Protein AF-0000000086659451 (afdb_homodimer)

Secondary structure (DSSP, 8-state):
-HHHHHHHHHHHHHHHHHHHHHHHHHHHHHHHHHHHHHHHHHHHHHHHHHHHHHHHHHHHHHHHS----TTEETTTEETTS-GGGGGG--EE-PBP----EE-TT--EE----TT-PPPPP-SSS--HHHHH---TTTTS---EEE-HHHHHHHH-TTGGGGEETTTTEEEEEEHHHHHHHHHTT-----TT--S-SS------------HHHHHT-TTT---S--HHHHHHHHHHHHHHHHHHHHH----EEEEEEETTTTEEEE----B--EE-HHHHHHHHHHHHHSTTPPPPPPGGGGGG--/-HHHHHHHHHHHHHHHHHHHHHHHHHHHHHHHHHHHHHHHHHHHHHHHHHHHHHHHHHHHHHHHS----TTEETTTEETTS-GGGGGG--EE-PBP----EE-TT--EEPPPPTT-PPPPP-SSS--HHHHH---TTTTS---EEE-HHHHHHHH-TTGGGGEETTTTEEEEEEHHHHHHHHHTT-----TT--S--S---S-S------HHHHHT-TTT---S--HHHHHHHHHHHHHHHHHHHHH----EEEEEEETTTTEEEE----B--EE-HHHHHHHHHHHHHSTTPPPPPPGGGGGG--

Structure (mmCIF, N/CA/C/O backbone):
data_AF-0000000086659451-model_v1
#
loop_
_entity.id
_entity.type
_entity.pdbx_description
1 polymer 'Tat pathway signal sequence'
#
loop_
_atom_site.group_PDB
_atom_site.id
_atom_site.type_symbol
_atom_site.label_atom_id
_atom_site.label_alt_id
_atom_site.label_comp_id
_atom_site.label_asym_id
_atom_site.label_entity_id
_atom_site.label_seq_id
_atom_site.pdbx_PDB_ins_code
_atom_site.Cartn_x
_atom_site.Cartn_y
_atom_site.Cartn_z
_atom_site.occupancy
_atom_site.B_iso_or_equiv
_atom_site.auth_seq_id
_atom_site.auth_comp_id
_atom_site.auth_asym_id
_atom_site.auth_atom_id
_atom_site.pdbx_PDB_model_num
ATOM 1 N N . MET A 1 1 ? 8.359 98.625 68.125 1 46.66 1 MET A N 1
ATOM 2 C CA . MET A 1 1 ? 9.148 98.25 66.938 1 46.66 1 MET A CA 1
ATOM 3 C C . MET A 1 1 ? 9.531 96.812 66.938 1 46.66 1 MET A C 1
ATOM 5 O O . MET A 1 1 ? 9.758 96.188 65.875 1 46.66 1 MET A O 1
ATOM 9 N N . SER A 1 2 ? 9.492 96.125 68.125 1 65.44 2 SER A N 1
ATOM 10 C CA . SER A 1 2 ? 10.008 94.75 68.25 1 65.44 2 SER A CA 1
ATOM 11 C C . SER A 1 2 ? 8.945 93.75 67.875 1 65.44 2 SER A C 1
ATOM 13 O O . SER A 1 2 ? 9.273 92.625 67.438 1 65.44 2 SER A O 1
ATOM 15 N N . SER A 1 3 ? 7.711 94 68 1 69.38 3 SER A N 1
ATOM 16 C CA . SER A 1 3 ? 6.656 93 67.812 1 69.38 3 SER A CA 1
ATOM 17 C C . SER A 1 3 ? 6.352 92.812 66.312 1 69.38 3 SER A C 1
ATOM 19 O O . SER A 1 3 ? 6.055 91.688 65.875 1 69.38 3 SER A O 1
ATOM 21 N N . VAL A 1 4 ? 6.586 93.812 65.562 1 70.5 4 VAL A N 1
ATOM 22 C CA . VAL A 1 4 ? 6.289 93.75 64.125 1 70.5 4 VAL A CA 1
ATOM 23 C C . VAL A 1 4 ? 7.391 93 63.375 1 70.5 4 VAL A C 1
ATOM 25 O O . VAL A 1 4 ? 7.113 92.25 62.438 1 70.5 4 VAL A O 1
ATOM 28 N N . GLU A 1 5 ? 8.594 93.062 63.969 1 68.88 5 GLU A N 1
ATOM 29 C CA . GLU A 1 5 ? 9.711 92.375 63.312 1 68.88 5 GLU A CA 1
ATOM 30 C C . GLU A 1 5 ? 9.625 90.875 63.531 1 68.88 5 GLU A C 1
ATOM 32 O O . GLU A 1 5 ? 9.969 90.062 62.656 1 68.88 5 GLU A O 1
ATOM 37 N N . SER A 1 6 ? 8.984 90.438 64.625 1 71.31 6 SER A N 1
ATOM 38 C CA . SER A 1 6 ? 8.883 89.062 64.938 1 71.31 6 SER A CA 1
ATOM 39 C C . SER A 1 6 ? 7.801 88.375 64.125 1 71.31 6 SER A C 1
ATOM 41 O O . SER A 1 6 ? 7.988 87.25 63.625 1 71.31 6 SER A O 1
ATOM 43 N N . ILE A 1 7 ? 6.805 89.062 63.844 1 69.19 7 ILE A N 1
ATOM 44 C CA . ILE A 1 7 ? 5.703 88.5 63.062 1 69.19 7 ILE A CA 1
ATOM 45 C C . ILE A 1 7 ? 6.121 88.375 61.594 1 69.19 7 ILE A C 1
ATOM 47 O O . ILE A 1 7 ? 5.77 87.438 60.906 1 69.19 7 ILE A O 1
ATOM 51 N N . GLN A 1 8 ? 6.961 89.375 61.188 1 66.94 8 GLN A N 1
ATOM 52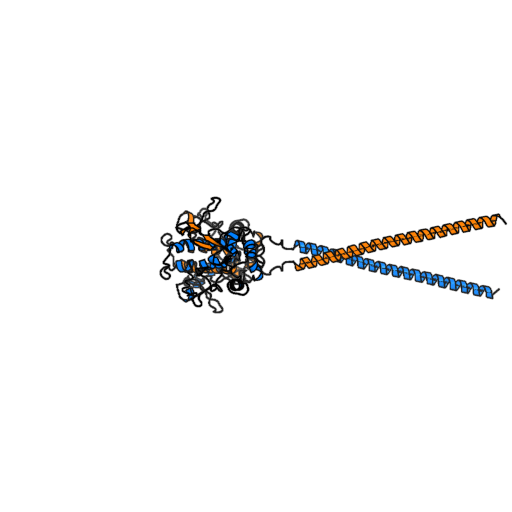 C CA . GLN A 1 8 ? 7.434 89.312 59.781 1 66.94 8 GLN A CA 1
ATOM 53 C C . GLN A 1 8 ? 8.414 88.188 59.562 1 66.94 8 GLN A C 1
ATOM 55 O O . GLN A 1 8 ? 8.391 87.562 58.531 1 66.94 8 GLN A O 1
ATOM 60 N N . ARG A 1 9 ? 9.164 87.812 60.531 1 72.56 9 ARG A N 1
ATOM 61 C CA . ARG A 1 9 ? 10.117 86.688 60.438 1 72.56 9 ARG A CA 1
ATOM 62 C C . ARG A 1 9 ? 9.398 85.312 60.469 1 72.56 9 ARG A C 1
ATOM 64 O O . ARG A 1 9 ? 9.773 84.438 59.75 1 72.56 9 ARG A O 1
ATOM 71 N N . LEU A 1 10 ? 8.336 85.312 61.188 1 70.81 10 LEU A N 1
ATOM 72 C CA . LEU A 1 10 ? 7.551 84.062 61.281 1 70.81 10 LEU A CA 1
ATOM 73 C C . LEU A 1 10 ? 6.781 83.875 59.969 1 70.81 10 LEU A C 1
ATOM 75 O O . LEU A 1 10 ? 6.668 82.688 59.531 1 70.81 10 LEU A O 1
ATOM 79 N N . SER A 1 11 ? 6.336 85 59.375 1 72.12 11 SER A N 1
ATOM 80 C CA . SER A 1 11 ? 5.621 84.875 58.125 1 72.12 11 SER A CA 1
ATOM 81 C C . SER A 1 11 ? 6.566 84.5 56.969 1 72.12 11 SER A C 1
ATOM 83 O O . SER A 1 11 ? 6.211 83.688 56.125 1 72.12 11 SER A O 1
ATOM 85 N N . TYR A 1 12 ? 7.738 85 57.094 1 76.31 12 TYR A N 1
ATOM 86 C CA . TYR A 1 12 ? 8.727 84.688 56.094 1 76.31 12 TYR A CA 1
ATOM 87 C C . TYR A 1 12 ? 9.195 83.25 56.219 1 76.31 12 TYR A C 1
ATOM 89 O O . TYR A 1 12 ? 9.391 82.562 55.25 1 76.31 12 TYR A O 1
ATOM 97 N N . SER A 1 13 ? 9.203 82.812 57.5 1 76.62 13 SER A N 1
ATOM 98 C CA . SER A 1 13 ? 9.625 81.438 57.781 1 76.62 13 SER A CA 1
ATOM 99 C C . SER A 1 13 ? 8.562 80.438 57.344 1 76.62 13 SER A C 1
ATOM 101 O O . SER A 1 13 ? 8.875 79.438 56.75 1 76.62 13 SER A O 1
ATOM 103 N N . THR A 1 14 ? 7.316 80.875 57.531 1 80.44 14 THR A N 1
ATOM 104 C CA . THR A 1 14 ? 6.219 80 57.125 1 80.44 14 THR A CA 1
ATOM 105 C C . THR A 1 14 ? 6.102 79.938 55.594 1 80.44 14 THR A C 1
ATOM 107 O O . THR A 1 14 ? 5.828 78.875 55.031 1 80.44 14 THR A O 1
ATOM 110 N N . GLU A 1 15 ? 6.434 81.125 55.062 1 78.31 15 GLU A N 1
ATOM 111 C CA . GLU A 1 15 ? 6.383 81.188 53.594 1 78.31 15 GLU A CA 1
ATOM 112 C C . GLU A 1 15 ? 7.531 80.375 52.969 1 78.31 15 GLU A C 1
ATOM 114 O O . GLU A 1 15 ? 7.344 79.688 51.969 1 78.31 15 GLU A O 1
ATOM 119 N N . ALA A 1 16 ? 8.664 80.375 53.625 1 80.06 16 ALA A N 1
ATOM 120 C CA . ALA A 1 16 ? 9.82 79.625 53.156 1 80.06 16 ALA A CA 1
ATOM 121 C C . ALA A 1 16 ? 9.594 78.125 53.344 1 80.06 16 ALA A C 1
ATOM 123 O O . ALA A 1 16 ? 9.938 77.312 52.469 1 80.06 16 ALA A O 1
ATOM 124 N N . ASP A 1 17 ? 8.938 77.812 54.469 1 78.75 17 ASP A N 1
ATOM 125 C CA . ASP A 1 17 ? 8.625 76.375 54.75 1 78.75 17 ASP A CA 1
ATOM 126 C C . ASP A 1 17 ? 7.578 75.875 53.781 1 78.75 17 ASP A C 1
ATOM 128 O O . ASP A 1 17 ? 7.68 74.688 53.312 1 78.75 17 ASP A O 1
ATOM 132 N N . ASN A 1 18 ? 6.641 76.75 53.406 1 80.19 18 ASN A N 1
ATOM 133 C CA . ASN A 1 18 ? 5.605 76.375 52.469 1 80.19 18 ASN A CA 1
ATOM 134 C C . ASN A 1 18 ? 6.172 76.25 51.062 1 80.19 18 ASN A C 1
ATOM 136 O O . ASN A 1 18 ? 5.785 75.312 50.312 1 80.19 18 ASN A O 1
ATOM 140 N N . GLU A 1 19 ? 7.168 77.125 50.812 1 80.12 19 GLU A N 1
ATOM 141 C CA . GLU A 1 19 ? 7.816 77.062 49.5 1 80.12 19 GLU A CA 1
ATOM 142 C C . GLU A 1 19 ? 8.695 75.812 49.406 1 80.12 19 GLU A C 1
ATOM 144 O O . GLU A 1 19 ? 8.727 75.188 48.344 1 80.12 19 GLU A O 1
ATOM 149 N N . THR A 1 20 ? 9.289 75.438 50.438 1 82.12 20 THR A N 1
ATOM 150 C CA . THR A 1 2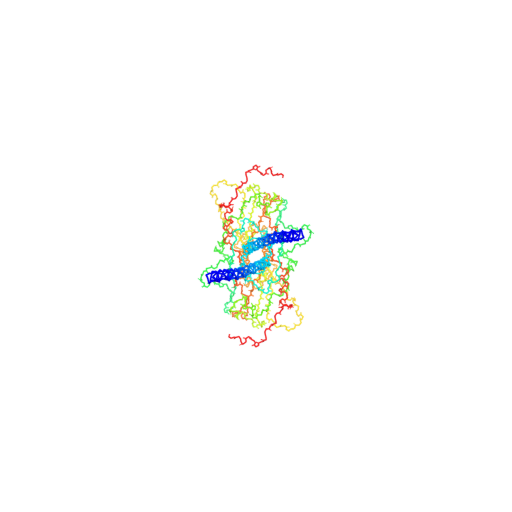0 ? 10.141 74.25 50.469 1 82.12 20 THR A CA 1
ATOM 151 C C . THR A 1 20 ? 9.305 73 50.375 1 82.12 20 THR A C 1
ATOM 153 O O . THR A 1 20 ? 9.664 72.062 49.656 1 82.12 20 THR A O 1
ATOM 156 N N . THR A 1 21 ? 8.188 73.062 51.062 1 83.75 21 THR A N 1
ATOM 157 C CA . THR A 1 21 ? 7.301 71.875 51 1 83.75 21 THR A CA 1
ATOM 158 C C . THR A 1 21 ? 6.723 71.688 49.594 1 83.75 21 THR A C 1
ATOM 160 O O . THR A 1 21 ? 6.617 70.625 49.094 1 83.75 21 THR A O 1
ATOM 163 N N . ARG A 1 22 ? 6.371 72.75 48.938 1 80.81 22 ARG A N 1
ATOM 164 C CA . ARG A 1 22 ? 5.859 72.75 47.594 1 80.81 22 ARG A CA 1
ATOM 165 C C . ARG A 1 22 ? 6.922 72.25 46.625 1 80.81 22 ARG A C 1
ATOM 167 O O . ARG A 1 22 ? 6.625 71.438 45.719 1 80.81 22 ARG A O 1
ATOM 174 N N . PHE A 1 23 ? 8.156 72.688 46.938 1 79.44 23 PHE A N 1
ATOM 175 C CA . PHE A 1 23 ? 9.266 72.312 46.094 1 79.44 23 PHE A CA 1
ATOM 176 C C . PHE A 1 23 ? 9.555 70.812 46.25 1 79.44 23 PHE A C 1
ATOM 178 O O . PHE A 1 23 ? 9.758 70.062 45.281 1 79.44 23 PHE A O 1
ATOM 185 N N . LEU A 1 24 ? 9.492 70.312 47.5 1 79.88 24 LEU A N 1
ATOM 186 C CA . LEU A 1 24 ? 9.727 68.938 47.781 1 79.88 24 LEU A CA 1
ATOM 187 C C . LEU A 1 24 ? 8.609 68.062 47.219 1 79.88 24 LEU A C 1
ATOM 189 O O . LEU A 1 24 ? 8.875 67 46.656 1 79.88 24 LEU A O 1
ATOM 193 N N . ASN A 1 25 ? 7.402 68.5 47.312 1 79.88 25 ASN A N 1
ATOM 194 C CA . ASN A 1 25 ? 6.273 67.812 46.719 1 79.88 25 ASN A CA 1
ATOM 195 C C . ASN A 1 25 ? 6.395 67.75 45.188 1 79.88 25 ASN A C 1
ATOM 197 O O . ASN A 1 25 ? 6.07 66.75 44.562 1 79.88 25 ASN A O 1
ATOM 201 N N . GLN A 1 26 ? 6.945 68.875 44.625 1 78.06 26 GLN A N 1
ATOM 202 C CA . GLN A 1 26 ? 7.16 68.875 43.156 1 78.06 26 GLN A CA 1
ATOM 203 C C . GLN A 1 26 ? 8.227 67.875 42.75 1 78.06 26 GLN A C 1
ATOM 205 O O . GLN A 1 26 ? 8.07 67.188 41.719 1 78.06 26 GLN A O 1
ATOM 210 N N . ILE A 1 27 ? 9.211 67.75 43.562 1 76.81 27 ILE A N 1
ATOM 211 C CA . ILE A 1 27 ? 10.281 66.812 43.281 1 76.81 27 ILE A CA 1
ATOM 212 C C . ILE A 1 27 ? 9.742 65.375 43.406 1 76.81 27 ILE A C 1
ATOM 214 O O . ILE A 1 27 ? 10.047 64.5 42.562 1 76.81 27 ILE A O 1
ATOM 218 N N . HIS A 1 28 ? 8.945 65.125 44.438 1 79.38 28 HIS A N 1
ATOM 219 C CA . HIS A 1 28 ? 8.352 63.844 44.656 1 79.38 28 HIS A CA 1
ATOM 220 C C . HIS A 1 28 ? 7.395 63.469 43.531 1 79.38 28 HIS A C 1
ATOM 222 O O . HIS A 1 28 ? 7.367 62.312 43.094 1 79.38 28 HIS A O 1
ATOM 228 N N . GLU A 1 29 ? 6.691 64.438 43.094 1 78.62 29 GLU A N 1
ATOM 229 C CA . GLU A 1 29 ? 5.766 64.25 42 1 78.62 29 GLU A CA 1
ATOM 230 C C . GLU A 1 29 ? 6.516 63.969 40.688 1 78.62 29 GLU A C 1
ATOM 232 O O . GLU A 1 29 ? 6.113 63.094 39.906 1 78.62 29 GLU A O 1
ATOM 237 N N . GLN A 1 30 ? 7.578 64.75 40.562 1 77.62 30 GLN A N 1
ATOM 238 C CA . GLN A 1 30 ? 8.398 64.5 39.375 1 77.62 30 GLN A CA 1
ATOM 239 C C . GLN A 1 30 ? 9.055 63.125 39.375 1 77.62 30 GLN A C 1
ATOM 241 O O . GLN A 1 30 ? 9.125 62.469 38.375 1 77.62 30 GLN A O 1
ATOM 246 N N . ALA A 1 31 ? 9.484 62.781 40.531 1 79.5 31 ALA A N 1
ATOM 247 C CA . ALA A 1 31 ? 10.078 61.438 40.719 1 79.5 31 ALA A CA 1
ATOM 248 C C . ALA A 1 31 ? 9.047 60.344 40.5 1 79.5 31 ALA A C 1
ATOM 250 O O . ALA A 1 31 ? 9.344 59.312 39.875 1 79.5 31 ALA A O 1
ATOM 251 N N . ALA A 1 32 ? 7.91 60.562 41.062 1 78.88 32 ALA A N 1
ATOM 252 C CA . ALA A 1 32 ? 6.82 59.625 40.875 1 78.88 32 ALA A CA 1
ATOM 253 C C . ALA A 1 32 ? 6.449 59.5 39.375 1 78.88 32 ALA A C 1
ATOM 255 O O . ALA A 1 32 ? 6.215 58.375 38.906 1 78.88 32 ALA A O 1
ATOM 256 N N . TRP A 1 33 ? 6.457 60.594 38.75 1 78.81 33 TRP A N 1
ATOM 257 C CA . TRP A 1 33 ? 6.176 60.625 37.312 1 78.81 33 TRP A CA 1
ATOM 258 C C . TRP A 1 33 ? 7.266 59.906 36.531 1 78.81 33 TRP A C 1
ATOM 260 O O . TRP A 1 33 ? 6.977 59.188 35.562 1 78.81 33 TRP A O 1
ATOM 270 N N . GLY A 1 34 ? 8.5 60.062 37.031 1 77.62 34 GLY A N 1
ATOM 271 C CA . GLY A 1 34 ? 9.617 59.375 36.438 1 77.62 34 GLY A CA 1
ATOM 272 C C . GLY A 1 34 ? 9.523 57.875 36.562 1 77.62 34 GLY A C 1
ATOM 273 O O . GLY A 1 34 ? 9.773 57.125 35.594 1 77.62 34 GLY A O 1
ATOM 274 N N . ARG A 1 35 ? 9.094 57.375 37.656 1 82 35 ARG A N 1
ATOM 275 C CA . ARG A 1 35 ? 8.914 55.969 37.938 1 82 35 ARG A CA 1
ATOM 276 C C . ARG A 1 35 ? 7.77 55.375 37.125 1 82 35 ARG A C 1
ATOM 278 O O . ARG A 1 35 ? 7.871 54.281 36.562 1 82 35 ARG A O 1
ATOM 285 N N . GLU A 1 36 ? 6.754 56.125 37.031 1 80.56 36 GLU A N 1
ATOM 286 C CA . GLU A 1 36 ? 5.598 55.719 36.219 1 80.56 36 GLU A CA 1
ATOM 287 C C . GLU A 1 36 ? 5.949 55.625 34.75 1 80.56 36 GLU A C 1
ATOM 289 O O . GLU A 1 36 ? 5.539 54.688 34.062 1 80.56 36 GLU A O 1
ATOM 294 N N . ARG A 1 37 ? 6.73 56.594 34.375 1 78.38 37 ARG A N 1
ATOM 295 C CA . ARG A 1 37 ? 7.184 56.625 32.969 1 78.38 37 ARG A CA 1
ATOM 296 C C . ARG A 1 37 ? 8.062 55.406 32.688 1 78.38 37 ARG A C 1
ATOM 298 O O . ARG A 1 37 ? 7.941 54.781 31.625 1 78.38 37 ARG A O 1
ATOM 305 N N . ARG A 1 38 ? 8.867 55.062 33.625 1 81.44 38 ARG A N 1
ATOM 306 C CA . ARG A 1 38 ? 9.742 53.906 33.469 1 81.44 38 ARG A CA 1
ATOM 307 C C . ARG A 1 38 ? 8.93 52.625 33.469 1 81.44 38 ARG A C 1
ATOM 309 O O . ARG A 1 38 ? 9.195 51.719 32.656 1 81.44 38 ARG A O 1
ATOM 316 N N . ARG A 1 39 ? 7.973 52.5 34.312 1 82.69 39 ARG A N 1
ATOM 317 C CA . ARG A 1 39 ? 7.102 51.344 34.344 1 82.69 39 ARG A CA 1
ATOM 318 C C . ARG A 1 39 ? 6.336 51.188 33.031 1 82.69 39 ARG A C 1
ATOM 320 O O . ARG A 1 39 ? 6.199 50.062 32.531 1 82.69 39 ARG A O 1
ATOM 327 N N . LEU A 1 40 ? 5.902 52.25 32.562 1 80.5 40 LEU A N 1
ATOM 328 C CA . LEU A 1 40 ? 5.156 52.25 31.297 1 80.5 40 LEU A CA 1
ATOM 329 C C . LEU A 1 40 ? 6.062 51.844 30.141 1 80.5 40 LEU A C 1
ATOM 331 O O . LEU A 1 40 ? 5.645 51.125 29.234 1 80.5 40 LEU A O 1
ATOM 335 N N . ARG A 1 41 ? 7.258 52.406 30.266 1 82.94 41 ARG A N 1
ATOM 336 C CA . ARG A 1 41 ? 8.227 52.031 29.234 1 82.94 41 ARG A CA 1
ATOM 337 C C . ARG A 1 41 ? 8.531 50.562 29.266 1 82.94 41 ARG A C 1
ATOM 339 O O . ARG A 1 41 ? 8.609 49.906 28.219 1 82.94 41 ARG A O 1
ATOM 346 N N . TRP A 1 42 ? 8.766 50.031 30.484 1 86.69 42 TRP A N 1
ATOM 347 C CA . TRP A 1 42 ? 9.023 48.594 30.609 1 86.69 42 TRP A CA 1
ATOM 348 C C . TRP A 1 42 ? 7.824 47.781 30.141 1 86.69 42 TRP A C 1
ATOM 350 O O . TRP A 1 42 ? 7.988 46.75 29.484 1 86.69 42 TRP A O 1
ATOM 360 N N . ALA A 1 43 ? 6.613 48.219 30.469 1 82.94 43 ALA A N 1
ATOM 361 C CA . ALA A 1 43 ? 5.398 47.531 30.016 1 82.94 43 ALA A CA 1
ATOM 362 C C . ALA A 1 43 ? 5.305 47.562 28.484 1 82.94 43 ALA A C 1
ATOM 364 O O . ALA A 1 43 ? 4.934 46.531 27.875 1 82.94 43 ALA A O 1
ATOM 365 N N . ALA A 1 44 ? 5.641 48.656 27.938 1 83.88 44 ALA A N 1
ATOM 366 C CA . ALA A 1 44 ? 5.621 48.781 26.484 1 83.88 44 ALA A CA 1
ATOM 367 C C . ALA A 1 44 ? 6.648 47.875 25.828 1 83.88 44 ALA A C 1
ATOM 369 O O . ALA A 1 44 ? 6.367 47.25 24.812 1 83.88 44 ALA A O 1
ATOM 370 N N . TRP A 1 45 ? 7.824 47.781 26.5 1 87 45 TRP A N 1
ATOM 371 C CA . TRP A 1 45 ? 8.867 46.906 25.984 1 87 45 TRP A CA 1
ATOM 372 C C . TRP A 1 45 ? 8.438 45.438 26.078 1 87 45 TRP A C 1
ATOM 374 O O . TRP A 1 45 ? 8.672 44.656 25.156 1 87 45 TRP A O 1
ATOM 384 N N . LEU A 1 46 ? 7.863 45.031 27.141 1 85.44 46 LEU A N 1
ATOM 385 C CA . LEU A 1 46 ? 7.363 43.688 27.297 1 85.44 46 LEU A CA 1
ATOM 386 C C . LEU A 1 46 ? 6.301 43.344 26.25 1 85.44 46 LEU A C 1
ATOM 388 O O . LEU A 1 46 ? 6.297 42.281 25.672 1 85.44 46 LEU A O 1
ATOM 392 N N . TRP A 1 47 ? 5.5 44.312 26.094 1 87 47 TRP A N 1
ATOM 393 C CA . TRP A 1 47 ? 4.441 44.125 25.109 1 87 47 TRP A CA 1
ATOM 394 C C . TRP A 1 47 ? 5.023 43.969 23.703 1 87 47 TRP A C 1
ATOM 396 O O . TRP A 1 47 ? 4.609 43.125 22.938 1 87 47 TRP A O 1
ATOM 406 N N . PHE A 1 48 ? 5.938 44.875 23.391 1 88.19 48 PHE A N 1
ATOM 407 C CA . PHE A 1 48 ? 6.617 44.812 22.109 1 88.19 48 PHE A CA 1
ATOM 408 C C . PHE A 1 48 ? 7.305 43.469 21.938 1 88.19 48 PHE A C 1
ATOM 410 O O . PHE A 1 48 ? 7.199 42.844 20.875 1 88.19 48 PHE A O 1
ATOM 417 N N . THR A 1 49 ? 7.969 42.969 22.922 1 89.31 49 THR A N 1
ATOM 418 C CA . THR A 1 49 ? 8.68 41.719 22.859 1 89.31 49 THR A CA 1
ATOM 419 C C . THR A 1 49 ? 7.695 40.562 22.703 1 89.31 49 THR A C 1
ATOM 421 O O . THR A 1 49 ? 7.945 39.625 21.922 1 89.31 49 THR A O 1
ATOM 424 N N . THR A 1 50 ? 6.578 40.625 23.422 1 88.56 50 THR A N 1
ATOM 425 C CA . THR A 1 50 ? 5.602 39.562 23.312 1 88.56 50 THR A CA 1
ATOM 426 C C . THR A 1 50 ? 4.977 39.531 21.922 1 88.56 50 THR A C 1
ATOM 428 O O . THR A 1 50 ? 4.75 38.469 21.344 1 88.56 50 THR A O 1
ATOM 431 N N . THR A 1 51 ? 4.691 40.719 21.359 1 88.88 51 THR A N 1
ATOM 432 C CA . THR A 1 51 ? 4.16 40.781 20 1 88.88 51 THR A CA 1
ATOM 433 C C . THR A 1 51 ? 5.145 40.188 19 1 88.88 51 THR A C 1
ATOM 435 O O . THR A 1 51 ? 4.754 39.438 18.125 1 88.88 51 THR A O 1
ATOM 438 N N . LEU A 1 52 ? 6.383 40.531 19.172 1 90.06 52 LEU A N 1
ATOM 439 C CA . LEU A 1 52 ? 7.418 40 18.281 1 90.06 52 LEU A CA 1
ATOM 440 C C . LEU A 1 52 ? 7.555 38.5 18.453 1 90.06 52 LEU A C 1
ATOM 442 O O . LEU A 1 52 ? 7.754 37.781 17.469 1 90.06 52 LEU A O 1
ATOM 446 N N . LEU A 1 53 ? 7.43 38.031 19.625 1 90.88 53 LEU A N 1
ATOM 447 C CA . LEU A 1 53 ? 7.508 36.594 19.891 1 90.88 53 LEU A CA 1
ATOM 448 C C . LEU A 1 53 ? 6.336 35.844 19.25 1 90.88 53 LEU A C 1
ATOM 450 O O . LEU A 1 53 ? 6.527 34.812 18.625 1 90.88 53 LEU A O 1
ATOM 454 N N . PHE A 1 54 ? 5.164 36.406 19.375 1 91.25 54 PHE A N 1
ATOM 455 C CA . PHE A 1 54 ? 3.998 35.75 18.797 1 91.25 54 PHE A CA 1
ATOM 456 C C . PHE A 1 54 ? 4.027 35.844 17.281 1 91.25 54 PHE A C 1
ATOM 458 O O . PHE A 1 54 ? 3.6 34.938 16.578 1 91.25 54 PHE A O 1
ATOM 465 N N . ALA A 1 55 ? 4.48 36.969 16.797 1 90.81 55 ALA A N 1
ATOM 466 C CA . ALA A 1 55 ? 4.645 37.094 15.352 1 90.81 55 ALA A CA 1
ATOM 467 C C . ALA A 1 55 ? 5.664 36.094 14.82 1 90.81 55 ALA A C 1
ATOM 469 O O . ALA A 1 55 ? 5.418 35.438 13.82 1 90.81 55 ALA A O 1
ATOM 470 N N . GLY A 1 56 ? 6.738 35.969 15.438 1 90.31 56 GLY A N 1
ATOM 471 C CA . GLY A 1 56 ? 7.746 35 15.062 1 90.31 56 GLY A CA 1
ATOM 472 C C . GLY A 1 56 ? 7.258 33.562 15.156 1 90.31 56 GLY A C 1
ATOM 473 O O . GLY A 1 56 ? 7.516 32.75 14.258 1 90.31 56 GLY A O 1
ATOM 474 N N . PHE A 1 57 ? 6.582 33.312 16.188 1 89.25 57 PHE A N 1
ATOM 475 C CA . PHE A 1 57 ? 6.02 31.969 16.375 1 89.25 57 PHE A CA 1
ATOM 476 C C . PHE A 1 57 ? 4.992 31.656 15.305 1 89.25 57 PHE A C 1
ATOM 478 O O . PHE A 1 57 ? 4.965 30.547 14.773 1 89.25 57 PHE A O 1
ATOM 485 N N . SER A 1 58 ? 4.188 32.625 15.008 1 84.62 58 SER A N 1
ATOM 486 C CA . SER A 1 58 ? 3.215 32.406 13.938 1 84.62 58 SER A CA 1
ATOM 487 C C . SER A 1 58 ? 3.904 32.156 12.602 1 84.62 58 SER A C 1
ATOM 489 O O . SER A 1 58 ? 3.457 31.312 11.82 1 84.62 58 SER A O 1
ATOM 491 N N . ILE A 1 59 ? 4.879 32.844 12.375 1 83.38 59 ILE A N 1
ATOM 492 C CA . ILE A 1 59 ? 5.645 32.656 11.148 1 83.38 59 ILE A CA 1
ATOM 493 C C . ILE A 1 59 ? 6.273 31.25 11.148 1 83.38 59 ILE A C 1
ATOM 495 O O . ILE A 1 59 ? 6.223 30.547 10.141 1 83.38 59 ILE A O 1
ATOM 499 N N . TRP A 1 60 ? 6.762 30.875 12.242 1 81.94 60 TRP A N 1
ATOM 500 C CA . TRP A 1 60 ? 7.375 29.562 12.375 1 81.94 60 TRP A CA 1
ATOM 501 C C . TRP A 1 60 ? 6.344 28.453 12.172 1 81.94 60 TRP A C 1
ATOM 503 O O . TRP A 1 60 ? 6.598 27.484 11.453 1 81.94 60 TRP A O 1
ATOM 513 N N . LEU A 1 61 ? 5.27 28.672 12.75 1 77.75 61 LEU A N 1
ATOM 514 C CA . LEU A 1 61 ? 4.207 27.672 12.625 1 77.75 61 LEU A CA 1
ATOM 515 C C . LEU A 1 61 ? 3.682 27.609 11.195 1 77.75 61 LEU A C 1
ATOM 517 O O . LEU A 1 61 ? 3.379 26.531 10.688 1 77.75 61 LEU A O 1
ATOM 521 N N . THR A 1 62 ? 3.498 28.75 10.695 1 74.44 62 THR A N 1
ATOM 522 C CA . THR A 1 62 ? 3.039 28.781 9.312 1 74.44 62 THR A CA 1
ATOM 523 C C . THR A 1 62 ? 4.059 28.125 8.383 1 74.44 62 THR A C 1
ATOM 525 O O . THR A 1 62 ? 3.686 27.406 7.461 1 74.44 62 THR A O 1
ATOM 528 N N . ALA A 1 63 ? 5.242 28.359 8.688 1 71.06 63 ALA A N 1
ATOM 529 C CA . ALA A 1 63 ? 6.301 27.797 7.852 1 71.06 63 ALA A CA 1
ATOM 530 C C . ALA A 1 63 ? 6.363 26.281 8 1 71.06 63 ALA A C 1
ATOM 532 O O . ALA A 1 63 ? 6.766 25.578 7.074 1 71.06 63 ALA A O 1
ATOM 533 N N . ARG A 1 64 ? 5.957 25.875 9.195 1 63.84 64 ARG A N 1
ATOM 534 C CA . ARG A 1 64 ? 6.031 24.438 9.461 1 63.84 64 ARG A CA 1
ATOM 535 C C . ARG A 1 64 ? 4.727 23.75 9.078 1 63.84 64 ARG A C 1
ATOM 537 O O . ARG A 1 64 ? 4.582 22.547 9.266 1 63.84 64 ARG A O 1
ATOM 544 N N . ARG A 1 65 ? 3.756 24.531 8.938 1 60.25 65 ARG A N 1
ATOM 545 C CA . ARG A 1 65 ? 2.512 23.891 8.531 1 60.25 65 ARG A CA 1
ATOM 546 C C . ARG A 1 65 ? 2.727 23 7.309 1 60.25 65 ARG A C 1
ATOM 548 O O . ARG A 1 65 ? 3.352 23.438 6.332 1 60.25 65 ARG A O 1
ATOM 555 N N . PRO A 1 66 ? 2.639 21.734 7.637 1 53.19 66 PRO A N 1
ATOM 556 C CA . PRO A 1 66 ? 2.783 20.891 6.449 1 53.19 66 PRO A CA 1
ATOM 557 C C . PRO A 1 66 ? 1.837 21.297 5.32 1 53.19 66 PRO A C 1
ATOM 559 O O . PRO A 1 66 ? 0.74 21.797 5.578 1 53.19 66 PRO A O 1
ATOM 562 N N . PHE A 1 67 ? 2.379 21.828 4.332 1 53.03 67 PHE A N 1
ATOM 563 C CA . PHE A 1 67 ? 1.612 21.984 3.102 1 53.03 67 PHE A CA 1
ATOM 564 C C . PHE A 1 67 ? 0.521 20.922 3.004 1 53.03 67 PHE A C 1
ATOM 566 O O . PHE A 1 67 ? 0.764 19.75 3.279 1 53.03 67 PHE A O 1
ATOM 573 N N . THR A 1 68 ? -0.75 21.328 3.574 1 56.75 68 THR A N 1
ATOM 574 C CA . THR A 1 68 ? -1.85 20.391 3.354 1 56.75 68 THR A CA 1
ATOM 575 C C . THR A 1 68 ? -1.761 19.766 1.965 1 56.75 68 THR A C 1
ATOM 577 O O . THR A 1 68 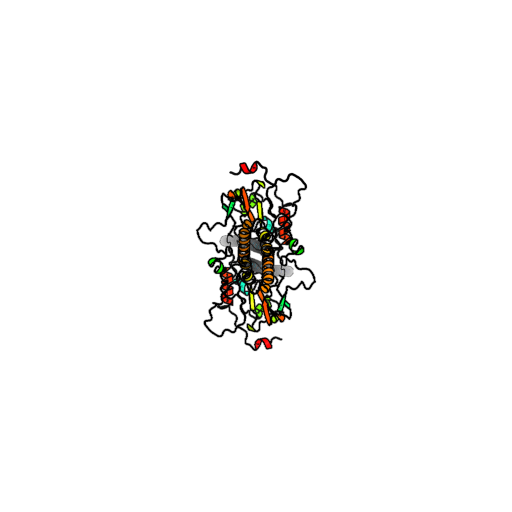? -1.736 20.484 0.959 1 56.75 68 THR A O 1
ATOM 580 N N . SER A 1 69 ? -1.228 18.578 1.857 1 68.31 69 SER A N 1
ATOM 581 C CA . SER A 1 69 ? -1.092 17.891 0.579 1 68.31 69 SER A CA 1
ATOM 582 C C . SER A 1 69 ? -2.441 17.734 -0.113 1 68.31 69 SER A C 1
ATOM 584 O O 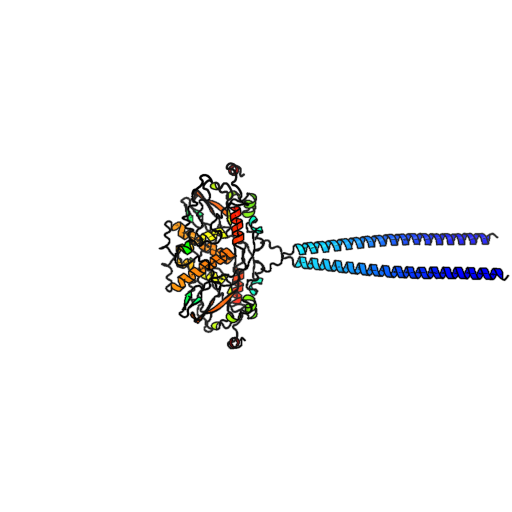. SER A 1 69 ? -3.457 17.484 0.542 1 68.31 69 SER A O 1
ATOM 586 N N . HIS A 1 70 ? -2.686 18.375 -1.306 1 81.5 70 HIS A N 1
ATOM 587 C CA . HIS A 1 70 ? -3.883 18.156 -2.111 1 81.5 70 HIS A CA 1
ATOM 588 C C . HIS A 1 70 ? -4.188 16.672 -2.271 1 81.5 70 HIS A C 1
ATOM 590 O O . HIS A 1 70 ? -5.297 16.312 -2.664 1 81.5 70 HIS A O 1
ATOM 596 N N . PHE A 1 71 ? -3.289 15.852 -1.762 1 88.12 71 PHE A N 1
ATOM 597 C CA . PHE A 1 71 ? -3.473 14.406 -1.896 1 88.12 71 PHE A CA 1
ATOM 598 C C . PHE A 1 71 ? -4.207 13.844 -0.688 1 88.12 71 PHE A C 1
ATOM 600 O O . PHE A 1 71 ? -4.711 12.719 -0.733 1 88.12 71 PHE A O 1
ATOM 607 N N . GLY A 1 72 ? -4.328 14.625 0.366 1 87.62 72 GLY A N 1
ATOM 608 C CA . GLY A 1 72 ? -4.664 13.984 1.627 1 87.62 72 GLY A CA 1
ATOM 609 C C . GLY A 1 72 ? -3.506 13.211 2.23 1 87.62 72 GLY A C 1
ATOM 610 O O . GLY A 1 72 ? -2.346 13.461 1.9 1 87.62 72 GLY A O 1
ATOM 611 N N . SER A 1 73 ? -3.828 12.344 3.217 1 88.56 73 SER A N 1
ATOM 612 C CA . SER A 1 73 ? -2.764 11.57 3.846 1 88.56 73 SER A CA 1
ATOM 613 C C . SER A 1 73 ? -3.199 10.125 4.098 1 88.56 73 SER A C 1
ATOM 615 O O . SER A 1 73 ? -4.395 9.828 4.098 1 88.56 73 SER A O 1
ATOM 617 N N . PHE A 1 74 ? -2.203 9.281 4.223 1 90.88 74 PHE A N 1
ATOM 618 C CA . PHE A 1 74 ? -2.445 7.879 4.539 1 90.88 74 PHE A CA 1
ATOM 619 C C . PHE A 1 74 ? -3.172 7.742 5.871 1 90.88 74 PHE A C 1
ATOM 621 O O . PHE A 1 74 ? -3.996 6.84 6.043 1 90.88 74 PHE A O 1
ATOM 628 N N . GLU A 1 75 ? -2.924 8.664 6.742 1 88.12 75 GLU A N 1
ATOM 629 C CA . GLU A 1 75 ? -3.459 8.633 8.102 1 88.12 75 GLU A CA 1
ATOM 630 C C . GLU A 1 75 ? -4.879 9.195 8.148 1 88.12 75 GLU A C 1
ATOM 632 O O . GLU A 1 75 ? -5.719 8.711 8.914 1 88.12 75 GLU A O 1
ATOM 637 N N . THR A 1 76 ? -5.129 10.148 7.32 1 89.06 76 THR A N 1
ATOM 638 C CA . THR A 1 76 ? -6.41 10.836 7.426 1 89.06 76 THR A CA 1
ATOM 639 C C . THR A 1 76 ? -7.266 10.57 6.188 1 89.06 76 THR A C 1
ATOM 641 O O . THR A 1 76 ? -8.422 11 6.129 1 89.06 76 THR A O 1
ATOM 644 N N . GLY A 1 77 ? -6.793 9.82 5.293 1 93.06 77 GLY A N 1
ATOM 645 C CA . GLY A 1 77 ? -7.512 9.539 4.062 1 93.06 77 GLY A CA 1
ATOM 646 C C . GLY A 1 77 ? -7.031 10.359 2.883 1 93.06 77 GLY A C 1
ATOM 647 O O . GLY A 1 77 ? -6.906 11.586 2.982 1 93.06 77 GLY A O 1
ATOM 648 N N . TYR A 1 78 ? -6.754 9.711 1.813 1 95.06 78 TYR A N 1
ATOM 649 C CA . TYR A 1 78 ? -6.398 10.391 0.572 1 95.06 78 TYR A CA 1
ATOM 650 C C . TYR A 1 78 ? -7.629 11 -0.09 1 95.06 78 TYR A C 1
ATOM 652 O O . TYR A 1 78 ? -8.766 10.625 0.232 1 95.06 78 TYR A O 1
ATOM 660 N N . ALA A 1 79 ? -7.34 11.953 -1.017 1 94.19 79 ALA A N 1
ATOM 661 C CA . ALA A 1 79 ? -8.422 12.516 -1.815 1 94.19 79 ALA A CA 1
ATOM 662 C C . ALA A 1 79 ? -9.102 11.445 -2.662 1 94.19 79 ALA A C 1
ATOM 664 O O . ALA A 1 79 ? -10.281 11.562 -2.988 1 94.19 79 ALA A O 1
ATOM 665 N N . THR A 1 80 ? -8.383 10.398 -2.967 1 96.88 80 THR A N 1
ATOM 666 C CA . THR A 1 80 ? -8.906 9.32 -3.803 1 96.88 80 THR A CA 1
ATOM 667 C C . THR A 1 80 ? -9.617 8.273 -2.955 1 96.88 80 THR A C 1
ATOM 669 O O . THR A 1 80 ? -10.266 7.375 -3.49 1 96.88 80 THR A O 1
ATOM 672 N N . ASP A 1 81 ? -9.484 8.375 -1.629 1 97.44 81 ASP A N 1
ATOM 673 C CA . ASP A 1 81 ? -10.148 7.426 -0.734 1 97.44 81 ASP A CA 1
ATOM 674 C C . ASP A 1 81 ? -11.633 7.746 -0.598 1 97.44 81 ASP A C 1
ATOM 676 O O . ASP A 1 81 ? -12.055 8.875 -0.856 1 97.44 81 ASP A O 1
ATOM 680 N N . PHE A 1 82 ? -12.391 6.664 -0.249 1 97.88 82 PHE A N 1
ATOM 681 C CA . PHE A 1 82 ? -13.773 6.883 0.155 1 97.88 82 PHE A CA 1
ATOM 682 C C . PHE A 1 82 ? -13.844 7.777 1.387 1 97.88 82 PHE A C 1
ATOM 684 O O . PHE A 1 82 ? -13.422 7.379 2.475 1 97.88 82 PHE A O 1
ATOM 691 N N . LYS A 1 83 ? -14.391 8.945 1.22 1 96.62 83 LYS A N 1
ATOM 692 C CA . LYS A 1 83 ? -14.32 9.977 2.252 1 96.62 83 LYS A CA 1
ATOM 693 C C . LYS A 1 83 ? -14.984 9.508 3.543 1 96.62 83 LYS A C 1
ATOM 695 O O . LYS A 1 83 ? -14.492 9.789 4.637 1 96.62 83 LYS A O 1
ATOM 700 N N . ALA A 1 84 ? -16.031 8.781 3.43 1 96.38 84 ALA A N 1
ATOM 701 C CA . ALA A 1 84 ? -16.766 8.328 4.609 1 96.38 84 ALA A CA 1
ATOM 702 C C . ALA A 1 84 ? -15.93 7.359 5.438 1 96.38 84 ALA A C 1
ATOM 704 O O . ALA A 1 84 ? -16.234 7.113 6.609 1 96.38 84 ALA A O 1
ATOM 705 N N . ALA A 1 85 ? -14.859 6.797 4.863 1 96.75 85 ALA A N 1
ATOM 706 C CA . ALA A 1 85 ? -14.023 5.828 5.562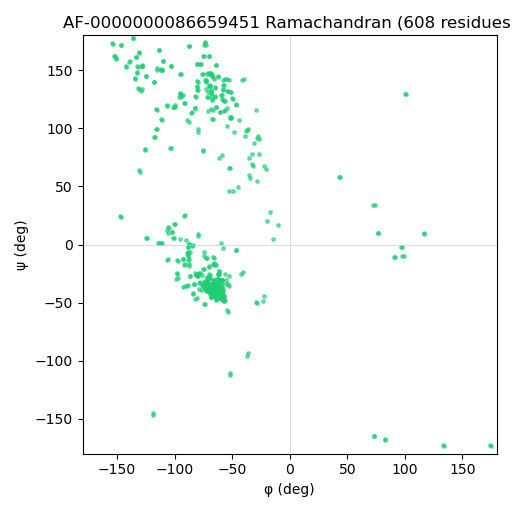 1 96.75 85 ALA A CA 1
ATOM 707 C C . ALA A 1 85 ? -12.922 6.527 6.352 1 96.75 85 ALA A C 1
ATOM 709 O O . ALA A 1 85 ? -12.266 5.91 7.199 1 96.75 85 ALA A O 1
ATOM 710 N N . ALA A 1 86 ? -12.664 7.785 6.137 1 94.31 86 ALA A N 1
ATOM 711 C CA . ALA A 1 86 ? -11.508 8.523 6.641 1 94.31 86 ALA A CA 1
ATOM 712 C C . ALA A 1 86 ? -11.461 8.492 8.164 1 94.31 86 ALA A C 1
ATOM 714 O O . ALA A 1 86 ? -10.391 8.297 8.75 1 94.31 86 ALA A O 1
ATOM 715 N N . GLU A 1 87 ? -12.594 8.656 8.789 1 93.62 87 GLU A N 1
ATOM 716 C CA . GLU A 1 87 ? -12.625 8.758 10.242 1 93.62 87 GLU A CA 1
ATOM 717 C C . GLU A 1 87 ? -12.352 7.402 10.891 1 93.62 87 GLU A C 1
ATOM 719 O O . GLU A 1 87 ? -12.117 7.324 12.102 1 93.62 87 GLU A O 1
ATOM 724 N N . HIS A 1 88 ? -12.367 6.383 10.133 1 95.19 88 HIS A N 1
ATOM 725 C CA . HIS A 1 88 ? -12.188 5.043 10.672 1 95.19 88 HIS A CA 1
ATOM 726 C C . HIS A 1 88 ? -10.766 4.539 10.445 1 95.19 88 HIS A C 1
ATOM 728 O O . HIS A 1 88 ? -10.445 3.396 10.773 1 95.19 88 HIS A O 1
ATOM 734 N N . ILE A 1 89 ? -9.922 5.363 9.93 1 95.19 89 ILE A N 1
ATOM 735 C CA . ILE A 1 89 ? -8.539 4.984 9.656 1 95.19 89 ILE A CA 1
ATOM 736 C C . ILE A 1 89 ? -7.711 5.098 10.938 1 95.19 89 ILE A C 1
ATOM 738 O O . ILE A 1 89 ? -7.809 6.09 11.664 1 95.19 89 ILE A O 1
ATOM 742 N N . GLU A 1 90 ? -7.035 4.086 11.281 1 94.5 90 GLU A N 1
ATOM 743 C CA . GLU A 1 90 ? -6.035 4.051 12.344 1 94.5 90 GLU A CA 1
ATOM 744 C C . GLU A 1 90 ? -4.746 3.381 11.867 1 94.5 90 GLU A C 1
ATOM 746 O O . GLU A 1 90 ? -4.789 2.365 11.172 1 94.5 90 GLU A O 1
ATOM 751 N N . LEU A 1 91 ? -3.635 4.039 12.211 1 94.38 91 LEU A N 1
ATOM 752 C CA . LEU A 1 91 ? -2.354 3.48 11.789 1 94.38 91 LEU A CA 1
ATOM 753 C C . LEU A 1 91 ? -1.743 2.631 12.906 1 94.38 91 LEU A C 1
ATOM 755 O O . LEU A 1 91 ? -2.02 2.854 14.086 1 94.38 91 LEU A O 1
ATOM 759 N N . HIS A 1 92 ? -1.067 1.62 12.547 1 94.19 92 HIS A N 1
ATOM 760 C CA . HIS A 1 92 ? -0.25 0.807 13.445 1 94.19 92 HIS A CA 1
ATOM 761 C C . HIS A 1 92 ? 0.98 0.264 12.719 1 94.19 92 HIS A C 1
ATOM 763 O O . HIS A 1 92 ? 1.137 0.464 11.516 1 94.19 92 HIS A O 1
ATOM 769 N N . VAL A 1 93 ? 1.882 -0.345 13.5 1 95.62 93 VAL A N 1
ATOM 770 C CA . VAL A 1 93 ? 3.146 -0.8 12.93 1 95.62 93 VAL A CA 1
ATOM 771 C C . VAL A 1 93 ? 3.342 -2.285 13.227 1 95.62 93 VAL A C 1
ATOM 773 O O . VAL A 1 93 ? 4.098 -2.652 14.125 1 95.62 93 VAL A O 1
ATOM 776 N N . PRO A 1 94 ? 2.715 -3.158 12.422 1 93.69 94 PRO A N 1
ATOM 777 C CA . PRO A 1 94 ? 2.953 -4.594 12.578 1 93.69 94 PRO A CA 1
ATOM 778 C C . PRO A 1 94 ? 4.25 -5.055 11.922 1 93.69 94 PRO A C 1
ATOM 780 O O . PRO A 1 94 ? 4.754 -4.391 11.016 1 93.69 94 PRO A O 1
ATOM 783 N N . THR A 1 95 ? 4.742 -6.152 12.445 1 93.38 95 THR A N 1
ATOM 784 C CA . THR A 1 95 ? 5.871 -6.805 11.797 1 93.38 95 THR A CA 1
ATOM 785 C C . THR A 1 95 ? 5.387 -7.852 10.797 1 93.38 95 THR A C 1
ATOM 787 O O . THR A 1 95 ? 4.59 -8.727 11.141 1 93.38 95 THR A O 1
ATOM 790 N N . PHE A 1 96 ? 5.816 -7.652 9.523 1 93.25 96 PHE A N 1
ATOM 791 C CA . PHE A 1 96 ? 5.508 -8.703 8.555 1 93.25 96 PHE A CA 1
ATOM 792 C C . PHE A 1 96 ? 6.203 -10.008 8.922 1 93.25 96 PHE A C 1
ATOM 794 O O . PHE A 1 96 ? 7.18 -10 9.68 1 93.25 96 PHE A O 1
ATOM 801 N N . GLU A 1 97 ? 5.594 -11.07 8.469 1 89 97 GLU A N 1
ATOM 802 C CA . GLU A 1 97 ? 6.109 -12.391 8.828 1 89 97 GLU A CA 1
ATOM 803 C C . GLU A 1 97 ? 6.203 -13.297 7.602 1 89 97 GLU A C 1
ATOM 805 O O . GLU A 1 97 ? 5.645 -12.984 6.547 1 89 97 GLU A O 1
ATOM 810 N N . GLY A 1 98 ? 7.027 -14.383 7.773 1 85.25 98 GLY A N 1
ATOM 811 C CA . GLY A 1 98 ? 7.031 -15.414 6.746 1 85.25 98 GLY A CA 1
ATOM 812 C C . GLY A 1 98 ? 8.375 -15.562 6.055 1 85.25 98 GLY A C 1
ATOM 813 O O . GLY A 1 98 ? 8.477 -16.25 5.031 1 85.25 98 GLY A O 1
ATOM 814 N N . THR A 1 99 ? 9.406 -14.93 6.516 1 86.62 99 THR A N 1
ATOM 815 C CA . THR A 1 99 ? 10.734 -15.148 5.957 1 86.62 99 THR A CA 1
ATOM 816 C C . THR A 1 99 ? 11.141 -16.609 6.082 1 86.62 99 THR A C 1
ATOM 818 O O . THR A 1 99 ? 11.031 -17.203 7.16 1 86.62 99 THR A O 1
ATOM 821 N N . PRO A 1 100 ? 11.555 -17.188 5.004 1 83.44 100 PRO A N 1
ATOM 822 C CA . PRO A 1 100 ? 11.992 -18.594 5.09 1 83.44 100 PRO A CA 1
ATOM 823 C C . PRO A 1 100 ? 13.258 -18.766 5.93 1 83.44 100 PRO A C 1
ATOM 825 O O . PRO A 1 100 ? 14.109 -17.875 5.957 1 83.44 100 PRO A O 1
ATOM 828 N N . ALA A 1 101 ? 13.273 -19.859 6.633 1 86.31 101 ALA A N 1
ATOM 829 C CA . ALA A 1 101 ? 14.469 -20.328 7.32 1 86.31 101 ALA A CA 1
ATOM 830 C C . ALA A 1 101 ? 14.977 -21.625 6.707 1 86.31 101 ALA A C 1
ATOM 832 O O . ALA A 1 101 ? 14.336 -22.203 5.816 1 86.31 101 ALA A O 1
ATOM 833 N N . PHE A 1 102 ? 16.156 -21.969 7.086 1 85.62 102 PHE A N 1
ATOM 834 C CA . PHE A 1 102 ? 16.797 -23.125 6.492 1 85.62 102 PHE A CA 1
ATOM 835 C C . PHE A 1 102 ? 17.328 -24.062 7.57 1 85.62 102 PHE A C 1
ATOM 837 O O . PHE A 1 102 ? 17.969 -23.625 8.523 1 85.62 102 PHE A O 1
ATOM 844 N N . MET A 1 103 ? 17 -25.312 7.367 1 88.56 103 MET A N 1
ATOM 845 C CA . MET A 1 103 ? 17.594 -26.344 8.227 1 88.56 103 MET A CA 1
ATOM 846 C C . MET A 1 103 ? 19.062 -26.562 7.875 1 88.56 103 MET A C 1
ATOM 848 O O . MET A 1 103 ? 19.547 -26.047 6.867 1 88.56 103 MET A O 1
ATOM 852 N N . ASP A 1 104 ? 19.703 -27.359 8.742 1 86.75 104 ASP A N 1
ATOM 853 C CA . ASP A 1 104 ? 21.125 -27.625 8.547 1 86.75 104 ASP A CA 1
ATOM 854 C C . ASP A 1 104 ? 21.391 -28.266 7.184 1 86.75 104 ASP A C 1
ATOM 856 O O . ASP A 1 104 ? 22.438 -28.047 6.574 1 86.75 104 ASP A O 1
ATOM 860 N N . ASP A 1 105 ? 20.375 -29.016 6.766 1 83.75 105 ASP A N 1
ATOM 861 C CA . ASP A 1 105 ? 20.562 -29.734 5.508 1 83.75 105 ASP A CA 1
ATOM 862 C C . ASP A 1 105 ? 20.156 -28.859 4.316 1 83.75 105 ASP A C 1
ATOM 864 O O . ASP A 1 105 ? 20.141 -29.328 3.176 1 83.75 105 ASP A O 1
ATOM 868 N N . GLY A 1 106 ? 19.734 -27.641 4.641 1 80.19 106 GLY A N 1
ATOM 869 C CA . GLY A 1 106 ? 19.406 -26.734 3.562 1 80.19 106 GLY A CA 1
ATOM 870 C C . GLY A 1 106 ? 17.922 -26.703 3.244 1 80.19 106 GLY A C 1
ATOM 871 O O . GLY A 1 106 ? 17.484 -25.906 2.406 1 80.19 106 GLY A O 1
ATOM 872 N N . THR A 1 107 ? 17.219 -27.562 3.99 1 81.94 107 THR A N 1
ATOM 873 C CA . THR A 1 107 ? 15.773 -27.594 3.756 1 81.94 107 THR A CA 1
ATOM 874 C C . THR A 1 107 ? 15.117 -26.297 4.207 1 81.94 107 THR A C 1
ATOM 876 O O . THR A 1 107 ? 15.352 -25.828 5.324 1 81.94 107 THR A O 1
ATOM 879 N N . GLU A 1 108 ? 14.391 -25.719 3.221 1 81.12 108 GLU A N 1
ATOM 880 C CA . GLU A 1 108 ? 13.711 -24.453 3.508 1 81.12 108 GLU A CA 1
ATOM 881 C C . GLU A 1 108 ? 12.406 -24.688 4.258 1 81.12 108 GLU A C 1
ATOM 883 O O . GLU A 1 108 ? 11.68 -25.641 3.973 1 81.12 108 GLU A O 1
ATOM 888 N N . TYR A 1 109 ? 12.117 -23.828 5.227 1 82.62 109 TYR A N 1
ATOM 889 C CA . TYR A 1 109 ? 10.852 -23.859 5.941 1 82.62 109 TYR A CA 1
ATOM 890 C C . TYR A 1 109 ? 10.484 -22.484 6.473 1 82.62 109 TYR A C 1
ATOM 892 O O . TYR A 1 109 ? 11.312 -21.578 6.48 1 82.62 109 TYR A O 1
ATOM 900 N N . ILE A 1 110 ? 9.25 -22.312 6.809 1 83.44 110 ILE A N 1
ATOM 901 C CA . ILE A 1 110 ? 8.797 -21.062 7.418 1 83.44 110 ILE A CA 1
ATOM 902 C C . ILE A 1 110 ? 8.648 -21.266 8.922 1 83.44 110 ILE A C 1
ATOM 904 O O . ILE A 1 110 ? 7.812 -22.047 9.375 1 83.44 110 ILE A O 1
ATOM 908 N N . PRO A 1 111 ? 9.43 -20.5 9.641 1 84.94 111 PRO A N 1
ATOM 909 C CA . PRO A 1 111 ? 9.352 -20.641 11.094 1 84.94 111 PRO A CA 1
ATOM 910 C C . PRO A 1 111 ? 8.023 -20.141 11.672 1 84.94 111 PRO A C 1
ATOM 912 O O . PRO A 1 111 ? 7.422 -19.219 11.125 1 84.94 111 PRO A O 1
ATOM 915 N N . GLY A 1 112 ? 7.57 -20.812 12.742 1 81.44 112 GLY A N 1
ATOM 916 C CA . GLY A 1 112 ? 6.441 -20.281 13.492 1 81.44 112 GLY A CA 1
ATOM 917 C C . GLY A 1 112 ? 6.797 -19.078 14.328 1 81.44 112 GLY A C 1
ATOM 918 O O . GLY A 1 112 ? 7.961 -18.672 14.391 1 81.44 112 GLY A O 1
ATOM 919 N N . ARG A 1 113 ? 5.742 -18.516 14.914 1 83.75 113 ARG A N 1
ATOM 920 C CA . ARG A 1 113 ? 5.969 -17.391 15.812 1 83.75 113 ARG A CA 1
ATOM 921 C C . ARG A 1 113 ? 6.668 -17.844 17.094 1 83.75 113 ARG A C 1
ATOM 923 O O . ARG A 1 113 ? 6.441 -18.953 17.562 1 83.75 113 ARG A O 1
ATOM 930 N N . LYS A 1 114 ? 7.52 -17 17.672 1 81.06 114 LYS A N 1
ATOM 931 C CA . LYS A 1 114 ? 8.266 -17.312 18.891 1 81.06 114 LYS A CA 1
ATOM 932 C C . LYS A 1 114 ? 7.32 -17.578 20.062 1 81.06 114 LYS A C 1
ATOM 934 O O . LYS A 1 114 ? 7.617 -18.391 20.938 1 81.06 114 LYS A O 1
ATOM 939 N N . ASP A 1 115 ? 6.195 -16.844 20.016 1 81.75 115 ASP A N 1
ATOM 940 C CA . ASP A 1 115 ? 5.27 -16.953 21.141 1 81.75 115 ASP A CA 1
ATOM 941 C C . ASP A 1 115 ? 4.352 -18.156 20.969 1 81.75 115 ASP A C 1
ATOM 943 O O . ASP A 1 115 ? 3.459 -18.391 21.797 1 81.75 115 ASP A O 1
ATOM 947 N N . GLY A 1 116 ? 4.488 -18.891 19.906 1 79.31 116 GLY A N 1
ATOM 948 C CA . GLY A 1 116 ? 3.75 -20.141 19.719 1 79.31 116 GLY A CA 1
ATOM 949 C C . GLY A 1 116 ? 2.422 -19.938 19.016 1 79.31 116 GLY A C 1
ATOM 950 O O . GLY A 1 116 ? 1.742 -20.906 18.672 1 79.31 116 GLY A O 1
ATOM 951 N N . THR A 1 117 ? 2.047 -18.688 18.891 1 79.06 117 THR A N 1
ATOM 952 C CA . THR A 1 117 ? 0.798 -18.453 18.172 1 79.06 117 THR A CA 1
ATOM 953 C C . THR A 1 117 ? 0.942 -18.812 16.688 1 79.06 117 THR A C 1
ATOM 955 O O . THR A 1 117 ? 2.037 -18.734 16.141 1 79.06 117 THR A O 1
ATOM 958 N N . GLN A 1 118 ? -0.14 -19.281 16.172 1 73.88 118 GLN A N 1
ATOM 959 C CA . GLN A 1 118 ? -0.103 -19.703 14.781 1 73.88 118 GLN A CA 1
ATOM 960 C C . GLN A 1 118 ? -0.235 -18.516 13.828 1 73.88 118 GLN A C 1
ATOM 962 O O . GLN A 1 118 ? -1.008 -17.594 14.086 1 73.88 118 GLN A O 1
ATOM 967 N N . ARG A 1 119 ? 0.683 -18.578 12.875 1 75.44 119 ARG A N 1
ATOM 968 C CA . ARG A 1 119 ? 0.522 -17.594 11.805 1 75.44 119 ARG A CA 1
ATOM 969 C C . ARG A 1 119 ? -0.65 -17.969 10.898 1 75.44 119 ARG A C 1
ATOM 971 O O . ARG A 1 119 ? -0.955 -19.141 10.719 1 75.44 119 ARG A O 1
ATOM 978 N N . LEU A 1 120 ? -1.375 -16.938 10.469 1 68 120 LEU A N 1
ATOM 979 C CA . LEU A 1 120 ? -2.398 -17.234 9.469 1 68 120 LEU A CA 1
ATOM 980 C C . LEU A 1 120 ? -1.767 -17.734 8.18 1 68 120 LEU A C 1
ATOM 982 O O . LEU A 1 120 ? -0.834 -17.125 7.656 1 68 120 LEU A O 1
ATOM 986 N N . LYS A 1 121 ? -2.131 -18.938 7.871 1 69.94 121 LYS A N 1
ATOM 987 C CA . LYS A 1 121 ? -1.598 -19.547 6.652 1 69.94 121 LYS A CA 1
ATOM 988 C C . LYS A 1 121 ? -2.604 -19.453 5.508 1 69.94 121 LYS A C 1
ATOM 990 O O . LYS A 1 121 ? -3.711 -19.984 5.605 1 69.94 121 LYS A O 1
ATOM 995 N N . PHE A 1 122 ? -2.211 -18.781 4.48 1 71.5 122 PHE A N 1
ATOM 996 C CA . PHE A 1 122 ? -3.109 -18.625 3.344 1 71.5 122 PHE A CA 1
ATOM 997 C C . PHE A 1 122 ? -2.666 -19.5 2.18 1 71.5 122 PHE A C 1
ATOM 999 O O . PHE A 1 122 ? -3.43 -19.734 1.238 1 71.5 122 PHE A O 1
ATOM 1006 N N . THR A 1 123 ? -1.465 -20 2.338 1 74.31 123 THR A N 1
ATOM 1007 C CA . THR A 1 123 ? -0.919 -20.812 1.264 1 74.31 123 THR A CA 1
ATOM 1008 C C . THR A 1 123 ? -0.363 -22.125 1.813 1 74.31 123 THR A C 1
ATOM 1010 O O . THR A 1 123 ? -0.273 -22.312 3.029 1 74.31 123 THR A O 1
ATOM 1013 N N . GLY A 1 124 ? -0.136 -23.016 0.983 1 74.31 124 GLY A N 1
ATOM 1014 C CA . GLY A 1 124 ? 0.39 -24.328 1.339 1 74.31 124 GLY A CA 1
ATOM 1015 C C . GLY A 1 124 ? -0.348 -25.469 0.667 1 74.31 124 GLY A C 1
ATOM 1016 O O . GLY A 1 124 ? -1.128 -25.25 -0.262 1 74.31 124 GLY A O 1
ATOM 1017 N N . THR A 1 125 ? 0.065 -26.641 1.116 1 76.56 125 THR A N 1
ATOM 1018 C CA . THR A 1 125 ? -0.656 -27.812 0.625 1 76.56 125 THR A CA 1
ATOM 1019 C C . THR A 1 125 ? -2.143 -27.703 0.955 1 76.56 125 THR A C 1
ATOM 1021 O O . THR A 1 125 ? -2.512 -27.328 2.07 1 76.56 125 THR A O 1
ATOM 1024 N N . PRO A 1 126 ? -2.871 -28.016 -0.165 1 80.56 126 PRO A N 1
ATOM 1025 C CA . PRO A 1 126 ? -4.316 -27.906 0.05 1 80.56 126 PRO A CA 1
ATOM 1026 C C . PRO A 1 126 ? -4.781 -28.625 1.319 1 80.56 126 PRO A C 1
ATOM 1028 O O . PRO A 1 126 ? -4.363 -29.75 1.586 1 80.56 126 PRO A O 1
ATOM 1031 N N . SER A 1 127 ? -5.438 -27.984 2.176 1 77.81 127 SER A N 1
ATOM 1032 C CA . SER A 1 127 ? -5.988 -28.5 3.422 1 77.81 127 SER A CA 1
ATOM 1033 C C . SER A 1 127 ? -7.242 -27.734 3.832 1 77.81 127 SER A C 1
ATOM 1035 O O . SER A 1 127 ? -7.484 -26.625 3.357 1 77.81 127 SER A O 1
ATOM 1037 N N . ARG A 1 128 ? -8 -28.359 4.656 1 77.62 128 ARG A N 1
ATOM 1038 C CA . ARG A 1 128 ? -9.211 -27.719 5.152 1 77.62 128 ARG A CA 1
ATOM 1039 C C . ARG A 1 128 ? -8.883 -26.469 5.953 1 77.62 128 ARG A C 1
ATOM 1041 O O . ARG A 1 128 ? -9.602 -25.469 5.883 1 77.62 128 ARG A O 1
ATOM 1048 N N . GLU A 1 129 ? -7.812 -26.547 6.645 1 72.19 129 GLU A N 1
ATOM 1049 C CA . GLU A 1 129 ? -7.379 -25.406 7.449 1 72.19 129 GLU A CA 1
ATOM 1050 C C . GLU A 1 129 ? -7.117 -24.188 6.578 1 72.19 129 GLU A C 1
ATOM 1052 O O . GLU A 1 129 ? -7.582 -23.078 6.891 1 72.19 129 GLU A O 1
ATOM 1057 N N . ILE A 1 130 ? -6.434 -24.406 5.508 1 73.56 130 ILE A N 1
ATOM 1058 C CA . ILE A 1 130 ? -6.113 -23.312 4.598 1 73.56 130 ILE A CA 1
ATOM 1059 C C . ILE A 1 130 ? -7.383 -22.812 3.914 1 73.56 130 ILE A C 1
ATOM 1061 O O . ILE A 1 130 ? -7.57 -21.609 3.732 1 73.56 130 ILE A O 1
ATOM 1065 N N . ASP A 1 131 ? -8.281 -23.703 3.66 1 70.62 131 ASP A N 1
ATOM 1066 C CA . ASP A 1 131 ? -9.516 -23.359 2.963 1 70.62 131 ASP A CA 1
ATOM 1067 C C . ASP A 1 131 ? -10.43 -22.5 3.85 1 70.62 131 ASP A C 1
ATOM 1069 O O . ASP A 1 131 ? -11.195 -21.688 3.35 1 70.62 131 ASP A O 1
ATOM 1073 N N . LEU A 1 132 ? -10.242 -22.656 5.109 1 69.12 132 LEU A N 1
ATOM 1074 C CA . LEU A 1 132 ? -11.117 -21.969 6.039 1 69.12 132 LEU A CA 1
ATOM 1075 C C . LEU A 1 132 ? -10.469 -20.688 6.551 1 69.12 132 LEU A C 1
ATOM 1077 O O . LEU A 1 132 ? -11.125 -19.859 7.191 1 69.12 132 LEU A O 1
ATOM 1081 N N . THR A 1 133 ? -9.172 -20.641 6.266 1 66.06 133 THR A N 1
ATOM 1082 C CA . THR A 1 133 ? -8.469 -19.438 6.707 1 66.06 133 THR A CA 1
ATOM 1083 C C . THR A 1 133 ? -8.938 -18.219 5.922 1 66.06 133 THR A C 1
ATOM 1085 O O . THR A 1 133 ? -9.016 -18.25 4.691 1 66.06 133 THR A O 1
ATOM 1088 N N . LYS A 1 134 ? -9.57 -17.234 6.66 1 63.25 134 LYS A N 1
ATOM 1089 C CA . LYS A 1 134 ? -10.031 -15.984 6.047 1 63.25 134 LYS A CA 1
ATOM 1090 C C . LYS A 1 134 ? -9.312 -14.781 6.648 1 63.25 134 LYS A C 1
ATOM 1092 O O . LYS A 1 134 ? -8.898 -14.812 7.809 1 63.25 134 LYS A O 1
ATOM 1097 N N . MET A 1 135 ? -9.039 -13.945 5.641 1 62.41 135 MET A N 1
ATOM 1098 C CA . MET A 1 135 ? -8.586 -12.664 6.188 1 62.41 135 MET A CA 1
ATOM 1099 C C . MET A 1 135 ? -9.633 -12.07 7.121 1 62.41 135 MET A C 1
ATOM 1101 O O . MET A 1 135 ? -10.836 -12.203 6.875 1 62.41 135 MET A O 1
ATOM 1105 N N . PRO A 1 136 ? -9.188 -11.57 8.18 1 57.31 136 PRO A N 1
ATOM 1106 C CA . PRO A 1 136 ? -10.172 -10.961 9.078 1 57.31 136 PRO A CA 1
ATOM 1107 C C . PRO A 1 136 ? -11.148 -10.039 8.352 1 57.31 136 PRO A C 1
ATOM 1109 O O . PRO A 1 136 ? -10.734 -9.148 7.613 1 57.31 136 PRO A O 1
ATOM 1112 N N . GLY A 1 137 ? -12.492 -10.383 8.453 1 55.16 137 GLY A N 1
ATOM 1113 C CA . GLY A 1 137 ? -13.555 -9.539 7.945 1 55.16 137 GLY A CA 1
ATOM 1114 C C . GLY A 1 137 ? -14.047 -9.961 6.574 1 55.16 137 GLY A C 1
ATOM 1115 O O . GLY A 1 137 ? -15.031 -9.414 6.066 1 55.16 137 GLY A O 1
ATOM 1116 N N . CYS A 1 138 ? -13.305 -10.852 6.031 1 57.16 138 CYS A N 1
ATOM 1117 C CA . CYS A 1 138 ? -13.672 -11.195 4.664 1 57.16 138 CYS A CA 1
ATOM 1118 C C . CYS A 1 138 ? -14.844 -12.164 4.641 1 57.16 138 CYS A C 1
ATOM 1120 O O . CYS A 1 138 ? -15.227 -12.656 3.578 1 57.16 138 CYS A O 1
ATOM 1122 N N . ASP A 1 139 ? -15.438 -12.367 5.828 1 56.44 139 ASP A N 1
ATOM 1123 C CA . ASP A 1 139 ? -16.625 -13.211 5.914 1 56.44 139 ASP A CA 1
ATOM 1124 C C . ASP A 1 139 ? -17.891 -12.398 5.684 1 56.44 139 ASP A C 1
ATOM 1126 O O . ASP A 1 139 ? -18.984 -12.953 5.625 1 56.44 139 ASP A O 1
ATOM 1130 N N . VAL A 1 140 ? -17.672 -11.156 5.59 1 57.75 140 VAL A N 1
ATOM 1131 C CA . VAL A 1 140 ? -18.844 -10.297 5.5 1 57.75 140 VAL A CA 1
ATOM 1132 C C . VAL A 1 140 ? -18.938 -9.688 4.102 1 57.75 140 VAL A C 1
ATOM 1134 O O . VAL A 1 140 ? -17.922 -9.602 3.393 1 57.75 140 VAL A O 1
ATOM 1137 N N . GLY A 1 141 ? -20.172 -9.414 3.678 1 72.88 141 GLY A N 1
ATOM 1138 C CA . GLY A 1 141 ? -20.375 -8.648 2.457 1 72.88 141 GLY A CA 1
ATOM 1139 C C . GLY A 1 141 ? -19.625 -7.328 2.447 1 72.88 141 GLY A C 1
ATOM 1140 O O . GLY A 1 141 ? -19.531 -6.66 3.477 1 72.88 141 GLY A O 1
ATOM 1141 N N . HIS A 1 142 ? -18.953 -7.07 1.401 1 82.19 142 HIS A N 1
ATOM 1142 C CA . HIS A 1 142 ? -18.141 -5.855 1.321 1 82.19 142 HIS A CA 1
ATOM 1143 C C . HIS A 1 142 ? -18.719 -4.883 0.295 1 82.19 142 HIS A C 1
ATOM 1145 O O . HIS A 1 142 ? -18.188 -3.791 0.097 1 82.19 142 HIS A O 1
ATOM 1151 N N . PHE A 1 143 ? -19.844 -5.297 -0.299 1 87.19 143 PHE A N 1
ATOM 1152 C CA . PHE A 1 143 ? -20.562 -4.387 -1.187 1 87.19 143 PHE A CA 1
ATOM 1153 C C . PHE A 1 143 ? -21.672 -3.658 -0.438 1 87.19 143 PHE A C 1
ATOM 1155 O O . PHE A 1 143 ? -22.484 -4.289 0.234 1 87.19 143 PHE A O 1
ATOM 1162 N N . PHE A 1 144 ? -21.703 -2.377 -0.561 1 91.31 144 PHE A N 1
ATOM 1163 C CA . PHE A 1 144 ? -22.703 -1.595 0.149 1 91.31 144 PHE A CA 1
ATOM 1164 C C . PHE A 1 144 ? -23.203 -0.444 -0.717 1 91.31 144 PHE A C 1
ATOM 1166 O O . PHE A 1 144 ? -22.516 0.001 -1.631 1 91.31 144 PHE A O 1
ATOM 1173 N N . ILE A 1 145 ? -24.406 -0.02 -0.48 1 94.38 145 ILE A N 1
ATOM 1174 C CA . ILE A 1 145 ? -25 1.107 -1.189 1 94.38 145 ILE A CA 1
ATOM 1175 C C . ILE A 1 145 ? -24.5 2.418 -0.588 1 94.38 145 ILE A C 1
ATOM 1177 O O . ILE A 1 145 ? -24.406 2.551 0.634 1 94.38 145 ILE A O 1
ATOM 1181 N N . VAL A 1 146 ? -24.141 3.363 -1.428 1 97.19 146 VAL A N 1
ATOM 1182 C CA . VAL A 1 146 ? -23.703 4.68 -0.971 1 97.19 146 VAL A CA 1
ATOM 1183 C C . VAL A 1 146 ? -24.766 5.723 -1.324 1 97.19 146 VAL A C 1
ATOM 1185 O O . VAL A 1 146 ? -25.609 5.492 -2.191 1 97.19 146 VAL A O 1
ATOM 1188 N N . THR A 1 147 ? -24.719 6.824 -0.598 1 96.75 147 THR A N 1
ATOM 1189 C CA . THR A 1 147 ? -25.641 7.91 -0.91 1 96.75 147 THR A CA 1
ATOM 1190 C C . THR A 1 147 ? -25.266 8.578 -2.232 1 96.75 147 THR A C 1
ATOM 1192 O O . THR A 1 147 ? -24.141 8.422 -2.713 1 96.75 147 THR A O 1
ATOM 1195 N N . GLU A 1 148 ? -26.219 9.297 -2.785 1 94.94 148 GLU A N 1
ATOM 1196 C CA . GLU A 1 148 ? -25.938 10.023 -4.02 1 94.94 148 GLU A CA 1
ATOM 1197 C C . GLU A 1 148 ? -24.797 11.016 -3.836 1 94.94 148 GLU A C 1
ATOM 1199 O O . GLU A 1 148 ? -23.938 11.156 -4.715 1 94.94 148 GLU A O 1
ATOM 1204 N N . ASP A 1 149 ? -24.75 11.688 -2.707 1 96.62 149 ASP A N 1
ATOM 1205 C CA . ASP A 1 149 ? -23.672 12.633 -2.416 1 96.62 149 ASP A CA 1
ATOM 1206 C C . ASP A 1 149 ? -22.328 11.93 -2.346 1 96.62 149 ASP A C 1
ATOM 1208 O O . ASP A 1 149 ? -21.328 12.43 -2.877 1 96.62 149 ASP A O 1
ATOM 1212 N N . GLU A 1 150 ? -22.359 10.789 -1.718 1 97.38 150 GLU A N 1
ATOM 1213 C CA . GLU A 1 150 ? -21.141 10 -1.627 1 97.38 150 GLU A CA 1
ATOM 1214 C C . GLU A 1 150 ? -20.688 9.531 -3.004 1 97.38 150 GLU A C 1
ATOM 1216 O O . GLU A 1 150 ? -19.484 9.523 -3.301 1 97.38 150 GLU A O 1
ATOM 1221 N N . ALA A 1 151 ? -21.625 9.078 -3.818 1 97.56 151 ALA A N 1
ATOM 1222 C CA . ALA A 1 151 ? -21.297 8.633 -5.176 1 97.56 151 ALA A CA 1
ATOM 1223 C C . ALA A 1 151 ? -20.719 9.781 -6 1 97.56 151 ALA A C 1
ATOM 1225 O O . ALA A 1 151 ? -19.703 9.602 -6.688 1 97.56 151 ALA A O 1
ATOM 1226 N N . ARG A 1 152 ? -21.312 10.938 -5.906 1 97.06 152 ARG A N 1
ATOM 1227 C CA . ARG A 1 152 ? -20.844 12.109 -6.629 1 97.06 152 ARG A CA 1
ATOM 1228 C C . ARG A 1 152 ? -19.438 12.492 -6.176 1 97.06 152 ARG A C 1
ATOM 1230 O O . ARG A 1 152 ? -18.594 12.859 -7 1 97.06 152 ARG A O 1
ATOM 1237 N N . GLU A 1 153 ? -19.234 12.469 -4.922 1 96.19 153 GLU A N 1
ATOM 1238 C CA . GLU A 1 153 ? -17.938 12.797 -4.363 1 96.19 153 GLU A CA 1
ATOM 1239 C C . GLU A 1 153 ? -16.875 11.773 -4.801 1 96.19 153 GLU A C 1
ATOM 1241 O O . GLU A 1 153 ? -15.742 12.141 -5.113 1 96.19 153 GLU A O 1
ATOM 1246 N N . ALA A 1 154 ? -17.25 10.531 -4.832 1 96.88 154 ALA A N 1
ATOM 1247 C CA . ALA A 1 154 ? -16.328 9.438 -5.113 1 96.88 154 ALA A CA 1
ATOM 1248 C C . ALA A 1 154 ? -16.016 9.344 -6.605 1 96.88 154 ALA A C 1
ATOM 1250 O O . ALA A 1 154 ? -14.891 9.055 -7 1 96.88 154 ALA A O 1
ATOM 1251 N N . TRP A 1 155 ? -17.047 9.57 -7.414 1 97.12 155 TRP A N 1
ATOM 1252 C CA . TRP A 1 155 ? -16.875 9.188 -8.812 1 97.12 155 TRP A CA 1
ATOM 1253 C C . TRP A 1 155 ? -17.141 10.375 -9.734 1 97.12 155 TRP A C 1
ATOM 1255 O O . TRP A 1 155 ? -17.141 10.234 -10.961 1 97.12 155 TRP A O 1
ATOM 1265 N N . GLY A 1 156 ? -17.359 11.578 -9.141 1 95.25 156 GLY A N 1
ATOM 1266 C CA . GLY A 1 156 ? -17.531 12.781 -9.938 1 95.25 156 GLY A CA 1
ATOM 1267 C C . GLY A 1 156 ? -18.938 12.961 -10.461 1 95.25 156 GLY A C 1
ATOM 1268 O O . GLY A 1 156 ? -19.859 12.242 -10.047 1 95.25 156 GLY A O 1
ATOM 1269 N N . PRO A 1 157 ? -19.125 13.852 -11.367 1 94.88 157 PRO A N 1
ATOM 1270 C CA . PRO A 1 157 ? -20.453 14.203 -11.852 1 94.88 157 PRO A CA 1
ATOM 1271 C C . PRO A 1 157 ? -21.094 13.094 -12.688 1 94.88 157 PRO A C 1
ATOM 1273 O O . PRO A 1 157 ? -22.312 13.055 -12.828 1 94.88 157 PRO A O 1
ATOM 1276 N N . GLU A 1 158 ? -20.297 12.18 -13.188 1 93.62 158 GLU A N 1
ATOM 1277 C CA . GLU A 1 158 ? -20.828 11.094 -14 1 93.62 158 GLU A CA 1
ATOM 1278 C C . GLU A 1 158 ? -21.172 9.883 -13.148 1 93.62 158 GLU A C 1
ATOM 1280 O O . GLU A 1 158 ? -21.234 8.758 -13.648 1 93.62 158 GLU A O 1
ATOM 1285 N N . TYR A 1 159 ? -21.453 10.094 -11.906 1 95.94 159 TYR A N 1
ATOM 1286 C CA . TYR A 1 159 ? -21.703 9.008 -10.969 1 95.94 159 TYR A CA 1
ATOM 1287 C C . TYR A 1 159 ? -22.969 8.242 -11.344 1 95.94 159 TYR A C 1
ATOM 1289 O O . TYR A 1 159 ? -23.141 7.086 -10.945 1 95.94 159 TYR A O 1
ATOM 1297 N N . VAL A 1 160 ? -23.828 8.742 -12.141 1 94.06 160 VAL A N 1
ATOM 1298 C CA . VAL A 1 160 ? -25.125 8.156 -12.461 1 94.06 160 VAL A CA 1
ATOM 1299 C C . VAL A 1 160 ? -24.922 6.852 -13.234 1 94.06 160 VAL A C 1
ATOM 1301 O O . VAL A 1 160 ? -25.734 5.93 -13.125 1 94.06 160 VAL A O 1
ATOM 1304 N N . LYS A 1 161 ? -23.875 6.773 -13.969 1 93.81 161 LYS A N 1
ATOM 1305 C CA . LYS A 1 161 ? -23.609 5.59 -14.781 1 93.81 161 LYS A CA 1
ATOM 1306 C C . LYS A 1 161 ? -23.344 4.367 -13.906 1 93.81 161 LYS A C 1
ATOM 1308 O O . LYS A 1 161 ? -23.359 3.234 -14.391 1 93.81 161 LYS A O 1
ATOM 1313 N N . TYR A 1 162 ? -23.156 4.594 -12.617 1 94.88 162 TYR A N 1
ATOM 1314 C CA . TYR A 1 162 ? -22.812 3.494 -11.719 1 94.88 162 TYR A CA 1
ATOM 1315 C C . TYR A 1 162 ? -24.031 3.01 -10.953 1 94.88 162 TYR A C 1
ATOM 1317 O O . TYR A 1 162 ? -23.906 2.27 -9.969 1 94.88 162 TYR A O 1
ATOM 1325 N N . TRP A 1 163 ? -25.156 3.355 -11.438 1 93 163 TRP A N 1
ATOM 1326 C CA . TRP A 1 163 ? -26.406 2.875 -10.836 1 93 163 TRP A CA 1
ATOM 1327 C C . TRP A 1 163 ? -26.562 1.376 -11.055 1 93 163 TRP A C 1
ATOM 1329 O O . TRP A 1 163 ? -26.375 0.882 -12.172 1 93 163 TRP A O 1
ATOM 1339 N N . GLU A 1 164 ? -26.906 0.694 -9.977 1 89.88 164 GLU A N 1
ATOM 1340 C CA . GLU A 1 164 ? -27.203 -0.733 -10.031 1 89.88 164 GLU A CA 1
ATOM 1341 C C . GLU A 1 164 ? -28.688 -0.993 -9.766 1 89.88 164 GLU A C 1
ATOM 1343 O O . GLU A 1 164 ? -29.109 -1.002 -8.609 1 89.88 164 GLU A O 1
ATOM 1348 N N . PRO A 1 165 ? -29.391 -1.347 -10.773 1 85.31 165 PRO A N 1
ATOM 1349 C CA . PRO A 1 165 ? -30.828 -1.516 -10.625 1 85.31 165 PRO A CA 1
ATOM 1350 C C . PRO A 1 165 ? -31.203 -2.643 -9.656 1 85.31 165 PRO A C 1
ATOM 1352 O O . PRO A 1 165 ? -32.125 -2.506 -8.875 1 85.31 165 PRO A O 1
ATOM 1355 N N . ARG A 1 166 ? -30.484 -3.654 -9.688 1 80.56 166 ARG A N 1
ATOM 1356 C CA . ARG A 1 166 ? -30.812 -4.812 -8.859 1 80.56 166 ARG A CA 1
ATOM 1357 C C . ARG A 1 166 ? -30.656 -4.488 -7.375 1 80.56 166 ARG A C 1
ATOM 1359 O O . ARG A 1 166 ? -31.422 -4.984 -6.543 1 80.56 166 ARG A O 1
ATOM 1366 N N . ALA A 1 167 ? -29.688 -3.648 -7.078 1 84.69 167 ALA A N 1
ATOM 1367 C CA . ALA A 1 167 ? -29.438 -3.275 -5.688 1 84.69 167 ALA A CA 1
ATOM 1368 C C . ALA A 1 167 ? -30.297 -2.076 -5.277 1 84.69 167 ALA A C 1
ATOM 1370 O O . ALA A 1 167 ? -30.453 -1.804 -4.09 1 84.69 167 ALA A O 1
ATOM 1371 N N . GLY A 1 168 ? -30.797 -1.375 -6.25 1 88.56 168 GLY A N 1
ATOM 1372 C CA . GLY A 1 168 ? -31.578 -0.179 -5.984 1 88.56 168 GLY A CA 1
ATOM 1373 C C . GLY A 1 168 ? -30.734 0.998 -5.531 1 88.56 168 GLY A C 1
ATOM 1374 O O . GLY A 1 168 ? -31.141 1.742 -4.629 1 88.56 168 GLY A O 1
ATOM 1375 N N . GLY A 1 169 ? -29.516 1.12 -6.031 1 93.88 169 GLY A N 1
ATOM 1376 C CA . GLY A 1 169 ? -28.641 2.217 -5.633 1 93.88 169 GLY A CA 1
ATOM 1377 C C . GLY A 1 169 ? -27.25 2.119 -6.219 1 93.88 169 GLY A C 1
ATOM 1378 O O . GLY A 1 169 ? -27.016 1.34 -7.145 1 93.88 169 GLY A O 1
ATOM 1379 N N . TYR A 1 170 ? -26.453 3.018 -5.742 1 95.12 170 TYR A N 1
ATOM 1380 C CA . TYR A 1 170 ? -25.031 2.988 -6.125 1 95.12 170 TYR A CA 1
ATOM 1381 C C . TYR A 1 170 ? -24.25 2.043 -5.223 1 95.12 170 TYR A C 1
ATOM 1383 O O . TYR A 1 170 ? -24.109 2.297 -4.027 1 95.12 170 TYR A O 1
ATOM 1391 N N . VAL A 1 171 ? -23.766 0.971 -5.836 1 93.12 171 VAL A N 1
ATOM 1392 C CA . VAL A 1 171 ? -23.062 -0.034 -5.059 1 93.12 171 VAL A CA 1
ATOM 1393 C C . VAL A 1 171 ? -21.562 0.245 -5.105 1 93.12 171 VAL A C 1
ATOM 1395 O O . VAL A 1 171 ? -21 0.492 -6.176 1 93.12 171 VAL A O 1
ATOM 1398 N N . ALA A 1 172 ? -20.984 0.288 -3.934 1 94.81 172 ALA A N 1
ATOM 1399 C CA . ALA A 1 172 ? -19.547 0.536 -3.822 1 94.81 172 ALA A CA 1
ATOM 1400 C C . ALA A 1 172 ? -18.875 -0.526 -2.957 1 94.81 172 ALA A C 1
ATOM 1402 O O . ALA A 1 172 ? -19.547 -1.231 -2.197 1 94.81 172 ALA A O 1
ATOM 1403 N N . THR A 1 173 ? -17.672 -0.766 -3.141 1 92.06 173 THR A N 1
ATOM 1404 C CA . THR A 1 173 ? -16.734 -1.422 -2.244 1 92.06 173 THR A CA 1
ATOM 1405 C C . THR A 1 173 ? -15.398 -0.672 -2.213 1 92.06 173 THR A C 1
ATOM 1407 O O . THR A 1 173 ? -15.273 0.402 -2.805 1 92.06 173 THR A O 1
ATOM 1410 N N . THR A 1 174 ? -14.461 -1.073 -1.446 1 92.94 174 THR A N 1
ATOM 1411 C CA . THR A 1 174 ? -13.125 -0.486 -1.473 1 92.94 174 THR A CA 1
ATOM 1412 C C . THR A 1 174 ? -12.148 -1.402 -2.201 1 92.94 174 THR A C 1
ATOM 1414 O O . THR A 1 174 ? -12.359 -2.613 -2.275 1 92.94 174 THR A O 1
ATOM 1417 N N . TYR A 1 175 ? -11.156 -0.843 -2.738 1 93.12 175 TYR A N 1
ATOM 1418 C CA . TYR A 1 175 ? -10.219 -1.572 -3.594 1 93.12 175 TYR A CA 1
ATOM 1419 C C . TYR A 1 175 ? -9.602 -2.748 -2.846 1 93.12 175 TYR A C 1
ATOM 1421 O O . TYR A 1 175 ? -9.383 -3.814 -3.426 1 93.12 175 TYR A O 1
ATOM 1429 N N . SER A 1 176 ? -9.289 -2.541 -1.555 1 88.19 176 SER A N 1
ATOM 1430 C CA . SER A 1 176 ? -8.664 -3.602 -0.772 1 88.19 176 SER A CA 1
ATOM 1431 C C . SER A 1 176 ? -9.539 -4.844 -0.722 1 88.19 176 SER A C 1
ATOM 1433 O O . SER A 1 176 ? -9.039 -5.969 -0.763 1 88.19 176 SER A O 1
ATOM 1435 N N . PHE A 1 177 ? -10.82 -4.688 -0.725 1 84.38 177 PHE A N 1
ATOM 1436 C CA . PHE A 1 177 ? -11.727 -5.824 -0.626 1 84.38 177 PHE A CA 1
ATOM 1437 C C . PHE A 1 177 ? -11.914 -6.488 -1.986 1 84.38 177 PHE A C 1
ATOM 1439 O O . PHE A 1 177 ? -12.219 -7.68 -2.064 1 84.38 177 PHE A O 1
ATOM 1446 N N . VAL A 1 178 ? -11.734 -5.684 -3.012 1 80.44 178 VAL A N 1
ATOM 1447 C CA . VAL A 1 178 ? -11.82 -6.254 -4.352 1 80.44 178 VAL A CA 1
ATOM 1448 C C . VAL A 1 178 ? -10.641 -7.191 -4.59 1 80.44 178 VAL A C 1
ATOM 1450 O O . VAL A 1 178 ? -10.82 -8.32 -5.055 1 80.44 178 VAL A O 1
ATOM 1453 N N . ILE A 1 179 ? -9.508 -6.738 -4.211 1 77.44 179 ILE A N 1
ATOM 1454 C CA . ILE A 1 179 ? -8.297 -7.492 -4.523 1 77.44 179 ILE A CA 1
ATOM 1455 C C . ILE A 1 179 ? -8.148 -8.656 -3.551 1 77.44 179 ILE A C 1
ATOM 1457 O O . ILE A 1 179 ? -7.551 -9.688 -3.889 1 77.44 179 ILE A O 1
ATOM 1461 N N . GLU A 1 180 ? -8.75 -8.469 -2.436 1 71.38 180 GLU A N 1
ATOM 1462 C CA . GLU A 1 180 ? -8.727 -9.578 -1.482 1 71.38 180 GLU A CA 1
ATOM 1463 C C . GLU A 1 180 ? -9.422 -10.812 -2.055 1 71.38 180 GLU A C 1
ATOM 1465 O O . GLU A 1 180 ? -8.992 -11.938 -1.814 1 71.38 180 GLU A O 1
ATOM 1470 N N . ILE A 1 181 ? -10.391 -10.508 -2.891 1 63.38 181 ILE A N 1
ATOM 1471 C CA . ILE A 1 181 ? -11.133 -11.602 -3.506 1 63.38 181 ILE A CA 1
ATOM 1472 C C . ILE A 1 181 ? -10.258 -12.312 -4.531 1 63.38 181 ILE A C 1
ATOM 1474 O O . ILE A 1 181 ? -10.453 -13.5 -4.809 1 63.38 181 ILE A O 1
ATOM 1478 N N . CYS A 1 182 ? -9.344 -11.484 -5.07 1 62.69 182 CYS A N 1
ATOM 1479 C CA . CYS A 1 182 ? -8.406 -12.086 -6.016 1 62.69 182 CYS A CA 1
ATOM 1480 C C . CYS A 1 182 ? -7.547 -13.141 -5.336 1 62.69 182 CYS A C 1
ATOM 1482 O O . CYS A 1 182 ? -7.121 -14.109 -5.973 1 62.69 182 CYS A O 1
ATOM 1484 N N . VAL A 1 183 ? -7.281 -12.797 -4.062 1 46.88 183 VAL A N 1
ATOM 1485 C CA . VAL A 1 183 ? -6.41 -13.688 -3.311 1 46.88 183 VAL A CA 1
ATOM 1486 C C . VAL A 1 183 ? -7.25 -14.609 -2.432 1 46.88 183 VAL A C 1
ATOM 1488 O O . VAL A 1 183 ? -6.812 -15.711 -2.08 1 46.88 183 VAL A O 1
ATOM 1491 N N . GLU A 1 184 ? -8.477 -14.016 -2.023 1 41.81 184 GLU A N 1
ATOM 1492 C CA . GLU A 1 184 ? -9.391 -14.766 -1.165 1 41.81 184 GLU A CA 1
ATOM 1493 C C . GLU A 1 184 ? -10.703 -15.055 -1.878 1 41.81 184 GLU A C 1
ATOM 1495 O O . GLU A 1 184 ? -11.062 -14.367 -2.838 1 41.81 184 GLU A O 1
ATOM 1500 N N . ASP A 1 185 ? -11.375 -16.062 -1.574 1 36.5 185 ASP A N 1
ATOM 1501 C CA . ASP A 1 185 ? -12.641 -16.562 -2.094 1 36.5 185 ASP A CA 1
ATOM 1502 C C . ASP A 1 185 ? -13.719 -15.477 -2.055 1 36.5 185 ASP A C 1
ATOM 1504 O O . ASP A 1 185 ? -14.117 -15.031 -0.978 1 36.5 185 ASP A O 1
ATOM 1508 N N . ALA A 1 186 ? -13.734 -14.391 -2.742 1 33.66 186 ALA A N 1
ATOM 1509 C CA . ALA A 1 186 ? -14.938 -13.57 -2.598 1 33.66 186 ALA A CA 1
ATOM 1510 C C . ALA A 1 186 ? -16.156 -14.266 -3.197 1 33.66 186 ALA A C 1
ATOM 1512 O O . ALA A 1 186 ? -16.031 -15.008 -4.172 1 33.66 186 ALA A O 1
ATOM 1513 N N . VAL A 1 187 ? -17.234 -14.422 -2.549 1 30.17 187 VAL A N 1
ATOM 1514 C CA . VAL A 1 187 ? -18.562 -14.828 -2.98 1 30.17 187 VAL A CA 1
ATOM 1515 C C . VAL A 1 187 ? -18.984 -14.023 -4.211 1 30.17 187 VAL A C 1
ATOM 1517 O O . VAL A 1 187 ? -18.875 -12.797 -4.223 1 30.17 187 VAL A O 1
ATOM 1520 N N . SER A 1 188 ? -18.812 -14.562 -5.293 1 30.64 188 SER A N 1
ATOM 1521 C CA . SER A 1 188 ? -19.672 -13.945 -6.297 1 30.64 188 SER A CA 1
ATOM 1522 C C . SER A 1 188 ? -21.016 -13.531 -5.695 1 30.64 188 SER A C 1
ATOM 1524 O O . SER A 1 188 ? -21.828 -14.383 -5.332 1 30.64 188 SER A O 1
ATOM 1526 N N . THR A 1 189 ? -21.156 -12.742 -4.781 1 30.64 189 THR A N 1
ATOM 1527 C CA . THR A 1 189 ? -22.484 -12.211 -4.473 1 30.64 189 THR A CA 1
ATOM 1528 C C . THR A 1 189 ? -23.266 -11.945 -5.758 1 30.64 189 THR A C 1
ATOM 1530 O O . THR A 1 189 ? -22.75 -11.328 -6.691 1 30.64 189 THR A O 1
ATOM 1533 N N . ASN A 1 190 ? -24.047 -12.844 -6.211 1 29.61 190 ASN A N 1
ATOM 1534 C CA . ASN A 1 190 ? -25.25 -12.25 -6.762 1 29.61 190 ASN A CA 1
ATOM 1535 C C . ASN A 1 190 ? -25.656 -10.977 -6.008 1 29.61 190 ASN A C 1
ATOM 1537 O O . ASN A 1 190 ? -26.109 -11.047 -4.863 1 29.61 190 ASN A O 1
ATOM 1541 N N . VAL A 1 191 ? -24.938 -9.906 -6.09 1 31.64 191 VAL A N 1
ATOM 1542 C CA . VAL A 1 191 ? -25.25 -8.586 -5.551 1 31.64 191 VAL A CA 1
ATOM 1543 C C . VAL A 1 191 ? -26.766 -8.445 -5.363 1 31.64 191 VAL A C 1
ATOM 1545 O O . VAL A 1 191 ? -27.219 -7.727 -4.469 1 31.64 191 VAL A O 1
ATOM 1548 N N . PHE A 1 192 ? -27.672 -8.781 -6.379 1 30.64 192 PHE A N 1
ATOM 1549 C CA . PHE A 1 192 ? -29.016 -8.211 -6.492 1 30.64 192 PHE A CA 1
ATOM 1550 C C . PHE A 1 192 ? -30.078 -9.219 -6.07 1 30.64 192 PHE A C 1
ATOM 1552 O O . PHE A 1 192 ? -31.188 -9.211 -6.594 1 30.64 192 PHE A O 1
ATOM 1559 N N . LEU A 1 193 ? -29.906 -10.359 -5.488 1 30.66 193 LEU A N 1
ATOM 1560 C CA . LEU A 1 193 ? -31.219 -10.953 -5.285 1 30.66 193 LEU A CA 1
ATOM 1561 C C . LEU A 1 193 ? -32 -10.219 -4.199 1 30.66 193 LEU A C 1
ATOM 1563 O O . LEU A 1 193 ? -31.406 -9.664 -3.273 1 30.66 193 LEU A O 1
ATOM 1567 N N . PRO A 1 194 ? -33.25 -9.883 -4.5 1 29.2 194 PRO A N 1
ATOM 1568 C CA . PRO A 1 194 ? -34.188 -9.273 -3.557 1 29.2 194 PRO A CA 1
ATOM 1569 C C . PRO A 1 194 ? -34.094 -9.867 -2.152 1 29.2 194 PRO A C 1
ATOM 1571 O O . PRO A 1 194 ? -33.688 -11.016 -1.993 1 29.2 194 PRO A O 1
ATOM 1574 N N . PRO A 1 195 ? -34.25 -8.992 -1.04 1 30.06 195 PRO A N 1
ATOM 1575 C CA . PRO A 1 195 ? -34.406 -9.375 0.366 1 30.06 195 PRO A CA 1
ATOM 1576 C C . PRO A 1 195 ? -35.344 -10.555 0.563 1 30.06 195 PRO A C 1
ATOM 1578 O O . PRO A 1 195 ? -35.688 -10.898 1.699 1 30.06 195 PRO A O 1
ATOM 1581 N N . GLN A 1 196 ? -36.312 -10.938 -0.22 1 27.12 196 GLN A N 1
ATOM 1582 C CA . GLN A 1 196 ? -37.375 -11.656 0.444 1 27.12 196 GLN A CA 1
ATOM 1583 C C . GLN A 1 196 ? -36.844 -12.812 1.28 1 27.12 196 GLN A C 1
ATOM 1585 O O . GLN A 1 196 ? -37.281 -13.039 2.404 1 27.12 196 GLN A O 1
ATOM 1590 N N . SER A 1 197 ? -37.156 -14.164 0.866 1 26.8 197 SER A N 1
ATOM 1591 C CA . SER A 1 197 ? -37.219 -15.281 1.801 1 26.8 197 SER A CA 1
ATOM 1592 C C . SER A 1 197 ? -35.969 -15.398 2.633 1 26.8 197 SER A C 1
ATOM 1594 O O . SER A 1 197 ? -34.875 -15.023 2.18 1 26.8 197 SER A O 1
ATOM 1596 N N . ALA A 1 198 ? -36.312 -15.797 4.098 1 25.11 198 ALA A N 1
ATOM 1597 C CA . ALA A 1 198 ? -35.531 -15.93 5.316 1 25.11 198 ALA A CA 1
ATOM 1598 C C . ALA A 1 198 ? -34.125 -16.484 5.004 1 25.11 198 ALA A C 1
ATOM 1600 O O . ALA A 1 198 ? -33.125 -15.93 5.438 1 25.11 198 ALA A O 1
ATOM 1601 N N . SER A 1 199 ? -34.188 -17.844 5.145 1 23.77 199 SER A N 1
ATOM 1602 C CA . SER A 1 199 ? -33.188 -18.828 5.516 1 23.77 199 SER A CA 1
ATOM 1603 C C . SER A 1 199 ? -32.062 -18.891 4.484 1 23.77 199 SER A C 1
ATOM 1605 O O . SER A 1 199 ? -31.219 -19.781 4.535 1 23.77 199 SER A O 1
ATOM 1607 N N . ARG A 1 200 ? -32.625 -18.562 3.314 1 26.66 200 ARG A N 1
ATOM 1608 C CA . ARG A 1 200 ? -31.641 -19.234 2.463 1 26.66 200 ARG A CA 1
ATOM 1609 C C . ARG A 1 200 ? -30.219 -18.766 2.775 1 26.66 200 ARG A C 1
ATOM 1611 O O . ARG A 1 200 ? -30 -17.562 3.01 1 26.66 200 ARG A O 1
ATOM 1618 N N . SER A 1 201 ? -29.578 -19.719 3.176 1 23.59 201 SER A N 1
ATOM 1619 C CA . SER A 1 201 ? -28.172 -19.969 3.439 1 23.59 201 SER A CA 1
ATOM 1620 C C . SER A 1 201 ? -27.281 -19.25 2.434 1 23.59 201 SER A C 1
ATOM 1622 O O . SER A 1 201 ? -27.547 -19.281 1.229 1 23.59 201 SER A O 1
ATOM 1624 N N . CYS A 1 202 ? -27.109 -17.938 2.512 1 26.73 202 CYS A N 1
ATOM 1625 C CA . CYS A 1 202 ? -25.703 -17.688 2.254 1 26.73 202 CYS A CA 1
ATOM 1626 C C . CYS A 1 202 ? -24.922 -19 2.244 1 26.73 202 CYS A C 1
ATOM 1628 O O . CYS A 1 202 ? -24.438 -19.438 3.289 1 26.73 202 CYS A O 1
ATOM 1630 N N . THR A 1 203 ? -25.734 -20.125 2.109 1 26.12 203 THR A N 1
ATOM 1631 C CA . THR A 1 203 ? -25.062 -21.375 1.802 1 26.12 203 THR A CA 1
ATOM 1632 C C . THR A 1 203 ? -23.781 -21.125 1.013 1 26.12 203 THR A C 1
ATOM 1634 O O . THR A 1 203 ? -23.797 -20.438 -0.013 1 26.12 203 THR A O 1
ATOM 1637 N N . LEU A 1 204 ? -22.922 -21.438 1.579 1 27.44 204 LEU A N 1
ATOM 1638 C CA . LEU A 1 204 ? -21.516 -21.531 1.962 1 27.44 204 LEU A CA 1
ATOM 1639 C C . LEU A 1 204 ? -20.656 -22 0.785 1 27.44 204 LEU A C 1
ATOM 1641 O O . LEU A 1 204 ? -19.453 -22.203 0.932 1 27.44 204 LEU A O 1
ATOM 1645 N N . SER A 1 205 ? -21.234 -22.844 -0.037 1 26.8 205 SER A N 1
ATOM 1646 C CA . SER A 1 205 ? -20.016 -23.438 -0.574 1 26.8 205 SER A CA 1
ATOM 1647 C C . SER A 1 205 ? -19.062 -22.375 -1.089 1 26.8 205 SER A C 1
ATOM 1649 O O . SER A 1 205 ? -19.297 -21.781 -2.143 1 26.8 205 SER A O 1
ATOM 1651 N N . THR A 1 206 ? -18.844 -21.453 -0.475 1 32.16 206 THR A N 1
ATOM 1652 C CA . THR A 1 206 ? -17.938 -20.328 -0.29 1 32.16 206 THR A CA 1
ATOM 1653 C C . THR A 1 206 ? -16.594 -20.594 -0.954 1 32.16 206 THR A C 1
ATOM 1655 O O . THR A 1 206 ? -15.688 -21.156 -0.333 1 32.16 206 THR A O 1
ATOM 1658 N N . VAL A 1 207 ? -16.672 -21.406 -1.759 1 29.61 207 VAL A N 1
ATOM 1659 C CA . VAL A 1 207 ? -15.367 -21.672 -2.357 1 29.61 207 VAL A CA 1
ATOM 1660 C C . VAL A 1 207 ? -14.703 -20.359 -2.762 1 29.61 207 VAL A C 1
ATOM 1662 O O . VAL A 1 207 ? -15.102 -19.734 -3.74 1 29.61 207 VAL A O 1
ATOM 1665 N N . TRP A 1 208 ? -14.695 -19.359 -1.923 1 37.5 208 TRP A N 1
ATOM 1666 C CA . TRP A 1 208 ? -13.766 -18.234 -2.02 1 37.5 208 TRP A CA 1
ATOM 1667 C C . TRP A 1 208 ? -12.523 -18.641 -2.811 1 37.5 208 TRP A C 1
ATOM 1669 O O . TRP A 1 208 ? -11.695 -19.406 -2.332 1 37.5 208 TRP A O 1
ATOM 1679 N N . GLN A 1 209 ? -12.75 -18.859 -3.98 1 41.12 209 GLN A N 1
ATOM 1680 C CA . GLN A 1 209 ? -11.688 -19.453 -4.793 1 41.12 209 GLN A CA 1
ATOM 1681 C C . GLN A 1 209 ? -10.469 -18.531 -4.844 1 41.12 209 GLN A C 1
ATOM 1683 O O . GLN A 1 209 ? -10.562 -17.391 -5.281 1 41.12 209 GLN A O 1
ATOM 1688 N N . ASP A 1 210 ? -9.727 -18.469 -3.76 1 55.69 210 ASP A N 1
ATOM 1689 C CA . ASP A 1 210 ? -8.312 -18.125 -3.875 1 55.69 210 ASP A CA 1
ATOM 1690 C C . ASP A 1 210 ? -7.762 -18.516 -5.242 1 55.69 210 ASP A C 1
ATOM 1692 O O . ASP A 1 210 ? -7.238 -19.625 -5.41 1 55.69 210 ASP A O 1
ATOM 1696 N N . HIS A 1 211 ? -8.297 -17.406 -6.117 1 62.69 211 HIS A N 1
ATOM 1697 C CA . HIS A 1 211 ? -8.055 -17.75 -7.516 1 62.69 211 HIS A CA 1
ATOM 1698 C C . HIS A 1 211 ? -6.582 -18.078 -7.754 1 62.69 211 HIS A C 1
ATOM 1700 O O . HIS A 1 211 ? -6.27 -19.047 -8.453 1 62.69 211 HIS A O 1
ATOM 1706 N N . ILE A 1 212 ? -5.848 -17.328 -6.957 1 69.44 212 ILE A N 1
ATOM 1707 C CA . ILE A 1 212 ? -4.438 -17.516 -7.262 1 69.44 212 ILE A CA 1
ATOM 1708 C C . ILE A 1 212 ? -3.934 -18.781 -6.566 1 69.44 212 ILE A C 1
ATOM 1710 O O . ILE A 1 212 ? -3.369 -19.672 -7.207 1 69.44 212 ILE A O 1
ATOM 1714 N N . ARG A 1 213 ? -4.266 -18.906 -5.332 1 71.88 213 ARG A N 1
ATOM 1715 C CA . ARG A 1 213 ? -3.775 -20.062 -4.582 1 71.88 213 ARG A CA 1
ATOM 1716 C C . ARG A 1 213 ? -4.367 -21.359 -5.121 1 71.88 213 ARG A C 1
ATOM 1718 O O . ARG A 1 213 ? -3.648 -22.344 -5.312 1 71.88 213 ARG A O 1
ATOM 1725 N N . LYS A 1 214 ? -5.609 -21.391 -5.402 1 72.38 214 LYS A N 1
ATOM 1726 C CA . LYS A 1 214 ? -6.281 -22.609 -5.84 1 72.38 214 LYS A CA 1
ATOM 1727 C C . LYS A 1 214 ? -5.859 -22.984 -7.258 1 72.38 214 LYS A C 1
ATOM 1729 O O . LYS A 1 214 ? -5.832 -24.172 -7.605 1 72.38 214 LYS A O 1
ATOM 1734 N N . ALA A 1 215 ? -5.52 -21.969 -7.953 1 72.44 215 ALA A N 1
ATOM 1735 C CA . ALA A 1 215 ? -5.094 -22.219 -9.328 1 72.44 215 ALA A CA 1
ATOM 1736 C C . ALA A 1 215 ? -3.793 -23.016 -9.359 1 72.44 215 ALA A C 1
ATOM 1738 O O . ALA A 1 215 ? -3.496 -23.688 -10.352 1 72.44 215 ALA A O 1
ATOM 1739 N N . PHE A 1 216 ? -3.109 -23.031 -8.25 1 74.06 216 PHE A N 1
ATOM 1740 C CA . PHE A 1 216 ? -1.846 -23.766 -8.195 1 74.06 216 PHE A CA 1
ATOM 1741 C C . PHE A 1 216 ? -2.072 -25.219 -7.805 1 74.06 216 PHE A C 1
ATOM 1743 O O . PHE A 1 216 ? -1.15 -26.031 -7.867 1 74.06 216 PHE A O 1
ATOM 1750 N N . HIS A 1 217 ? -3.316 -25.531 -7.449 1 76.56 217 HIS A N 1
ATOM 1751 C CA . HIS A 1 217 ? -3.648 -26.906 -7.047 1 76.56 217 HIS A CA 1
ATOM 1752 C C . HIS A 1 217 ? -4.887 -27.406 -7.785 1 76.56 217 HIS A C 1
ATOM 1754 O O . HIS A 1 217 ? -5.883 -27.766 -7.156 1 76.56 217 HIS A O 1
ATOM 1760 N N . PRO A 1 218 ? -4.719 -27.5 -9.109 1 73.06 218 PRO A N 1
ATOM 1761 C CA . PRO A 1 218 ? -5.898 -27.891 -9.883 1 73.06 218 PRO A CA 1
ATOM 1762 C C . PRO A 1 218 ? -6.402 -29.281 -9.523 1 73.06 218 PRO A C 1
ATOM 1764 O O . PRO A 1 218 ? -7.586 -29.578 -9.711 1 73.06 218 PRO A O 1
ATOM 1767 N N . GLU A 1 219 ? -5.59 -30.125 -9.031 1 75.75 219 GLU A N 1
ATOM 1768 C CA . GLU A 1 219 ? -5.984 -31.469 -8.633 1 75.75 219 GLU A CA 1
ATOM 1769 C C . GLU A 1 219 ? -6.906 -31.438 -7.418 1 75.75 219 GLU A C 1
ATOM 1771 O O . GLU A 1 219 ? -7.797 -32.281 -7.289 1 75.75 219 GLU A O 1
ATOM 1776 N N . ALA A 1 220 ? -6.582 -30.469 -6.625 1 75.5 220 ALA A N 1
ATOM 1777 C CA . ALA A 1 220 ? -7.359 -30.375 -5.391 1 75.5 220 ALA A CA 1
ATOM 1778 C C . ALA A 1 220 ? -8.602 -29.516 -5.594 1 75.5 220 ALA A C 1
ATOM 1780 O O . ALA A 1 220 ? -9.633 -29.75 -4.953 1 75.5 220 ALA A O 1
ATOM 1781 N N . TYR A 1 221 ? -8.367 -28.516 -6.438 1 71.62 221 TYR A N 1
ATOM 1782 C CA . TYR A 1 221 ? -9.453 -27.562 -6.625 1 71.62 221 TYR A CA 1
ATOM 1783 C C . TYR A 1 221 ? -9.93 -27.547 -8.07 1 71.62 221 TYR A C 1
ATOM 1785 O O . TYR A 1 221 ? -9.219 -27.062 -8.961 1 71.62 221 TYR A O 1
ATOM 1793 N N . HIS A 1 222 ? -10.898 -28.297 -8.422 1 61.19 222 HIS A N 1
ATOM 1794 C CA . HIS A 1 222 ? -11.438 -28.359 -9.773 1 61.19 222 HIS A CA 1
ATOM 1795 C C . HIS A 1 222 ? -12.383 -27.203 -10.055 1 61.19 222 HIS A C 1
ATOM 1797 O O . HIS A 1 222 ? -13.312 -26.953 -9.289 1 61.19 222 HIS A O 1
ATOM 1803 N N . ASP A 1 223 ? -11.891 -26.141 -10.742 1 55.19 223 ASP A N 1
ATOM 1804 C CA . ASP A 1 223 ? -12.82 -25.125 -11.211 1 55.19 223 ASP A CA 1
ATOM 1805 C C . ASP A 1 223 ? -13.359 -25.453 -12.594 1 55.19 223 ASP A C 1
ATOM 1807 O O . ASP A 1 223 ? -12.609 -25.516 -13.57 1 55.19 223 ASP A O 1
ATOM 1811 N N . PRO A 1 224 ? -14.641 -25.859 -12.688 1 51.62 224 PRO A N 1
ATOM 1812 C CA . PRO A 1 224 ? -15.219 -26.25 -13.977 1 51.62 224 PRO A CA 1
ATOM 1813 C C . PRO A 1 224 ? -15.219 -25.109 -14.992 1 51.62 224 PRO A C 1
ATOM 1815 O O . PRO A 1 224 ? -15.344 -25.359 -16.188 1 51.62 224 PRO A O 1
ATOM 1818 N N . ASN A 1 225 ? -15.336 -23.891 -14.664 1 47.34 225 ASN A N 1
ATOM 1819 C CA . ASN A 1 225 ? -15.359 -22.797 -15.625 1 47.34 225 ASN A CA 1
ATOM 1820 C C . ASN A 1 225 ? -14.039 -22.031 -15.648 1 47.34 225 ASN A C 1
ATOM 1822 O O . ASN A 1 225 ? -13.93 -20.953 -15.055 1 47.34 225 ASN A O 1
ATOM 1826 N N . PRO A 1 226 ? -13.109 -22.672 -16.469 1 49.94 226 PRO A N 1
ATOM 1827 C CA . PRO A 1 226 ? -11.719 -22.203 -16.422 1 49.94 226 PRO A CA 1
ATOM 1828 C C . PRO A 1 226 ? -11.547 -20.797 -16.984 1 49.94 226 PRO A C 1
ATOM 1830 O O . PRO A 1 226 ? -10.578 -20.109 -16.672 1 49.94 226 PRO A O 1
ATOM 1833 N N . VAL A 1 227 ? -12.445 -20.5 -18.047 1 44.41 227 VAL A N 1
ATOM 1834 C CA . VAL A 1 227 ? -12.242 -19.266 -18.797 1 44.41 227 VAL A CA 1
ATOM 1835 C C . VAL A 1 227 ? -12.203 -18.078 -17.859 1 44.41 227 VAL A C 1
ATOM 1837 O O . VAL A 1 227 ? -11.328 -17.203 -17.969 1 44.41 227 VAL A O 1
ATOM 1840 N N . HIS A 1 228 ? -13.375 -18.062 -17.125 1 52.28 228 HIS A N 1
ATOM 1841 C CA . HIS A 1 228 ? -13.414 -17 -16.125 1 52.28 228 HIS A CA 1
ATOM 1842 C C . HIS A 1 228 ? -12.242 -17.125 -15.156 1 52.28 228 HIS A C 1
ATOM 1844 O O . HIS A 1 228 ? -11.789 -16.125 -14.594 1 52.28 228 HIS A O 1
ATOM 1850 N N . GLY A 1 229 ? -11.555 -18.234 -15.5 1 59.91 229 GLY A N 1
ATOM 1851 C CA . GLY A 1 229 ? -10.586 -18.547 -14.453 1 59.91 229 GLY A CA 1
ATOM 1852 C C . GLY A 1 229 ? -9.227 -17.906 -14.695 1 59.91 229 GLY A C 1
ATOM 1853 O O . GLY A 1 229 ? -8.68 -17.266 -13.797 1 59.91 229 GLY A O 1
ATOM 1854 N N . ILE A 1 230 ? -8.906 -17.875 -16.125 1 69.38 230 ILE A N 1
ATOM 1855 C CA . ILE A 1 230 ? -7.555 -17.391 -16.391 1 69.38 230 ILE A CA 1
ATOM 1856 C C . ILE A 1 230 ? -7.543 -15.867 -16.422 1 69.38 230 ILE A C 1
ATOM 1858 O O . ILE A 1 230 ? -6.629 -15.234 -15.891 1 69.38 230 ILE A O 1
ATOM 1862 N N . MET A 1 231 ? -8.578 -15.32 -17.078 1 72.25 231 MET A N 1
ATOM 1863 C CA . MET A 1 231 ? -8.648 -13.867 -17.172 1 72.25 231 MET A CA 1
ATOM 1864 C C . MET A 1 231 ? -8.805 -13.227 -15.805 1 72.25 231 MET A C 1
ATOM 1866 O O . MET A 1 231 ? -8.219 -12.18 -15.531 1 72.25 231 MET A O 1
ATOM 1870 N N . HIS A 1 232 ? -9.625 -13.875 -15.016 1 71.44 232 HIS A N 1
ATOM 1871 C CA . HIS A 1 232 ? -9.805 -13.352 -13.664 1 71.44 232 HIS A CA 1
ATOM 1872 C C . HIS A 1 232 ? -8.5 -13.422 -12.875 1 71.44 232 HIS A C 1
ATOM 1874 O O . HIS A 1 232 ? -8.133 -12.461 -12.195 1 71.44 232 HIS A O 1
ATOM 1880 N N . ARG A 1 233 ? -7.848 -14.508 -13.008 1 74.88 233 ARG A N 1
ATOM 1881 C CA . ARG A 1 233 ? -6.555 -14.664 -12.352 1 74.88 233 ARG A CA 1
ATOM 1882 C C . ARG A 1 233 ? -5.574 -13.594 -12.812 1 74.88 233 ARG A C 1
ATOM 1884 O O . ARG A 1 233 ? -4.883 -12.984 -12 1 74.88 233 ARG A O 1
ATOM 1891 N N . ASP A 1 234 ? -5.598 -13.422 -14.156 1 76.44 234 ASP A N 1
ATOM 1892 C CA . ASP A 1 234 ? -4.656 -12.469 -14.727 1 76.44 234 ASP A CA 1
ATOM 1893 C C . ASP A 1 234 ? -4.957 -11.047 -14.258 1 76.44 234 ASP A C 1
ATOM 1895 O O . ASP A 1 234 ? -4.043 -10.281 -13.945 1 76.44 234 ASP A O 1
ATOM 1899 N N . HIS A 1 235 ? -6.199 -10.727 -14.266 1 78.06 235 HIS A N 1
ATOM 1900 C CA . HIS A 1 235 ? -6.543 -9.375 -13.828 1 78.06 235 HIS A CA 1
ATOM 1901 C C . HIS A 1 235 ? -6.242 -9.188 -12.344 1 78.06 235 HIS A C 1
ATOM 1903 O O . HIS A 1 235 ? -5.855 -8.102 -11.922 1 78.06 235 HIS A O 1
ATOM 1909 N N . CYS A 1 236 ? -6.375 -10.25 -11.555 1 77.88 236 CYS A N 1
ATOM 1910 C CA . CYS A 1 236 ? -6.027 -10.195 -10.141 1 77.88 236 CYS A CA 1
ATOM 1911 C C . CYS A 1 236 ? -4.539 -9.945 -9.953 1 77.88 236 CYS A C 1
ATOM 1913 O O . CYS A 1 236 ? -4.145 -9.102 -9.141 1 77.88 236 CYS A O 1
ATOM 1915 N N . ILE A 1 237 ? -3.758 -10.656 -10.68 1 78.31 237 ILE A N 1
ATOM 1916 C CA . ILE A 1 237 ? -2.311 -10.5 -10.578 1 78.31 237 ILE A CA 1
ATOM 1917 C C . ILE A 1 237 ? -1.91 -9.086 -10.984 1 78.31 237 ILE A C 1
ATOM 1919 O O . ILE A 1 237 ? -1.089 -8.453 -10.32 1 78.31 237 ILE A O 1
ATOM 1923 N N . GLU A 1 238 ? -2.467 -8.602 -12.023 1 80.44 238 GLU A N 1
ATOM 1924 C CA . GLU A 1 238 ? -2.158 -7.25 -12.484 1 80.44 238 GLU A CA 1
ATOM 1925 C C . GLU A 1 238 ? -2.59 -6.203 -11.469 1 80.44 238 GLU A C 1
ATOM 1927 O O . GLU A 1 238 ? -1.913 -5.188 -11.289 1 80.44 238 GLU A O 1
ATOM 1932 N N . SER A 1 239 ? -3.725 -6.453 -10.891 1 83.75 239 SER A N 1
ATOM 1933 C CA . SER A 1 239 ? -4.203 -5.535 -9.859 1 83.75 239 SER A CA 1
ATOM 1934 C C . SER A 1 239 ? -3.254 -5.508 -8.664 1 83.75 239 SER A C 1
ATOM 1936 O O . SER A 1 239 ? -2.986 -4.445 -8.102 1 83.75 239 SER A O 1
ATOM 1938 N N . LEU A 1 240 ? -2.758 -6.668 -8.328 1 83.44 240 LEU A N 1
ATOM 1939 C CA . LEU A 1 240 ? -1.806 -6.754 -7.223 1 83.44 240 LEU A CA 1
ATOM 1940 C C . LEU A 1 240 ? -0.506 -6.035 -7.57 1 83.44 240 LEU A C 1
ATOM 1942 O O . LEU A 1 240 ? 0.086 -5.367 -6.723 1 83.44 240 LEU A O 1
ATOM 1946 N N . LEU A 1 241 ? -0.12 -6.172 -8.797 1 82.62 241 LEU A N 1
ATOM 1947 C CA . LEU A 1 241 ? 1.092 -5.5 -9.25 1 82.62 241 LEU A CA 1
ATOM 1948 C C . LEU A 1 241 ? 0.918 -3.984 -9.211 1 82.62 241 LEU A C 1
ATOM 1950 O O . LEU A 1 241 ? 1.833 -3.262 -8.812 1 82.62 241 LEU A O 1
ATOM 1954 N N . GLN A 1 242 ? -0.193 -3.561 -9.664 1 87.69 242 GLN A N 1
ATOM 1955 C CA . GLN A 1 242 ? -0.457 -2.125 -9.625 1 87.69 242 GLN A CA 1
ATOM 1956 C C . GLN A 1 242 ? -0.468 -1.604 -8.195 1 87.69 242 GLN A C 1
ATOM 1958 O O . GLN A 1 242 ? 0.025 -0.507 -7.922 1 87.69 242 GLN A O 1
ATOM 1963 N N . LEU A 1 243 ? -1.005 -2.41 -7.297 1 89.69 243 LEU A N 1
ATOM 1964 C CA . LEU A 1 243 ? -0.99 -2.02 -5.891 1 89.69 243 LEU A CA 1
ATOM 1965 C C . LEU A 1 243 ? 0.438 -1.962 -5.359 1 89.69 243 LEU A C 1
ATOM 1967 O O . LEU A 1 243 ? 0.792 -1.04 -4.621 1 89.69 243 LEU A O 1
ATOM 1971 N N . LEU A 1 244 ? 1.237 -2.949 -5.707 1 87.44 244 LEU A N 1
ATOM 1972 C CA . LEU A 1 244 ? 2.631 -3.021 -5.281 1 87.44 244 LEU A CA 1
ATOM 1973 C C . LEU A 1 244 ? 3.402 -1.789 -5.738 1 87.44 244 LEU A C 1
ATOM 1975 O O . LEU A 1 244 ? 4.098 -1.153 -4.941 1 87.44 244 LEU A O 1
ATOM 1979 N N . VAL A 1 245 ? 3.258 -1.438 -6.953 1 87.56 245 VAL A N 1
ATOM 1980 C CA . VAL A 1 245 ? 3.947 -0.297 -7.543 1 87.56 245 VAL A CA 1
ATOM 1981 C C . VAL A 1 245 ? 3.416 0.999 -6.938 1 87.56 245 VAL A C 1
ATOM 1983 O O . VAL A 1 245 ? 4.18 1.94 -6.703 1 87.56 245 VAL A O 1
ATOM 1986 N N . CYS A 1 246 ? 2.127 1.029 -6.707 1 92.81 246 CYS A N 1
ATOM 1987 C CA . CYS A 1 246 ? 1.479 2.213 -6.152 1 92.81 246 CYS A CA 1
ATOM 1988 C C . CYS A 1 246 ? 1.975 2.494 -4.738 1 92.81 246 CYS A C 1
ATOM 1990 O O . CYS A 1 246 ? 2.236 3.646 -4.387 1 92.81 246 CYS A O 1
ATOM 1992 N N . THR A 1 247 ? 2.057 1.47 -3.928 1 93.88 247 THR A N 1
ATOM 1993 C CA . THR A 1 247 ? 2.459 1.633 -2.533 1 93.88 247 THR A CA 1
ATOM 1994 C C . THR A 1 247 ? 3.955 1.912 -2.432 1 93.88 247 THR A C 1
ATOM 1996 O O . THR A 1 247 ? 4.387 2.729 -1.614 1 93.88 247 THR A O 1
ATOM 1999 N N . ALA A 1 248 ? 4.734 1.262 -3.275 1 92.69 248 ALA A N 1
ATOM 2000 C CA . ALA A 1 248 ? 6.191 1.401 -3.285 1 92.69 248 ALA A CA 1
ATOM 2001 C C . ALA A 1 248 ? 6.75 1.404 -1.864 1 92.69 248 ALA A C 1
ATOM 2003 O O . ALA A 1 248 ? 7.465 2.33 -1.476 1 92.69 248 ALA A O 1
ATOM 2004 N N . ASP A 1 249 ? 6.469 0.331 -1.161 1 95.19 249 ASP A N 1
ATOM 2005 C CA . ASP A 1 249 ? 6.883 0.204 0.232 1 95.19 249 ASP A CA 1
ATOM 2006 C C . ASP A 1 249 ? 8.398 0.324 0.365 1 95.19 249 ASP A C 1
ATOM 2008 O O . ASP A 1 249 ? 9.148 -0.456 -0.232 1 95.19 249 ASP A O 1
ATOM 2012 N N . LEU A 1 250 ? 8.867 1.258 1.208 1 97.12 250 LEU A N 1
ATOM 2013 C CA . LEU A 1 250 ? 10.281 1.609 1.291 1 97.12 250 LEU A CA 1
ATOM 2014 C C . LEU A 1 250 ? 10.914 1.036 2.557 1 97.12 250 LEU A C 1
ATOM 2016 O O . LEU A 1 250 ? 11.992 1.463 2.965 1 97.12 250 LEU A O 1
ATOM 2020 N N . THR A 1 251 ? 10.18 0.078 3.18 1 97.69 251 THR A N 1
ATOM 2021 C CA . THR A 1 251 ? 10.773 -0.598 4.328 1 97.69 251 THR A CA 1
ATOM 2022 C C . THR A 1 251 ? 12.102 -1.249 3.947 1 97.69 251 THR A C 1
ATOM 2024 O O . THR A 1 251 ? 12.164 -2.029 2.996 1 97.69 251 THR A O 1
ATOM 2027 N N . PRO A 1 252 ? 13.18 -0.897 4.656 1 97.81 252 PRO A N 1
ATOM 2028 C CA . PRO A 1 252 ? 14.461 -1.522 4.332 1 97.81 252 PRO A CA 1
ATOM 2029 C C . PRO A 1 252 ? 14.531 -2.99 4.754 1 97.81 252 PRO A C 1
ATOM 2031 O O . PRO A 1 252 ? 14.281 -3.312 5.918 1 97.81 252 PRO A O 1
ATOM 2034 N N . ILE A 1 253 ? 14.883 -3.812 3.801 1 95.94 253 ILE A N 1
ATOM 2035 C CA . ILE A 1 253 ? 14.977 -5.25 4.031 1 95.94 253 ILE A CA 1
ATOM 2036 C C . ILE A 1 253 ? 16.453 -5.668 4.094 1 95.94 253 ILE A C 1
ATOM 2038 O O . ILE A 1 253 ? 17.188 -5.488 3.125 1 95.94 253 ILE A O 1
ATOM 2042 N N . PRO A 1 254 ? 16.844 -6.211 5.199 1 96.19 254 PRO A N 1
ATOM 2043 C CA . PRO A 1 254 ? 18.234 -6.695 5.305 1 96.19 254 PRO A CA 1
ATOM 2044 C C . PRO A 1 254 ? 18.391 -8.133 4.82 1 96.19 254 PRO A C 1
ATOM 2046 O O . PRO A 1 254 ? 17.391 -8.789 4.484 1 96.19 254 PRO A O 1
ATOM 2049 N N . SER A 1 255 ? 19.594 -8.531 4.723 1 90.5 255 SER A N 1
ATOM 2050 C CA . SER A 1 255 ? 19.906 -9.945 4.586 1 90.5 255 SER A CA 1
ATOM 2051 C C . SER A 1 255 ? 20.609 -10.477 5.832 1 90.5 255 SER A C 1
ATOM 2053 O O . SER A 1 255 ? 21.25 -9.711 6.566 1 90.5 255 SER A O 1
ATOM 2055 N N . MET A 1 256 ? 20.422 -11.719 6.09 1 90.88 256 MET A N 1
ATOM 2056 C CA . MET A 1 256 ? 21.031 -12.359 7.25 1 90.88 256 MET A CA 1
ATOM 2057 C C . MET A 1 256 ? 21.641 -13.711 6.867 1 90.88 256 MET A C 1
ATOM 2059 O O . MET A 1 256 ? 21.062 -14.453 6.074 1 90.88 256 MET A O 1
ATOM 2063 N N . TYR A 1 257 ? 22.719 -13.945 7.48 1 88 257 TYR A N 1
ATOM 2064 C CA . TYR A 1 257 ? 23.391 -15.203 7.191 1 88 257 TYR A CA 1
ATOM 2065 C C . TYR A 1 257 ? 22.594 -16.391 7.715 1 88 257 TYR A C 1
ATOM 2067 O O . TYR A 1 257 ? 22.125 -16.375 8.859 1 88 257 TYR A O 1
ATOM 2075 N N . ARG A 1 258 ? 22.422 -17.359 6.816 1 86.06 258 ARG A N 1
ATOM 2076 C CA . ARG A 1 258 ? 21.75 -18.594 7.176 1 86.06 258 ARG A CA 1
ATOM 2077 C C . ARG A 1 258 ? 22.703 -19.781 7.07 1 86.06 258 ARG A C 1
ATOM 2079 O O . ARG A 1 258 ? 23.109 -20.172 5.973 1 86.06 258 ARG A O 1
ATOM 2086 N N . LEU A 1 259 ? 22.922 -20.359 8.18 1 85.38 259 LEU A N 1
ATOM 2087 C CA . LEU A 1 259 ? 23.891 -21.453 8.25 1 85.38 259 LEU A CA 1
ATOM 2088 C C . LEU A 1 259 ? 23.516 -22.562 7.277 1 85.38 259 LEU A C 1
ATOM 2090 O O . LEU A 1 259 ? 24.375 -23.062 6.547 1 85.38 259 LEU A O 1
ATOM 2094 N N . GLY A 1 260 ? 22.281 -22.953 7.27 1 82.69 260 GLY A N 1
ATOM 2095 C CA . GLY A 1 260 ? 21.828 -24.031 6.402 1 82.69 260 GLY A CA 1
ATOM 2096 C C . GLY A 1 260 ? 22 -23.734 4.93 1 82.69 260 GLY A C 1
ATOM 2097 O O . GLY A 1 260 ? 22.125 -24.641 4.109 1 82.69 260 GLY A O 1
ATOM 2098 N N . LEU A 1 261 ? 22.078 -22.531 4.531 1 81.62 261 LEU A N 1
ATOM 2099 C CA . LEU A 1 261 ? 22.234 -22.094 3.148 1 81.62 261 LEU A CA 1
ATOM 2100 C C . LEU A 1 261 ? 23.688 -21.781 2.832 1 81.62 261 LEU A C 1
ATOM 2102 O O . LEU A 1 261 ? 24.109 -21.844 1.672 1 81.62 261 LEU A O 1
ATOM 2106 N N . GLY A 1 262 ? 24.438 -21.438 3.904 1 82.5 262 GLY A N 1
ATOM 2107 C CA . GLY A 1 262 ? 25.844 -21.078 3.734 1 82.5 262 GLY A CA 1
ATOM 2108 C C . GLY A 1 262 ? 26.031 -19.688 3.18 1 82.5 262 GLY A C 1
ATOM 2109 O O . GLY A 1 262 ? 27.109 -19.344 2.689 1 82.5 262 GLY A O 1
ATOM 2110 N N . THR A 1 263 ? 24.938 -18.906 3.117 1 83.44 263 THR A N 1
ATOM 2111 C CA . THR A 1 263 ? 25 -17.531 2.646 1 83.44 263 THR A CA 1
ATOM 2112 C C . THR A 1 263 ? 23.859 -16.719 3.246 1 83.44 263 THR A C 1
ATOM 2114 O O . THR A 1 263 ? 23.047 -17.234 4.027 1 83.44 263 THR A O 1
ATOM 2117 N N . ASN A 1 264 ? 23.922 -15.445 2.992 1 86.38 264 ASN A N 1
ATOM 2118 C CA . ASN A 1 264 ? 22.859 -14.57 3.469 1 86.38 264 ASN A CA 1
ATOM 2119 C C . ASN A 1 264 ? 21.562 -14.773 2.688 1 86.38 264 ASN A C 1
ATOM 2121 O O . ASN A 1 264 ? 21.594 -15.148 1.513 1 86.38 264 ASN A O 1
ATOM 2125 N N . TYR A 1 265 ? 20.453 -14.602 3.381 1 86.06 265 TYR A N 1
ATOM 2126 C CA . TYR A 1 265 ? 19.109 -14.594 2.809 1 86.06 265 TYR A CA 1
ATOM 2127 C C . TYR A 1 265 ? 18.297 -13.406 3.316 1 86.06 265 TYR A C 1
ATOM 2129 O O . TYR A 1 265 ? 18.469 -12.977 4.461 1 86.06 265 TYR A O 1
ATOM 2137 N N . ILE A 1 266 ? 17.422 -12.898 2.498 1 87.94 266 ILE A N 1
ATOM 2138 C CA . ILE A 1 266 ? 16.656 -11.703 2.844 1 87.94 266 ILE A CA 1
ATOM 2139 C C . ILE A 1 266 ? 15.789 -11.984 4.074 1 87.94 266 ILE A C 1
ATOM 2141 O O . ILE A 1 266 ? 15.305 -13.102 4.258 1 87.94 266 ILE A O 1
ATOM 2145 N N . ASN A 1 267 ? 15.633 -11.023 4.906 1 91.88 267 ASN A N 1
ATOM 2146 C CA . ASN A 1 267 ? 14.734 -11.062 6.055 1 91.88 267 ASN A CA 1
ATOM 2147 C C . ASN A 1 267 ? 13.609 -10.039 5.918 1 91.88 267 ASN A C 1
ATOM 2149 O O . ASN A 1 267 ? 13.797 -8.859 6.223 1 91.88 267 ASN A O 1
ATOM 2153 N N . THR A 1 268 ? 12.43 -10.523 5.484 1 91.75 268 THR A N 1
ATOM 2154 C CA . THR A 1 268 ? 11.312 -9.633 5.207 1 91.75 268 THR A CA 1
ATOM 2155 C C . THR A 1 268 ? 10.477 -9.398 6.465 1 91.75 268 THR A C 1
ATOM 2157 O O . THR A 1 268 ? 9.492 -8.664 6.434 1 91.75 268 THR A O 1
ATOM 2160 N N . ASP A 1 269 ? 10.875 -10.086 7.594 1 92.56 269 ASP A N 1
ATOM 2161 C CA . ASP A 1 269 ? 10.172 -9.875 8.859 1 92.56 269 ASP A CA 1
ATOM 2162 C C . ASP A 1 269 ? 10.555 -8.539 9.484 1 92.56 269 ASP A C 1
ATOM 2164 O O . ASP A 1 269 ? 11.367 -8.484 10.406 1 92.56 269 ASP A O 1
ATOM 2168 N N . ARG A 1 270 ? 9.922 -7.496 8.977 1 95.75 270 ARG A N 1
ATOM 2169 C CA . ARG A 1 270 ? 10.227 -6.125 9.367 1 95.75 270 ARG A CA 1
ATOM 2170 C C . ARG A 1 270 ? 8.961 -5.348 9.703 1 95.75 270 ARG A C 1
ATOM 2172 O O . ARG A 1 270 ? 7.875 -5.688 9.219 1 95.75 270 ARG A O 1
ATOM 2179 N N . PRO A 1 271 ? 9.086 -4.336 10.562 1 96.44 271 PRO A N 1
ATOM 2180 C CA . PRO A 1 271 ? 7.926 -3.486 10.836 1 96.44 271 PRO A CA 1
ATOM 2181 C C . PRO A 1 271 ? 7.539 -2.615 9.648 1 96.44 271 PRO A C 1
ATOM 2183 O O . PRO A 1 271 ? 8.414 -2.092 8.953 1 96.44 271 PRO A O 1
ATOM 2186 N N . HIS A 1 272 ? 6.293 -2.561 9.406 1 96.81 272 HIS A N 1
ATOM 2187 C CA . HIS A 1 272 ? 5.711 -1.723 8.367 1 96.81 272 HIS A CA 1
ATOM 2188 C C . HIS A 1 272 ? 4.645 -0.793 8.938 1 96.81 272 HIS A C 1
ATOM 2190 O O . HIS A 1 272 ? 3.957 -1.147 9.898 1 96.81 272 HIS A O 1
ATOM 2196 N N . THR A 1 273 ? 4.531 0.412 8.414 1 96.62 273 THR A N 1
ATOM 2197 C CA . THR A 1 273 ? 3.422 1.293 8.758 1 96.62 273 THR A CA 1
ATOM 2198 C C . THR A 1 273 ? 2.184 0.958 7.934 1 96.62 273 THR A C 1
ATOM 2200 O O . THR A 1 273 ? 2.213 1.032 6.703 1 96.62 273 THR A O 1
ATOM 2203 N N . CYS A 1 274 ? 1.162 0.556 8.688 1 95.62 274 CYS A N 1
ATOM 2204 C CA . CYS A 1 274 ? -0.037 0.044 8.031 1 95.62 274 CYS A CA 1
ATOM 2205 C C . CYS A 1 274 ? -1.284 0.748 8.555 1 95.62 274 CYS A C 1
ATOM 2207 O O . CYS A 1 274 ? -1.271 1.314 9.648 1 95.62 274 CYS A O 1
ATOM 2209 N N . ARG A 1 275 ? -2.309 0.776 7.684 1 94.06 275 ARG A N 1
ATOM 2210 C CA . ARG A 1 275 ? -3.656 0.999 8.195 1 94.06 275 ARG A CA 1
ATOM 2211 C C . ARG A 1 275 ? -4.176 -0.235 8.93 1 94.06 275 ARG A C 1
ATOM 2213 O O . ARG A 1 275 ? -3.932 -1.365 8.5 1 94.06 275 ARG A O 1
ATOM 2220 N N . SER A 1 276 ? -4.855 0.037 10.016 1 92.62 276 SER A N 1
ATOM 2221 C CA . SER A 1 276 ? -5.473 -1.081 10.719 1 92.62 276 SER A CA 1
ATOM 2222 C C . SER A 1 276 ? -6.59 -1.708 9.891 1 92.62 276 SER A C 1
ATOM 2224 O O . SER A 1 276 ? -7.68 -1.143 9.781 1 92.62 276 SER A O 1
ATOM 2226 N N . PHE A 1 277 ? -6.309 -2.889 9.391 1 89.19 277 PHE A N 1
ATOM 2227 C CA . PHE A 1 277 ? -7.285 -3.559 8.539 1 89.19 277 PHE A CA 1
ATOM 2228 C C . PHE A 1 277 ? -8.531 -3.932 9.328 1 89.19 277 PHE A C 1
ATOM 2230 O O . PHE A 1 277 ? -9.656 -3.773 8.844 1 89.19 277 PHE A O 1
ATOM 2237 N N . PRO A 1 278 ? -8.383 -4.348 10.586 1 86.12 278 PRO A N 1
ATOM 2238 C CA . PRO A 1 278 ? -9.586 -4.645 11.367 1 86.12 278 PRO A CA 1
ATOM 2239 C C . PRO A 1 278 ? -10.516 -3.439 11.492 1 86.12 278 PRO A C 1
ATOM 2241 O O . PRO A 1 278 ? -11.742 -3.598 11.477 1 86.12 278 PRO A O 1
ATOM 2244 N N . LYS A 1 279 ? -9.977 -2.295 11.617 1 91.69 279 LYS A N 1
ATOM 2245 C CA . LYS A 1 279 ? -10.805 -1.098 11.711 1 91.69 279 LYS A CA 1
ATOM 2246 C C . LYS A 1 279 ? -11.523 -0.83 10.391 1 91.69 279 LYS A C 1
ATOM 2248 O O . LYS A 1 279 ? -12.68 -0.396 10.383 1 91.69 279 LYS A O 1
ATOM 2253 N N . ILE A 1 280 ? -10.859 -1.074 9.336 1 91.19 280 ILE A N 1
ATOM 2254 C CA . ILE A 1 280 ? -11.461 -0.887 8.023 1 91.19 280 ILE A CA 1
ATOM 2255 C C . ILE A 1 280 ? -12.562 -1.925 7.805 1 91.19 280 ILE A C 1
ATOM 2257 O O . ILE A 1 280 ? -13.633 -1.605 7.277 1 91.19 280 ILE A O 1
ATOM 2261 N N . VAL A 1 281 ? -12.281 -3.152 8.211 1 88.06 281 VAL A N 1
ATOM 2262 C CA . VAL A 1 281 ? -13.273 -4.219 8.117 1 88.06 281 VAL A CA 1
ATOM 2263 C C . VAL A 1 281 ? -14.516 -3.836 8.922 1 88.06 281 VAL A C 1
ATOM 2265 O O . VAL A 1 281 ? -15.648 -4.031 8.461 1 88.06 281 VAL A O 1
ATOM 2268 N N . ASP A 1 282 ? -14.328 -3.273 10.055 1 88.75 282 ASP A N 1
ATOM 2269 C CA . ASP A 1 282 ? -15.445 -2.828 10.875 1 88.75 282 ASP A CA 1
ATOM 2270 C C . ASP A 1 282 ? -16.281 -1.766 10.156 1 88.75 282 ASP A C 1
ATOM 2272 O O . ASP A 1 282 ? -17.5 -1.8 10.195 1 88.75 282 ASP A O 1
ATOM 2276 N N . PHE A 1 283 ? -15.672 -0.864 9.586 1 94.31 283 PHE A N 1
ATOM 2277 C CA . PHE A 1 283 ? -16.359 0.161 8.812 1 94.31 283 PHE A CA 1
ATOM 2278 C C . PHE A 1 283 ? -17.203 -0.47 7.707 1 94.31 283 PHE A C 1
ATOM 2280 O O . PHE A 1 283 ? -18.375 -0.118 7.531 1 94.31 283 PHE A O 1
ATOM 2287 N N . VAL A 1 284 ? -16.594 -1.385 6.965 1 89.75 284 VAL A N 1
ATOM 2288 C CA . VAL A 1 284 ? -17.281 -2.014 5.84 1 89.75 284 VAL A CA 1
ATOM 2289 C C . VAL A 1 284 ? -18.469 -2.822 6.344 1 89.75 284 VAL A C 1
ATOM 2291 O O . VAL A 1 284 ? -19.547 -2.811 5.73 1 89.75 284 VAL A O 1
ATOM 2294 N N . LYS A 1 285 ? -18.297 -3.486 7.422 1 85.81 285 LYS A N 1
ATOM 2295 C CA . LYS A 1 285 ? -19.391 -4.242 8.023 1 85.81 285 LYS A CA 1
ATOM 2296 C C . LYS A 1 285 ? -20.547 -3.32 8.406 1 85.81 285 LYS A C 1
ATOM 2298 O O . LYS A 1 285 ? -21.719 -3.652 8.18 1 85.81 285 LYS A O 1
ATOM 2303 N N . LYS A 1 286 ? -20.219 -2.203 8.945 1 92.62 286 LYS A N 1
ATOM 2304 C CA . LYS A 1 286 ? -21.234 -1.229 9.328 1 92.62 286 LYS A CA 1
ATOM 2305 C C . LYS A 1 286 ? -21.953 -0.682 8.102 1 92.62 286 LYS A C 1
ATOM 2307 O O . LYS A 1 286 ? -23.156 -0.38 8.172 1 92.62 286 LYS A O 1
ATOM 2312 N N . ARG A 1 287 ? -21.234 -0.563 7.055 1 93.19 287 ARG A N 1
ATOM 2313 C CA . ARG A 1 287 ? -21.844 -0.081 5.816 1 93.19 287 ARG A CA 1
ATOM 2314 C C . ARG A 1 287 ? -22.719 -1.16 5.176 1 93.19 287 ARG A C 1
ATOM 2316 O O . ARG A 1 287 ? -23.734 -0.856 4.555 1 93.19 287 ARG A O 1
ATOM 2323 N N . PHE A 1 288 ? -22.297 -2.389 5.293 1 88.25 288 PHE A N 1
ATOM 2324 C CA . PHE A 1 288 ? -22.969 -3.504 4.641 1 88.25 288 PHE A CA 1
ATOM 2325 C C . PHE A 1 288 ? -24.266 -3.838 5.348 1 88.25 288 PHE A C 1
ATOM 2327 O O . PHE A 1 288 ? -25.328 -3.934 4.711 1 88.25 288 PHE A O 1
ATOM 2334 N N . ASN A 1 289 ? -24.234 -4.02 6.613 1 84.31 289 ASN A N 1
ATOM 2335 C CA . ASN A 1 289 ? -25.438 -4.434 7.312 1 84.31 289 ASN A CA 1
ATOM 2336 C C . ASN A 1 289 ? -25.5 -3.863 8.727 1 84.31 289 ASN A C 1
ATOM 2338 O O . ASN A 1 289 ? -26.156 -4.418 9.602 1 84.31 289 ASN A O 1
ATOM 2342 N N . GLY A 1 290 ? -24.812 -2.781 8.898 1 89.31 290 GLY A N 1
ATOM 2343 C CA . GLY A 1 290 ? -24.766 -2.219 10.242 1 89.31 290 GLY A CA 1
ATOM 2344 C C . GLY A 1 290 ? -25.359 -0.823 10.32 1 89.31 290 GLY A C 1
ATOM 2345 O O . GLY A 1 290 ? -26.328 -0.511 9.617 1 89.31 290 GLY A O 1
ATOM 2346 N N . THR A 1 291 ? -24.812 -0.017 11.18 1 93.12 291 THR A N 1
ATOM 2347 C CA . THR A 1 291 ? -25.375 1.269 11.578 1 93.12 291 THR A CA 1
ATOM 2348 C C . THR A 1 291 ? -25.188 2.309 10.477 1 93.12 291 THR A C 1
ATOM 2350 O O . THR A 1 291 ? -25.891 3.318 10.438 1 93.12 291 THR A O 1
ATOM 2353 N N . LEU A 1 292 ? -24.25 2.074 9.609 1 94.88 292 LEU A N 1
ATOM 2354 C CA . LEU A 1 292 ? -23.953 3.059 8.57 1 94.88 292 LEU A CA 1
ATOM 2355 C C . LEU A 1 292 ? -24.547 2.639 7.234 1 94.88 292 LEU A C 1
ATOM 2357 O O . LEU A 1 292 ? -24.234 3.24 6.199 1 94.88 292 LEU A O 1
ATOM 2361 N N . ARG A 1 293 ? -25.359 1.652 7.258 1 94 293 ARG A N 1
ATOM 2362 C CA . ARG A 1 293 ? -25.938 1.117 6.035 1 94 293 ARG A CA 1
ATOM 2363 C C . ARG A 1 293 ? -26.844 2.143 5.371 1 94 293 ARG A C 1
ATOM 2365 O O . ARG A 1 293 ? -27.625 2.83 6.047 1 94 293 ARG A O 1
ATOM 2372 N N . VAL A 1 294 ? -26.734 2.281 4.082 1 94.56 294 VAL A N 1
ATOM 2373 C CA . VAL A 1 294 ? -27.641 3.082 3.273 1 94.56 294 VAL A CA 1
ATOM 2374 C C . VAL A 1 294 ? -28.719 2.184 2.666 1 94.56 294 VAL A C 1
ATOM 2376 O O . VAL A 1 294 ? -28.406 1.19 2.004 1 94.56 294 VAL A O 1
ATOM 2379 N N . GLU A 1 295 ? -29.922 2.486 2.83 1 92.31 295 GLU A N 1
ATOM 2380 C CA . GLU A 1 295 ? -31.031 1.689 2.305 1 92.31 295 GLU A CA 1
ATOM 2381 C C . GLU A 1 295 ? -31.203 1.896 0.803 1 92.31 295 GLU A C 1
ATOM 2383 O O . GLU A 1 295 ? -30.938 2.986 0.289 1 92.31 295 GLU A O 1
ATOM 2388 N N . PRO A 1 296 ? -31.641 0.756 0.165 1 90.88 296 PRO A N 1
ATOM 2389 C CA . PRO A 1 296 ? -31.922 0.925 -1.265 1 90.88 296 PRO A CA 1
ATOM 2390 C C . PRO A 1 296 ? -32.906 2.049 -1.545 1 90.88 296 PRO A C 1
ATOM 2392 O O . PRO A 1 296 ? -33.844 2.281 -0.752 1 90.88 296 PRO A O 1
ATOM 2395 N N . TYR A 1 297 ? -32.594 2.713 -2.646 1 86.81 297 TYR A N 1
ATOM 2396 C CA . TYR A 1 297 ? -33.5 3.773 -3.08 1 86.81 297 TYR A CA 1
ATOM 2397 C C . TYR A 1 297 ? -34.812 3.195 -3.582 1 86.81 297 TYR A C 1
ATOM 2399 O O . TYR A 1 297 ? -34.844 2.088 -4.125 1 86.81 297 TYR A O 1
ATOM 2407 N N . ALA A 1 298 ? -35.969 3.744 -3.234 1 72.19 298 ALA A N 1
ATOM 2408 C CA . ALA A 1 298 ? -37.281 3.273 -3.662 1 72.19 298 ALA A CA 1
ATOM 2409 C C . ALA A 1 298 ? -37.344 3.109 -5.18 1 72.19 298 ALA A C 1
ATOM 2411 O O . ALA A 1 298 ? -36.656 3.807 -5.914 1 72.19 298 ALA A O 1
ATOM 2412 N N . GLU A 1 299 ? -37.844 1.929 -5.75 1 60.5 299 GLU A N 1
ATOM 2413 C CA . GLU A 1 299 ? -37.969 1.515 -7.141 1 60.5 299 GLU A CA 1
ATOM 2414 C C . GLU A 1 299 ? -38.156 2.719 -8.062 1 60.5 299 GLU A C 1
ATOM 2416 O O . GLU A 1 299 ? -37.562 2.787 -9.141 1 60.5 299 GLU A O 1
ATOM 2421 N N . ASP A 1 300 ? -39.031 3.672 -7.844 1 51.75 300 ASP A N 1
ATOM 2422 C CA . ASP A 1 300 ? -39.344 4.758 -8.773 1 51.75 300 ASP A CA 1
ATOM 2423 C C . ASP A 1 300 ? -38.219 5.789 -8.797 1 51.75 300 ASP A C 1
ATOM 2425 O O . ASP A 1 300 ? -38.281 6.75 -9.57 1 51.75 300 ASP A O 1
ATOM 2429 N N . ALA A 1 301 ? -37.438 5.746 -8.078 1 45.28 301 ALA A N 1
ATOM 2430 C CA . ALA A 1 301 ? -36.406 6.777 -7.973 1 45.28 301 ALA A CA 1
ATOM 2431 C C . ALA A 1 301 ? -35.438 6.715 -9.148 1 45.28 301 ALA A C 1
ATOM 2433 O O . ALA A 1 301 ? -34.844 7.723 -9.516 1 45.28 301 ALA A O 1
ATOM 2434 N N . TRP A 1 302 ? -35.031 5.711 -9.625 1 44.34 302 TRP A N 1
ATOM 2435 C CA . TRP A 1 302 ? -34.156 5.578 -10.766 1 44.34 302 TRP A CA 1
ATOM 2436 C C . TRP A 1 302 ? -34.75 6.242 -12.008 1 44.34 302 TRP A C 1
ATOM 2438 O O . TRP A 1 302 ? -34.031 6.617 -12.93 1 44.34 302 TRP A O 1
ATOM 2448 N N . LYS A 1 303 ? -36.062 6.062 -12.328 1 42.06 303 LYS A N 1
ATOM 2449 C CA . LYS A 1 303 ? -36.688 6.641 -13.508 1 42.06 303 LYS A CA 1
ATOM 2450 C C . LYS A 1 303 ? -36.531 8.156 -13.531 1 42.06 303 LYS A C 1
ATOM 2452 O O . LYS A 1 303 ? -36.719 8.797 -14.562 1 42.06 303 LYS A O 1
ATOM 2457 N N . ASN A 1 304 ? -36.375 8.75 -12.43 1 33.69 304 ASN A N 1
ATOM 2458 C CA . ASN A 1 304 ? -36.375 10.211 -12.375 1 33.69 304 ASN A CA 1
ATOM 2459 C C . ASN A 1 304 ? -34.938 10.75 -12.438 1 33.69 304 ASN A C 1
ATOM 2461 O O . ASN A 1 304 ? -34.688 11.898 -12.055 1 33.69 304 ASN A O 1
ATOM 2465 N N . GLN A 1 305 ? -34 10.039 -12.602 1 36.28 305 GLN A N 1
ATOM 2466 C CA . GLN A 1 305 ? -32.719 10.68 -12.828 1 36.28 305 GLN A CA 1
ATOM 2467 C C . GLN A 1 305 ? -32.719 11.469 -14.141 1 36.28 305 GLN A C 1
ATOM 2469 O O . GLN A 1 305 ? -33.281 11.016 -15.141 1 36.28 305 GLN A O 1
ATOM 2474 N N . PRO A 1 306 ? -32.312 12.836 -14.109 1 33.19 306 PRO A N 1
ATOM 2475 C CA . PRO A 1 306 ? -32.438 13.609 -15.344 1 33.19 306 PRO A CA 1
ATOM 2476 C C . PRO A 1 306 ? -31.672 12.984 -16.516 1 33.19 306 PRO A C 1
ATOM 2478 O O . PRO A 1 306 ? -30.703 12.25 -16.297 1 33.19 306 PRO A O 1
ATOM 2481 N N . MET B 1 1 ? 0.562 114.062 38.125 1 46.06 1 MET B N 1
ATOM 2482 C CA . MET B 1 1 ? -0.283 112.938 38.562 1 46.06 1 MET B CA 1
ATOM 2483 C C . MET B 1 1 ? -0.744 112.062 37.375 1 46.06 1 MET B C 1
ATOM 2485 O O . MET B 1 1 ? -1.053 110.938 37.5 1 46.06 1 MET B O 1
ATOM 2489 N N . SER B 1 2 ? -0.692 112.625 36.125 1 66.38 2 SER B N 1
ATOM 2490 C CA . SER B 1 2 ? -1.286 112 34.969 1 66.38 2 SER B CA 1
ATOM 2491 C C . SER B 1 2 ? -0.314 111 34.312 1 66.38 2 SER B C 1
ATOM 2493 O O . SER B 1 2 ? -0.733 110 33.75 1 66.38 2 SER B O 1
ATOM 2495 N N . SER B 1 3 ? 0.925 111.125 34.406 1 69 3 SER B N 1
ATOM 2496 C CA . SER B 1 3 ? 1.897 110.312 33.719 1 69 3 SER B CA 1
ATOM 2497 C C . SER B 1 3 ? 2.107 109 34.406 1 69 3 SER B C 1
ATOM 2499 O O . SER B 1 3 ? 2.311 107.938 33.75 1 69 3 SER B O 1
ATOM 2501 N N . VAL B 1 4 ? 1.842 109 35.656 1 70.88 4 VAL B N 1
ATOM 2502 C CA . VAL B 1 4 ? 2.062 107.75 36.469 1 70.88 4 VAL B CA 1
ATOM 2503 C C . VAL B 1 4 ? 0.881 106.812 36.312 1 70.88 4 VAL B C 1
ATOM 2505 O O . VAL B 1 4 ? 1.062 105.625 36.25 1 70.88 4 VAL B O 1
ATOM 2508 N N . GLU B 1 5 ? -0.293 107.438 35.969 1 70.56 5 GLU B N 1
ATOM 2509 C CA . GLU B 1 5 ? -1.481 106.562 35.812 1 70.56 5 GLU B CA 1
ATOM 2510 C C . GLU B 1 5 ? -1.482 105.875 34.469 1 70.56 5 GLU B C 1
ATOM 2512 O O . GLU B 1 5 ? -1.918 104.75 34.375 1 70.56 5 GLU B O 1
ATOM 2517 N N . SER B 1 6 ? -0.829 106.5 33.5 1 71.5 6 SER B N 1
ATOM 2518 C CA . SER B 1 6 ? -0.799 105.875 32.156 1 71.5 6 SER B CA 1
ATOM 2519 C C . SER B 1 6 ? 0.196 104.75 32.062 1 71.5 6 SER B C 1
ATOM 2521 O O . SER B 1 6 ? -0.082 103.688 31.438 1 71.5 6 SER B O 1
ATOM 2523 N N . ILE B 1 7 ? 1.224 104.875 32.781 1 68.62 7 ILE B N 1
ATOM 2524 C CA . ILE B 1 7 ? 2.25 103.812 32.781 1 68.62 7 ILE B CA 1
ATOM 2525 C C . ILE B 1 7 ? 1.756 102.562 33.562 1 68.62 7 ILE B C 1
ATOM 2527 O O . ILE B 1 7 ? 2.01 101.438 33.156 1 68.62 7 ILE B O 1
ATOM 2531 N N . GLN B 1 8 ? 0.929 102.875 34.562 1 67.88 8 GLN B N 1
ATOM 2532 C CA . GLN B 1 8 ? 0.387 101.812 35.375 1 67.88 8 GLN B CA 1
ATOM 2533 C C . GLN B 1 8 ? -0.667 101 34.594 1 67.88 8 GLN B C 1
ATOM 2535 O O . GLN B 1 8 ? -0.733 99.812 34.688 1 67.88 8 GLN B O 1
ATOM 2540 N N . ARG B 1 9 ? -1.383 101.625 33.719 1 73.06 9 ARG B N 1
ATOM 2541 C CA . ARG B 1 9 ? -2.402 100.938 32.906 1 73.06 9 ARG B CA 1
ATOM 2542 C C . ARG B 1 9 ? -1.77 100.125 31.781 1 73.06 9 ARG B C 1
ATOM 2544 O O . ARG B 1 9 ? -2.23 99 31.484 1 73.06 9 ARG B O 1
ATOM 2551 N N . LEU B 1 10 ? -0.676 100.688 31.281 1 71.38 10 LEU B N 1
ATOM 2552 C CA . LEU B 1 10 ? 0.04 99.938 30.219 1 71.38 10 LEU B CA 1
ATOM 2553 C C . LEU B 1 10 ? 0.739 98.688 30.766 1 71.38 10 LEU B C 1
ATOM 2555 O O . LEU B 1 10 ? 0.771 97.688 30.109 1 71.38 10 LEU B O 1
ATOM 2559 N N . SER B 1 11 ? 1.236 98.875 32.062 1 71.88 11 SER B N 1
ATOM 2560 C CA . SER B 1 11 ? 1.882 97.688 32.688 1 71.88 11 SER B CA 1
ATOM 2561 C C . SER B 1 11 ? 0.867 96.625 33.062 1 71.88 11 SER B C 1
ATOM 2563 O O . SER B 1 11 ? 1.136 95.438 32.906 1 71.88 11 SER B O 1
ATOM 2565 N N . TYR B 1 12 ? -0.285 97.125 33.406 1 77.25 12 TYR B N 1
ATOM 2566 C CA . TYR B 1 12 ? -1.336 96.188 33.781 1 77.25 12 TYR B CA 1
ATOM 2567 C C . TYR B 1 12 ? -1.878 95.5 32.531 1 77.25 12 TYR B C 1
ATOM 2569 O O . TYR B 1 12 ? -2.164 94.312 32.531 1 77.25 12 TYR B O 1
ATOM 2577 N N . SER B 1 13 ? -1.849 96.312 31.438 1 77.25 13 SER B N 1
ATOM 2578 C CA . SER B 1 13 ? -2.338 95.75 30.188 1 77.25 13 SER B CA 1
ATOM 2579 C C . SER B 1 13 ? -1.35 94.75 29.609 1 77.25 13 SER B C 1
ATOM 2581 O O . SER B 1 13 ? -1.748 93.688 29.141 1 77.25 13 SER B O 1
ATOM 2583 N N . THR B 1 14 ? -0.082 95.062 29.781 1 80.5 14 THR B N 1
ATOM 2584 C CA . THR B 1 14 ? 0.946 94.125 29.297 1 80.5 14 THR B CA 1
ATOM 2585 C C . THR B 1 14 ? 0.992 92.875 30.141 1 80.5 14 THR B C 1
ATOM 2587 O O . THR B 1 14 ? 1.18 91.75 29.625 1 80.5 14 THR B O 1
ATOM 2590 N N . GLU B 1 15 ? 0.719 93.125 31.422 1 78.38 15 GLU B N 1
ATOM 2591 C CA . GLU B 1 15 ? 0.71 92 32.312 1 78.38 15 GLU B CA 1
ATOM 2592 C C . GLU B 1 15 ? -0.506 91.125 32.062 1 78.38 15 GLU B C 1
ATOM 2594 O O . GLU B 1 15 ? -0.4 89.875 32.094 1 78.38 15 GLU B O 1
ATOM 2599 N N . ALA B 1 16 ? -1.607 91.75 31.703 1 80.56 16 ALA B N 1
ATOM 2600 C CA . ALA B 1 16 ? -2.824 91 31.391 1 80.56 16 ALA B CA 1
ATOM 2601 C C . ALA B 1 16 ? -2.682 90.25 30.062 1 80.56 16 ALA B C 1
ATOM 2603 O O . ALA B 1 16 ? -3.107 89.062 29.953 1 80.56 16 ALA B O 1
ATOM 2604 N N . ASP B 1 17 ? -2.006 90.875 29.141 1 78.56 17 ASP B N 1
ATOM 2605 C CA . ASP B 1 17 ? -1.773 90.25 27.844 1 78.56 17 ASP B CA 1
ATOM 2606 C C . ASP B 1 17 ? -0.799 89.125 27.953 1 78.56 17 ASP B C 1
ATOM 2608 O O . ASP B 1 17 ? -0.99 88.062 27.312 1 78.56 17 ASP B O 1
ATOM 2612 N N . ASN B 1 18 ? 0.188 89.312 28.859 1 80.19 18 ASN B N 1
ATOM 2613 C CA . ASN B 1 18 ? 1.157 88.25 29.094 1 80.19 18 ASN B CA 1
ATOM 2614 C C . ASN B 1 18 ? 0.527 87.062 29.828 1 80.19 18 ASN B C 1
ATOM 2616 O O . ASN B 1 18 ? 0.829 85.875 29.516 1 80.19 18 ASN B O 1
ATOM 2620 N N . GLU B 1 19 ? -0.436 87.438 30.719 1 80.75 19 GLU B N 1
ATOM 2621 C CA . GLU B 1 19 ? -1.137 86.375 31.453 1 80.75 19 GLU B CA 1
ATOM 2622 C C . GLU B 1 19 ? -2.094 85.625 30.531 1 80.75 19 GLU B C 1
ATOM 2624 O O . GLU B 1 19 ? -2.203 84.438 30.625 1 80.75 19 GLU B O 1
ATOM 2629 N N . THR B 1 20 ? -2.66 86.312 29.609 1 83.12 20 THR B N 1
ATOM 2630 C CA . THR B 1 20 ? -3.578 85.688 28.656 1 83.12 20 THR B CA 1
ATOM 2631 C C . THR B 1 20 ? -2.824 84.812 27.672 1 83.12 20 THR B C 1
ATOM 2633 O O . THR B 1 20 ? -3.273 83.688 27.359 1 83.12 20 THR B O 1
ATOM 2636 N N . THR B 1 21 ? -1.666 85.312 27.266 1 83.94 21 THR B N 1
ATOM 2637 C CA . THR B 1 21 ? -0.852 84.5 26.344 1 83.94 21 THR B CA 1
ATOM 2638 C C . THR B 1 21 ? -0.338 83.25 27.031 1 83.94 21 THR B C 1
ATOM 2640 O O . THR B 1 21 ? -0.322 82.125 26.422 1 83.94 21 THR B O 1
ATOM 2643 N N . ARG B 1 22 ? 0.029 83.375 28.266 1 80.81 22 ARG B N 1
ATOM 2644 C CA . ARG B 1 22 ? 0.488 82.188 29.031 1 80.81 22 ARG B CA 1
ATOM 2645 C C . ARG B 1 22 ? -0.637 81.188 29.234 1 80.81 22 ARG B C 1
ATOM 2647 O O . ARG B 1 22 ? -0.42 80 29.125 1 80.81 22 ARG B O 1
ATOM 2654 N N . PHE B 1 23 ? -1.824 81.75 29.438 1 80.44 23 PHE B N 1
ATOM 2655 C CA . PHE B 1 23 ? -2.988 80.938 29.625 1 80.44 23 PHE B CA 1
ATOM 2656 C C . PHE B 1 23 ? -3.35 80.188 28.344 1 80.44 23 PHE B C 1
ATOM 2658 O O . PHE B 1 23 ? -3.629 79 28.344 1 80.44 23 PHE B O 1
ATOM 2665 N N . LEU B 1 24 ? -3.273 80.938 27.234 1 80.56 24 LEU B N 1
ATOM 2666 C CA . LEU B 1 24 ? -3.576 80.312 25.922 1 80.56 24 LEU B CA 1
ATOM 2667 C C . LEU B 1 24 ? -2.539 79.312 25.547 1 80.56 24 LEU B C 1
ATOM 2669 O O . LEU B 1 24 ? -2.885 78.25 25.016 1 80.56 24 LEU B O 1
ATOM 2673 N N . ASN B 1 25 ? -1.291 79.562 25.844 1 79.69 25 ASN B N 1
ATOM 2674 C CA . ASN B 1 25 ? -0.229 78.562 25.594 1 79.69 25 ASN B CA 1
ATOM 2675 C C . ASN B 1 25 ? -0.414 77.312 26.453 1 79.69 25 ASN B C 1
ATOM 2677 O O . ASN B 1 25 ? -0.171 76.188 25.984 1 79.69 25 ASN B O 1
ATOM 2681 N N . GLN B 1 26 ? -0.939 77.562 27.703 1 78.31 26 GLN B N 1
ATOM 2682 C CA . GLN B 1 26 ? -1.212 76.438 28.594 1 78.31 26 GLN B CA 1
ATOM 2683 C C . GLN B 1 26 ? -2.344 75.562 28.062 1 78.31 26 GLN B C 1
ATOM 2685 O O . GLN B 1 26 ? -2.27 74.375 28.109 1 78.31 26 GLN B O 1
ATOM 2690 N N . ILE B 1 27 ? -3.297 76.25 27.484 1 77.62 27 ILE B N 1
ATOM 2691 C CA . ILE B 1 27 ? -4.426 75.5 26.906 1 77.62 27 ILE B CA 1
ATOM 2692 C C . ILE B 1 27 ? -3.969 74.75 25.672 1 77.62 27 ILE B C 1
ATOM 2694 O O . ILE B 1 27 ? -4.355 73.562 25.484 1 77.62 27 ILE B O 1
ATOM 2698 N N . HIS B 1 28 ? -3.137 75.375 24.859 1 79.94 28 HIS B N 1
ATOM 2699 C CA . HIS B 1 28 ? -2.615 74.75 23.656 1 79.94 28 HIS B CA 1
ATOM 2700 C C . HIS B 1 28 ? -1.725 73.562 24.016 1 79.94 28 HIS B C 1
ATOM 2702 O O . HIS B 1 28 ? -1.778 72.5 23.359 1 79.94 28 HIS B O 1
ATOM 2708 N N . GLU B 1 29 ? -0.978 73.75 25.062 1 78.5 29 GLU B N 1
ATOM 2709 C CA . GLU B 1 29 ? -0.11 72.688 25.531 1 78.5 29 GLU B CA 1
ATOM 2710 C C . GLU B 1 29 ? -0.926 71.5 26.109 1 78.5 29 GLU B C 1
ATOM 2712 O O . GLU B 1 29 ? -0.604 70.375 25.859 1 78.5 29 GLU B O 1
ATOM 2717 N N . GLN B 1 30 ? -1.945 71.938 26.797 1 77.94 30 GLN B N 1
ATOM 2718 C CA . GLN B 1 30 ? -2.824 70.938 27.359 1 77.94 30 GLN B CA 1
ATOM 2719 C C . GLN B 1 30 ? -3.553 70.125 26.266 1 77.94 30 GLN B C 1
ATOM 2721 O O . GLN B 1 30 ? -3.703 68.938 26.344 1 77.94 30 GLN B O 1
ATOM 2726 N N . ALA B 1 31 ? -3.955 70.875 25.281 1 79.69 31 ALA B N 1
ATOM 2727 C CA . ALA B 1 31 ? -4.621 70.312 24.125 1 79.69 31 ALA B CA 1
ATOM 2728 C C . ALA B 1 31 ? -3.666 69.375 23.359 1 79.69 31 ALA B C 1
ATOM 2730 O O . ALA B 1 31 ? -4.051 68.312 22.922 1 79.69 31 ALA B O 1
ATOM 2731 N N . ALA B 1 32 ? -2.49 69.875 23.172 1 79.25 32 ALA B N 1
ATOM 2732 C CA . ALA B 1 32 ? -1.468 69.062 22.5 1 79.25 32 ALA B CA 1
ATOM 2733 C C . ALA B 1 32 ? -1.161 67.812 23.266 1 79.25 32 ALA B C 1
ATOM 2735 O O . ALA B 1 32 ? -1.009 66.75 22.688 1 79.25 32 ALA B O 1
ATOM 2736 N N . TRP B 1 33 ? -1.14 67.938 24.531 1 78.81 33 TRP B N 1
ATOM 2737 C CA . TRP B 1 33 ? -0.913 66.812 25.406 1 78.81 33 TRP B CA 1
ATOM 2738 C C . TRP B 1 33 ? -2.076 65.812 25.312 1 78.81 33 TRP B C 1
ATOM 2740 O O . TRP B 1 33 ? -1.867 64.625 25.312 1 78.81 33 TRP B O 1
ATOM 2750 N N . GLY B 1 34 ? -3.281 66.438 25.172 1 78.19 34 GLY B N 1
ATOM 2751 C CA . GLY B 1 34 ? -4.465 65.562 25 1 78.19 34 GLY B CA 1
ATOM 2752 C C . GLY B 1 34 ? -4.453 64.812 23.719 1 78.19 34 GLY B C 1
ATOM 2753 O O . GLY B 1 34 ? -4.781 63.594 23.703 1 78.19 34 GLY B O 1
ATOM 2754 N N . ARG B 1 35 ? -4 65.375 22.656 1 82.06 35 ARG B N 1
ATOM 2755 C CA . ARG B 1 35 ? -3.898 64.688 21.344 1 82.06 35 ARG B CA 1
ATOM 2756 C C . ARG B 1 35 ? -2.814 63.625 21.359 1 82.06 35 ARG B C 1
ATOM 2758 O O . ARG B 1 35 ? -3.004 62.531 20.812 1 82.06 35 ARG B O 1
ATOM 2765 N N . GLU B 1 36 ? -1.754 63.938 21.984 1 80.5 36 GLU B N 1
ATOM 2766 C CA . GLU B 1 36 ? -0.656 63 22.109 1 80.5 36 GLU B CA 1
ATOM 2767 C C . GLU B 1 36 ? -1.069 61.781 22.938 1 80.5 36 GLU B C 1
ATOM 2769 O O . GLU B 1 36 ? -0.74 60.656 22.578 1 80.5 36 GLU B O 1
ATOM 2774 N N . ARG B 1 37 ? -1.806 62.125 23.953 1 78.69 37 ARG B N 1
ATOM 2775 C CA . ARG B 1 37 ? -2.309 61.062 24.812 1 78.69 37 ARG B CA 1
ATOM 2776 C C . ARG B 1 37 ? -3.262 60.125 24.031 1 78.69 37 ARG B C 1
ATOM 2778 O O . ARG B 1 37 ? -3.219 58.906 24.188 1 78.69 37 ARG B O 1
ATOM 2785 N N . ARG B 1 38 ? -4.051 60.75 23.203 1 81.56 38 ARG B N 1
ATOM 2786 C CA . ARG B 1 38 ? -4.992 59.969 22.375 1 81.56 38 ARG B CA 1
ATOM 2787 C C . ARG B 1 38 ? -4.258 59.125 21.344 1 81.56 38 ARG B C 1
ATOM 2789 O O . ARG B 1 38 ? -4.609 57.969 21.125 1 81.56 38 ARG B O 1
ATOM 2796 N N . ARG B 1 39 ? -3.301 59.719 20.719 1 82.62 39 ARG B N 1
ATOM 2797 C CA . ARG B 1 39 ? -2.498 58.969 19.75 1 82.62 39 ARG B CA 1
ATOM 2798 C C . ARG B 1 39 ? -1.792 57.781 20.406 1 82.62 39 ARG B C 1
ATOM 2800 O O . ARG B 1 39 ? -1.738 56.719 19.828 1 82.62 39 ARG B O 1
ATOM 2807 N N . LEU B 1 40 ? -1.295 58.031 21.531 1 80.44 40 LEU B N 1
ATOM 2808 C CA . LEU B 1 40 ? -0.603 56.969 22.25 1 80.44 40 LEU B CA 1
ATOM 2809 C C . LEU B 1 40 ? -1.572 55.875 22.672 1 80.44 40 LEU B C 1
ATOM 2811 O O . LEU B 1 40 ? -1.231 54.688 22.609 1 80.44 40 LEU B O 1
ATOM 2815 N N . ARG B 1 41 ? -2.723 56.375 23.047 1 83.44 41 ARG B N 1
ATOM 2816 C CA . ARG B 1 41 ? -3.75 55.406 23.406 1 83.44 41 ARG B CA 1
ATOM 2817 C C . ARG B 1 41 ? -4.141 54.562 22.203 1 83.44 41 ARG B C 1
ATOM 2819 O O . ARG B 1 41 ? -4.293 53.344 22.312 1 83.44 41 ARG B O 1
ATOM 2826 N N . TRP B 1 42 ? -4.359 55.219 21.062 1 86.62 42 TRP B N 1
ATOM 2827 C CA . TRP B 1 42 ? -4.691 54.5 19.844 1 86.62 42 TRP B CA 1
ATOM 2828 C C . TRP B 1 42 ? -3.561 53.562 19.453 1 86.62 42 TRP B C 1
ATOM 2830 O O . TRP B 1 42 ? -3.809 52.438 19.016 1 86.62 42 TRP B O 1
ATOM 2840 N N . ALA B 1 43 ? -2.314 54 19.547 1 82.81 43 ALA B N 1
ATOM 2841 C CA . ALA B 1 43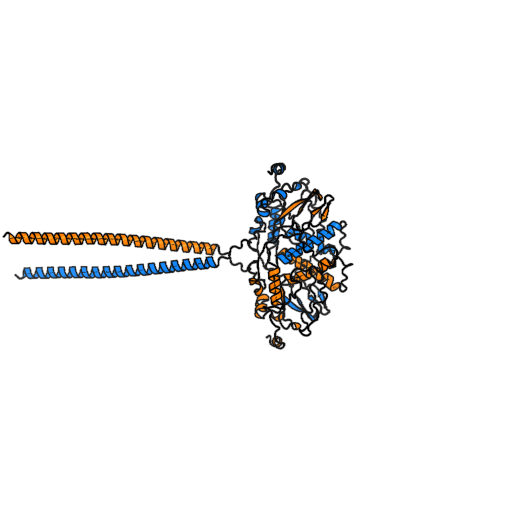 ? -1.162 53.125 19.25 1 82.81 43 ALA B CA 1
ATOM 2842 C C . ALA B 1 43 ? -1.121 51.938 20.172 1 82.81 43 ALA B C 1
ATOM 2844 O O . ALA B 1 43 ? -0.832 50.812 19.734 1 82.81 43 ALA B O 1
ATOM 2845 N N . ALA B 1 44 ? -1.418 52.188 21.406 1 83.81 44 ALA B N 1
ATOM 2846 C CA . ALA B 1 44 ? -1.447 51.094 22.391 1 83.81 44 ALA B CA 1
ATOM 2847 C C . ALA B 1 44 ? -2.549 50.094 22.062 1 83.81 44 ALA B C 1
ATOM 2849 O O . ALA B 1 44 ? -2.342 48.875 22.156 1 83.81 44 ALA B O 1
ATOM 2850 N N . TRP B 1 45 ? -3.695 50.656 21.625 1 86.75 45 TRP B N 1
ATOM 2851 C CA . TRP B 1 45 ? -4.805 49.781 21.25 1 86.75 45 TRP B CA 1
ATOM 2852 C C . TRP B 1 45 ? -4.457 48.938 20.016 1 86.75 45 TRP B C 1
ATOM 2854 O O . TRP B 1 45 ? -4.766 47.75 19.953 1 86.75 45 TRP B O 1
ATOM 2864 N N . LEU B 1 46 ? -3.865 49.5 19.031 1 85.25 46 LEU B N 1
ATOM 2865 C CA . LEU B 1 46 ? -3.434 48.781 17.828 1 85.25 46 LEU B CA 1
ATOM 2866 C C . LEU B 1 46 ? -2.432 47.688 18.188 1 85.25 46 LEU B C 1
ATOM 2868 O O . LEU B 1 46 ? -2.51 46.594 17.656 1 85.25 46 LEU B O 1
ATOM 2872 N N . TRP B 1 47 ? -1.579 48.094 19.016 1 86.81 47 TRP B N 1
ATOM 2873 C CA . TRP B 1 47 ? -0.573 47.125 19.453 1 86.81 47 TRP B CA 1
ATOM 2874 C C . TRP B 1 47 ? -1.219 45.969 20.188 1 86.81 47 TRP B C 1
ATOM 2876 O O . TRP B 1 47 ? -0.881 44.812 19.953 1 86.81 47 TRP B O 1
ATOM 2886 N N . PHE B 1 48 ? -2.098 46.312 21.109 1 88.31 48 PHE B N 1
ATOM 2887 C CA . PHE B 1 48 ? -2.83 45.281 21.844 1 88.31 48 PHE B CA 1
ATOM 2888 C C . PHE B 1 48 ? -3.596 44.375 20.875 1 88.31 48 PHE B C 1
ATOM 2890 O O . PHE B 1 48 ? -3.564 43.156 21.016 1 88.31 48 PHE B O 1
ATOM 2897 N N . THR B 1 49 ? -4.254 44.938 19.906 1 89.19 49 THR B N 1
ATOM 2898 C CA . THR B 1 49 ? -5.035 44.156 18.953 1 89.19 49 THR B CA 1
ATOM 2899 C C . THR B 1 49 ? -4.129 43.281 18.109 1 89.19 49 THR B C 1
ATOM 2901 O O . THR B 1 49 ? -4.457 42.125 17.844 1 89.19 49 THR B O 1
ATOM 2904 N N . THR B 1 50 ? -2.982 43.844 17.688 1 88.56 50 THR B N 1
ATOM 2905 C CA . THR B 1 50 ? -2.072 43.031 16.875 1 88.56 50 THR B CA 1
ATOM 2906 C C . THR B 1 50 ? -1.501 41.875 17.688 1 88.56 50 THR B C 1
ATOM 2908 O O . THR B 1 50 ? -1.357 40.781 17.172 1 88.56 50 THR B O 1
ATOM 2911 N N . THR B 1 51 ? -1.159 42.156 18.953 1 88.69 51 THR B N 1
ATOM 2912 C CA . THR B 1 51 ? -0.676 41.062 19.812 1 88.69 51 THR B CA 1
ATOM 2913 C C . THR B 1 51 ? -1.73 39.969 19.969 1 88.69 51 THR B C 1
ATOM 2915 O O . THR B 1 51 ? -1.419 38.781 19.875 1 88.69 51 THR B O 1
ATOM 2918 N N . LEU B 1 52 ? -2.949 40.406 20.172 1 90.12 52 LEU B N 1
ATOM 2919 C CA . LEU B 1 52 ? -4.047 39.438 20.312 1 90.12 52 LEU B CA 1
ATOM 2920 C C . LEU B 1 52 ? -4.266 38.688 19.016 1 90.12 52 LEU B C 1
ATOM 2922 O O . LEU B 1 52 ? -4.539 37.469 19.047 1 90.12 52 LEU B O 1
ATOM 2926 N N . LEU B 1 53 ? -4.121 39.312 17.906 1 91 53 LEU B N 1
ATOM 2927 C CA . LEU B 1 53 ? -4.27 38.688 16.609 1 91 53 LEU B CA 1
ATOM 2928 C C . LEU B 1 53 ? -3.17 37.656 16.375 1 91 53 LEU B C 1
ATOM 2930 O O . LEU B 1 53 ? -3.445 36.531 15.93 1 91 53 LEU B O 1
ATOM 2934 N N . PHE B 1 54 ? -1.968 38.031 16.719 1 91.38 54 PHE B N 1
ATOM 2935 C CA . PHE B 1 54 ? -0.865 37.094 16.516 1 91.38 54 PHE B CA 1
ATOM 2936 C C . PHE B 1 54 ? -0.938 35.938 17.5 1 91.38 54 PHE B C 1
ATOM 2938 O O . PHE B 1 54 ? -0.595 34.812 17.172 1 91.38 54 PHE B O 1
ATOM 2945 N N . ALA B 1 55 ? -1.329 36.25 18.703 1 90.88 55 ALA B N 1
ATOM 2946 C CA . ALA B 1 55 ? -1.534 35.188 19.672 1 90.88 55 ALA B CA 1
ATOM 2947 C C . ALA B 1 55 ? -2.635 34.25 19.234 1 90.88 55 ALA B C 1
ATOM 2949 O O . ALA B 1 55 ? -2.467 33.031 19.281 1 90.88 55 ALA B O 1
ATOM 2950 N N . GLY B 1 56 ? -3.689 34.719 18.797 1 90.56 56 GLY B N 1
ATOM 2951 C CA . GLY B 1 56 ? -4.77 33.906 18.281 1 90.56 56 GLY B CA 1
ATOM 2952 C C . GLY B 1 56 ? -4.371 33.094 17.062 1 90.56 56 GLY B C 1
ATOM 2953 O O . GLY B 1 56 ? -4.711 31.891 16.969 1 90.56 56 GLY B O 1
ATOM 2954 N N . PHE B 1 57 ? -3.68 33.688 16.203 1 89.25 57 PHE B N 1
ATOM 2955 C CA . PHE B 1 57 ? -3.199 33 15.008 1 89.25 57 PHE B CA 1
ATOM 2956 C C . PHE B 1 57 ? -2.23 31.891 15.375 1 89.25 57 PHE B C 1
ATOM 2958 O O . PHE B 1 57 ? -2.289 30.812 14.805 1 89.25 57 PHE B O 1
ATOM 2965 N N . SER B 1 58 ? -1.373 32.188 16.281 1 84.5 58 SER B N 1
ATOM 2966 C CA . SER B 1 58 ? -0.451 31.156 16.75 1 84.5 58 SER B CA 1
ATOM 2967 C C . SER B 1 58 ? -1.201 29.984 17.375 1 84.5 58 SER B C 1
ATOM 2969 O O . SER B 1 58 ? -0.839 28.828 17.172 1 84.5 58 SER B O 1
ATOM 2971 N N . ILE B 1 59 ? -2.145 30.281 18.094 1 83.38 59 ILE B N 1
ATOM 2972 C CA . ILE B 1 59 ? -2.961 29.25 18.703 1 83.38 59 ILE B CA 1
ATOM 2973 C C . ILE B 1 59 ? -3.682 28.453 17.609 1 83.38 59 ILE B C 1
ATOM 2975 O O . ILE B 1 59 ? -3.715 27.219 17.656 1 83.38 59 ILE B O 1
ATOM 2979 N N . TRP B 1 60 ? -4.152 29.109 16.656 1 82.25 60 TRP B N 1
ATOM 2980 C CA . TRP B 1 60 ? -4.848 28.469 15.547 1 82.25 60 TRP B CA 1
ATOM 2981 C C . TRP B 1 60 ? -3.9 27.578 14.758 1 82.25 60 TRP B C 1
ATOM 2983 O O . TRP B 1 60 ? -4.242 26.438 14.43 1 82.25 60 TRP B O 1
ATOM 2993 N N . LEU B 1 61 ? -2.787 28.078 14.555 1 77.75 61 LEU B N 1
ATOM 2994 C CA . LEU B 1 61 ? -1.797 27.312 13.805 1 77.75 61 LEU B CA 1
ATOM 2995 C C . LEU B 1 61 ? -1.329 26.109 14.609 1 77.75 61 LEU B C 1
ATOM 2997 O O . LEU B 1 61 ? -1.118 25.031 14.047 1 77.75 61 LEU B O 1
ATOM 3001 N N . THR B 1 62 ? -1.085 26.391 15.805 1 74.25 62 THR B N 1
ATOM 3002 C CA . THR B 1 62 ? -0.671 25.281 16.656 1 74.25 62 THR B CA 1
ATOM 3003 C C . THR B 1 62 ? -1.764 24.219 16.734 1 74.25 62 THR B C 1
ATOM 3005 O O . THR B 1 62 ? -1.474 23.016 16.703 1 74.25 62 THR B O 1
ATOM 3008 N N . ALA B 1 63 ? -2.912 24.688 16.766 1 71.06 63 ALA B N 1
ATOM 3009 C CA . ALA B 1 63 ? -4.035 23.75 16.859 1 71.06 63 ALA B CA 1
ATOM 3010 C C . ALA B 1 63 ? -4.199 22.969 15.57 1 71.06 63 ALA B C 1
ATOM 3012 O O . ALA B 1 63 ? -4.68 21.828 15.586 1 71.06 63 ALA B O 1
ATOM 3013 N N . ARG B 1 64 ? -3.783 23.625 14.516 1 63.88 64 ARG B N 1
ATOM 3014 C CA . ARG B 1 64 ? -3.947 22.984 13.219 1 63.88 64 ARG B CA 1
ATOM 3015 C C . ARG B 1 64 ? -2.705 22.172 12.852 1 63.88 64 ARG B C 1
ATOM 3017 O O . ARG B 1 64 ? -2.641 21.594 11.766 1 63.88 64 ARG B O 1
ATOM 3024 N N . ARG B 1 65 ? -1.684 22.469 13.516 1 60.28 65 ARG B N 1
ATOM 3025 C CA . ARG B 1 65 ? -0.5 21.688 13.211 1 60.28 65 ARG B CA 1
ATOM 3026 C C . ARG B 1 65 ? -0.81 20.188 13.273 1 60.28 65 ARG B C 1
ATOM 3028 O O . ARG B 1 65 ? -1.438 19.719 14.227 1 60.28 65 ARG B O 1
ATOM 3035 N N . PRO B 1 66 ? -0.796 19.672 12.055 1 53.16 66 PRO B N 1
ATOM 3036 C CA . PRO B 1 66 ? -1.039 18.234 12.125 1 53.16 66 PRO B CA 1
ATOM 3037 C C . PRO B 1 66 ? -0.119 17.531 13.117 1 53.16 66 PRO B C 1
ATOM 3039 O O . PRO B 1 66 ? 1.017 17.953 13.328 1 53.16 66 PRO B O 1
ATOM 3042 N N . PHE B 1 67 ? -0.67 17.109 14.148 1 52.97 67 PHE B N 1
ATOM 3043 C CA . PHE B 1 67 ? 0.052 16.203 15.023 1 52.97 67 PHE B CA 1
ATOM 3044 C C . PHE B 1 67 ? 1.072 15.383 14.242 1 52.97 67 PHE B C 1
ATOM 3046 O O . PHE B 1 67 ? 0.771 14.875 13.156 1 52.97 67 PHE B O 1
ATOM 3053 N N . THR B 1 68 ? 2.393 15.984 14.18 1 56.94 68 THR B N 1
ATOM 3054 C CA . THR B 1 68 ? 3.426 15.156 13.562 1 56.94 68 THR B CA 1
ATOM 3055 C C . THR B 1 68 ? 3.246 13.695 13.953 1 56.94 68 THR B C 1
ATOM 3057 O O . THR B 1 68 ? 3.232 13.359 15.141 1 56.94 68 THR B O 1
ATOM 3060 N N . SER B 1 69 ? 2.619 12.906 13.117 1 68.06 69 SER B N 1
ATOM 3061 C CA . SER B 1 69 ? 2.402 11.492 13.391 1 68.06 69 SER B CA 1
ATOM 3062 C C . SER B 1 69 ? 3.721 10.773 13.656 1 68.06 69 SER B C 1
ATOM 3064 O O . SER B 1 69 ? 4.738 11.07 13.031 1 68.06 69 SER B O 1
ATOM 3066 N N . HIS B 1 70 ? 3.979 10.219 14.883 1 81.62 70 HIS B N 1
ATOM 3067 C CA . HIS B 1 70 ? 5.137 9.391 15.188 1 81.62 70 HIS B CA 1
ATOM 3068 C C . HIS B 1 70 ? 5.348 8.328 14.117 1 81.62 70 HIS B C 1
ATOM 3070 O O . HIS B 1 70 ? 6.414 7.715 14.039 1 81.62 70 HIS B O 1
ATOM 3076 N N . PHE B 1 71 ? 4.418 8.281 13.18 1 88.06 71 PHE B N 1
ATOM 3077 C CA . PHE B 1 71 ? 4.512 7.281 12.133 1 88.06 71 PHE B CA 1
ATOM 3078 C C . PHE B 1 71 ? 5.246 7.836 10.914 1 88.06 71 PHE B C 1
ATOM 3080 O O . PHE B 1 71 ? 5.68 7.078 10.047 1 88.06 71 PHE B O 1
ATOM 3087 N N . GLY B 1 72 ? 5.445 9.133 10.883 1 87.69 72 GLY B N 1
ATOM 3088 C CA . GLY B 1 72 ? 5.781 9.711 9.586 1 87.69 72 GLY B CA 1
ATOM 3089 C C . GLY B 1 72 ? 4.598 9.781 8.641 1 87.69 72 GLY B C 1
ATOM 3090 O O . GLY B 1 72 ? 3.443 9.742 9.07 1 87.69 72 GLY B O 1
ATOM 3091 N N . SER B 1 73 ? 4.898 10 7.34 1 88.56 73 SER B N 1
ATOM 3092 C CA . SER B 1 73 ? 3.809 10.086 6.375 1 88.56 73 SER B CA 1
ATOM 3093 C C . SER B 1 73 ? 4.164 9.375 5.074 1 88.56 73 SER B C 1
ATOM 3095 O O . SER B 1 73 ? 5.34 9.109 4.805 1 88.56 73 SER B O 1
ATOM 3097 N N . PHE B 1 74 ? 3.115 8.992 4.352 1 90.75 74 PHE B N 1
ATOM 3098 C CA . PHE B 1 74 ? 3.285 8.367 3.047 1 90.75 74 PHE B CA 1
ATOM 3099 C C . PHE B 1 74 ? 4.035 9.289 2.096 1 90.75 74 PHE B C 1
ATOM 3101 O O . PHE B 1 74 ? 4.809 8.828 1.254 1 90.75 74 PHE B O 1
ATOM 3108 N N . GLU B 1 75 ? 3.861 10.562 2.285 1 88.12 75 GLU B N 1
ATOM 3109 C CA . GLU B 1 75 ? 4.422 11.586 1.41 1 88.12 75 GLU B CA 1
ATOM 3110 C C . GLU B 1 75 ? 5.875 11.891 1.774 1 88.12 75 GLU B C 1
ATOM 3112 O O . GLU B 1 75 ? 6.699 12.156 0.897 1 88.12 75 GLU B O 1
ATOM 3117 N N . THR B 1 76 ? 6.164 11.805 3.027 1 88.94 76 THR B N 1
ATOM 3118 C CA . THR B 1 76 ? 7.488 12.234 3.459 1 88.94 76 THR B CA 1
ATOM 3119 C C . THR B 1 76 ? 8.297 11.055 3.994 1 88.94 76 THR B C 1
ATOM 3121 O O . THR B 1 76 ? 9.469 11.203 4.332 1 88.94 76 THR B O 1
ATOM 3124 N N . GLY B 1 77 ? 7.746 9.922 3.973 1 93.06 77 GLY B N 1
ATOM 3125 C CA . GLY B 1 77 ? 8.414 8.734 4.488 1 93.06 77 GLY B CA 1
ATOM 3126 C C . GLY B 1 77 ? 7.949 8.344 5.875 1 93.06 77 GLY B C 1
ATOM 3127 O O . GLY B 1 77 ? 7.906 9.18 6.781 1 93.06 77 GLY B O 1
ATOM 3128 N N . TYR B 1 78 ? 7.602 7.117 6.035 1 95 78 TYR B N 1
ATOM 3129 C CA . TYR B 1 78 ? 7.25 6.578 7.348 1 95 78 TYR B CA 1
ATOM 3130 C C . TYR B 1 78 ? 8.5 6.367 8.203 1 95 78 TYR B C 1
ATOM 3132 O O . TYR B 1 78 ? 9.617 6.328 7.68 1 95 78 TYR B O 1
ATOM 3140 N N . ALA B 1 79 ? 8.242 6.234 9.531 1 94.12 79 ALA B N 1
ATOM 3141 C CA . ALA B 1 79 ? 9.336 5.895 10.445 1 94.12 79 ALA B CA 1
ATOM 3142 C C . ALA B 1 79 ? 9.93 4.531 10.109 1 94.12 79 ALA B C 1
ATOM 3144 O O . ALA B 1 79 ? 11.102 4.277 10.367 1 94.12 79 ALA B O 1
ATOM 3145 N N . THR B 1 80 ? 9.133 3.693 9.492 1 96.88 80 THR B N 1
ATOM 3146 C CA . THR B 1 80 ? 9.57 2.344 9.148 1 96.88 80 THR B CA 1
ATOM 3147 C C . THR B 1 80 ? 10.242 2.326 7.777 1 96.88 80 THR B C 1
ATOM 3149 O O . THR B 1 80 ? 10.828 1.313 7.383 1 96.88 80 THR B O 1
ATOM 3152 N N . ASP B 1 81 ? 10.164 3.441 7.039 1 97.44 81 ASP B N 1
ATOM 3153 C CA . ASP B 1 81 ? 10.797 3.525 5.723 1 97.44 81 ASP B CA 1
ATOM 3154 C C . ASP B 1 81 ? 12.297 3.748 5.848 1 97.44 81 ASP B C 1
ATOM 3156 O O . ASP B 1 81 ? 12.781 4.215 6.887 1 97.44 81 ASP B O 1
ATOM 3160 N N . PHE B 1 82 ? 13 3.316 4.758 1 97.88 82 PHE B N 1
ATOM 3161 C CA . PHE B 1 82 ? 14.406 3.689 4.645 1 97.88 82 PHE B CA 1
ATOM 3162 C C . PHE B 1 82 ? 14.562 5.203 4.59 1 97.88 82 PHE B C 1
ATOM 3164 O O . PHE B 1 82 ? 14.148 5.84 3.617 1 97.88 82 PHE B O 1
ATOM 3171 N N . LYS B 1 83 ? 15.172 5.758 5.605 1 96.62 83 LYS B N 1
ATOM 3172 C CA . LYS B 1 83 ? 15.203 7.207 5.781 1 96.62 83 LYS B CA 1
ATOM 3173 C C . LYS B 1 83 ? 15.867 7.891 4.594 1 96.62 83 LYS B C 1
ATOM 3175 O O . LYS B 1 83 ? 15.43 8.953 4.156 1 96.62 83 LYS B O 1
ATOM 3180 N N . ALA B 1 84 ? 16.875 7.293 4.062 1 96.38 84 ALA B N 1
ATOM 3181 C CA . ALA B 1 84 ? 17.609 7.898 2.959 1 96.38 84 ALA B CA 1
ATOM 3182 C C . ALA B 1 84 ? 16.75 8.008 1.711 1 96.38 84 ALA B C 1
ATOM 3184 O O . ALA B 1 84 ? 17.062 8.758 0.788 1 96.38 84 ALA B O 1
ATOM 3185 N N . ALA B 1 85 ? 15.625 7.262 1.646 1 96.75 85 ALA B N 1
ATOM 3186 C CA . ALA B 1 85 ? 14.75 7.27 0.475 1 96.75 85 ALA B CA 1
ATOM 3187 C C . ALA B 1 85 ? 13.711 8.383 0.573 1 96.75 85 ALA B C 1
ATOM 3189 O O . ALA B 1 85 ? 13.047 8.711 -0.415 1 96.75 85 ALA B O 1
ATOM 3190 N N . ALA B 1 86 ? 13.531 9 1.702 1 94.38 86 ALA B N 1
ATOM 3191 C CA . ALA B 1 86 ? 12.438 9.914 2.006 1 94.38 86 ALA B CA 1
ATOM 3192 C C . ALA B 1 86 ? 12.422 11.094 1.043 1 94.38 86 ALA B C 1
ATOM 3194 O O . ALA B 1 86 ? 11.367 11.5 0.56 1 94.38 86 ALA B O 1
ATOM 3195 N N . GLU B 1 87 ? 13.57 11.633 0.753 1 93.62 87 GLU B N 1
ATOM 3196 C CA . GLU B 1 87 ? 13.648 12.836 -0.067 1 93.62 87 GLU B CA 1
ATOM 3197 C C . GLU B 1 87 ? 13.32 12.539 -1.525 1 93.62 87 GLU B C 1
ATOM 3199 O O . GLU B 1 87 ? 13.117 13.453 -2.324 1 93.62 87 GLU B O 1
ATOM 3204 N N . HIS B 1 88 ? 13.266 11.305 -1.854 1 95.19 88 HIS B N 1
ATOM 3205 C CA . HIS B 1 88 ? 13.023 10.922 -3.24 1 95.19 88 HIS B CA 1
ATOM 3206 C C . HIS B 1 88 ? 11.57 10.516 -3.455 1 95.19 88 HIS B C 1
ATOM 3208 O O . HIS B 1 88 ? 11.195 10.094 -4.551 1 95.19 88 HIS B O 1
ATOM 3214 N N . ILE B 1 89 ? 10.742 10.664 -2.471 1 95.25 89 ILE B N 1
ATOM 3215 C CA . ILE B 1 89 ? 9.336 10.305 -2.564 1 95.25 89 ILE B CA 1
ATOM 3216 C C . ILE B 1 89 ? 8.555 11.422 -3.244 1 95.25 89 ILE B C 1
ATOM 3218 O O . ILE B 1 89 ? 8.727 12.602 -2.916 1 95.25 89 ILE B O 1
ATOM 3222 N N . GLU B 1 90 ? 7.84 11.117 -4.234 1 94.56 90 GLU B N 1
ATOM 3223 C CA . GLU B 1 90 ? 6.871 11.984 -4.891 1 94.56 90 GLU B CA 1
ATOM 3224 C C . GLU B 1 90 ? 5.535 11.281 -5.086 1 94.56 90 GLU B C 1
ATOM 3226 O O . GLU B 1 90 ? 5.496 10.102 -5.461 1 94.56 90 GLU B O 1
ATOM 3231 N N . LEU B 1 91 ? 4.465 12.008 -4.742 1 94.44 91 LEU B N 1
ATOM 3232 C CA . LEU B 1 91 ? 3.143 11.406 -4.891 1 94.44 91 LEU B CA 1
ATOM 3233 C C . LEU B 1 91 ? 2.521 11.789 -6.23 1 94.44 91 LEU B C 1
ATOM 3235 O O . LEU B 1 91 ? 2.846 12.836 -6.793 1 94.44 91 LEU B O 1
ATOM 3239 N N . HIS B 1 92 ? 1.786 10.93 -6.781 1 94.31 92 HIS B N 1
ATOM 3240 C CA . HIS B 1 92 ? 0.951 11.18 -7.949 1 94.31 92 HIS B CA 1
ATOM 3241 C C . HIS B 1 92 ? -0.33 10.352 -7.898 1 94.31 92 HIS B C 1
ATOM 3243 O O . HIS B 1 92 ? -0.509 9.539 -6.992 1 94.31 92 HIS B O 1
ATOM 3249 N N . VAL B 1 93 ? -1.247 10.633 -8.836 1 95.69 93 VAL B N 1
ATOM 3250 C CA . VAL B 1 93 ? -2.553 9.984 -8.805 1 95.69 93 VAL B CA 1
ATOM 3251 C C . VAL B 1 93 ? -2.826 9.32 -10.156 1 95.69 93 VAL B C 1
ATOM 3253 O O . VAL B 1 93 ? -3.568 9.852 -10.984 1 95.69 93 VAL B O 1
ATOM 3256 N N . PRO B 1 94 ? -2.283 8.102 -10.359 1 93.75 94 PRO B N 1
ATOM 3257 C CA . PRO B 1 94 ? -2.598 7.359 -11.578 1 93.75 94 PRO B CA 1
ATOM 3258 C C . PRO B 1 94 ? -3.941 6.641 -11.5 1 93.75 94 PRO B C 1
ATOM 3260 O O . PRO B 1 94 ? -4.434 6.359 -10.406 1 93.75 94 PRO B O 1
ATOM 3263 N N . THR B 1 95 ? -4.477 6.41 -12.672 1 93.38 95 THR B N 1
ATOM 3264 C CA . THR B 1 95 ? -5.664 5.562 -12.758 1 93.38 95 THR B CA 1
ATOM 3265 C C . THR B 1 95 ? -5.273 4.105 -12.977 1 93.38 95 THR B C 1
ATOM 3267 O O . THR B 1 95 ? -4.523 3.791 -13.906 1 93.38 95 THR B O 1
ATOM 3270 N N . PHE B 1 96 ? -5.734 3.254 -12.016 1 93.25 96 PHE B N 1
ATOM 3271 C CA . PHE B 1 96 ? -5.516 1.832 -12.25 1 93.25 96 PHE B CA 1
ATOM 3272 C C . PHE B 1 96 ? -6.281 1.363 -13.484 1 93.25 96 PHE B C 1
ATOM 3274 O O . PHE B 1 96 ? -7.23 2.018 -13.914 1 93.25 96 PHE B O 1
ATOM 3281 N N . GLU B 1 97 ? -5.742 0.307 -14.062 1 89 97 GLU B N 1
ATOM 3282 C CA . GLU B 1 97 ? -6.332 -0.191 -15.297 1 89 97 GLU B CA 1
ATOM 3283 C C . GLU B 1 97 ? -6.512 -1.706 -15.258 1 89 97 GLU B C 1
ATOM 3285 O O . GLU B 1 97 ? -5.957 -2.377 -14.383 1 89 97 GLU B O 1
ATOM 3290 N N . GLY B 1 98 ? -7.402 -2.195 -16.188 1 85.38 98 GLY B N 1
ATOM 3291 C CA . GLY B 1 98 ? -7.492 -3.635 -16.375 1 85.38 98 GLY B CA 1
ATOM 3292 C C . GLY B 1 98 ? -8.852 -4.195 -16.016 1 85.38 98 GLY B C 1
ATOM 3293 O O . GLY B 1 98 ? -9.023 -5.414 -15.922 1 85.38 98 GLY B O 1
ATOM 3294 N N . THR B 1 99 ? -9.844 -3.395 -15.781 1 86.69 99 THR B N 1
ATOM 3295 C CA . THR B 1 99 ? -11.195 -3.896 -15.562 1 86.69 99 THR B CA 1
ATOM 3296 C C . THR B 1 99 ? -11.68 -4.684 -16.781 1 86.69 99 THR B C 1
ATOM 3298 O O . THR B 1 99 ? -11.586 -4.203 -17.906 1 86.69 99 THR B O 1
ATOM 3301 N N . PRO B 1 100 ? -12.156 -5.863 -16.547 1 83.38 100 PRO B N 1
ATOM 3302 C CA . PRO B 1 100 ? -12.672 -6.633 -17.672 1 83.38 100 PRO B CA 1
ATOM 3303 C C . PRO B 1 100 ? -13.922 -6.008 -18.297 1 83.38 100 PRO B C 1
ATOM 3305 O O . PRO B 1 100 ? -14.734 -5.402 -17.594 1 83.38 100 PRO B O 1
ATOM 3308 N N . ALA B 1 101 ? -13.984 -6.113 -19.594 1 86.31 101 ALA B N 1
ATOM 3309 C CA . ALA B 1 101 ? -15.188 -5.793 -20.344 1 86.31 101 ALA B CA 1
ATOM 3310 C C . ALA B 1 101 ? -15.781 -7.047 -20.984 1 86.31 101 ALA B C 1
ATOM 3312 O O . ALA B 1 101 ? -15.203 -8.133 -20.891 1 86.31 101 ALA B O 1
ATOM 3313 N N . PHE B 1 102 ? -16.984 -6.883 -21.453 1 85.5 102 PHE B N 1
ATOM 3314 C CA . PHE B 1 102 ? -17.703 -8.031 -22 1 85.5 102 PHE B CA 1
ATOM 3315 C C . PHE B 1 102 ? -18.25 -7.723 -23.391 1 85.5 102 PHE B C 1
ATOM 3317 O O . PHE B 1 102 ? -18.844 -6.664 -23.594 1 85.5 102 PHE B O 1
ATOM 3324 N N . MET B 1 103 ? -18.016 -8.68 -24.234 1 88.62 103 MET B N 1
ATOM 3325 C CA . MET B 1 103 ? -18.641 -8.602 -25.562 1 88.62 103 MET B CA 1
ATOM 3326 C C . MET B 1 103 ? -20.125 -8.93 -25.469 1 88.62 103 MET B C 1
ATOM 3328 O O . MET B 1 103 ? -20.609 -9.367 -24.438 1 88.62 103 MET B O 1
ATOM 3332 N N . ASP B 1 104 ? -20.797 -8.695 -26.625 1 86.94 104 ASP B N 1
ATOM 3333 C CA . ASP B 1 104 ? -22.234 -8.93 -26.672 1 86.94 104 ASP B CA 1
ATOM 3334 C C . ASP B 1 104 ? -22.562 -10.383 -26.328 1 86.94 104 ASP B C 1
ATOM 3336 O O . ASP B 1 104 ? -23.609 -10.664 -25.75 1 86.94 104 ASP B O 1
ATOM 3340 N N . ASP B 1 105 ? -21.609 -11.227 -26.688 1 83.81 105 ASP B N 1
ATOM 3341 C CA . ASP B 1 105 ? -21.875 -12.648 -26.469 1 83.81 105 ASP B CA 1
ATOM 3342 C C . ASP B 1 105 ? -21.453 -13.07 -25.062 1 83.81 105 ASP B C 1
ATOM 3344 O O . ASP B 1 105 ? -21.484 -14.258 -24.719 1 83.81 105 ASP B O 1
ATOM 3348 N N . GLY B 1 106 ? -20.938 -12.102 -24.312 1 80.25 106 GLY B N 1
ATOM 3349 C CA . GLY B 1 106 ? -20.578 -12.406 -22.938 1 80.25 106 GLY B CA 1
ATOM 3350 C C . GLY B 1 106 ? -19.109 -12.719 -22.766 1 80.25 106 GLY B C 1
ATOM 3351 O O . GLY B 1 106 ? -18.641 -12.914 -21.641 1 80.25 106 GLY B O 1
ATOM 3352 N N . THR B 1 107 ? -18.438 -12.703 -23.922 1 81.81 107 THR B N 1
ATOM 3353 C CA . THR B 1 107 ? -17.016 -12.992 -23.859 1 81.81 107 THR B CA 1
ATOM 3354 C C . THR B 1 107 ? -16.266 -11.875 -23.125 1 81.81 107 THR B C 1
ATOM 3356 O O . THR B 1 107 ? -16.438 -10.695 -23.453 1 81.81 107 THR B O 1
ATOM 3359 N N . GLU B 1 108 ? -15.539 -12.336 -22.078 1 81 108 GLU B N 1
ATOM 3360 C CA . GLU B 1 108 ? -14.773 -11.367 -21.281 1 81 108 GLU B CA 1
ATOM 3361 C C . GLU B 1 108 ? -13.469 -11 -21.969 1 81 108 GLU B C 1
ATOM 3363 O O . GLU B 1 108 ? -12.805 -11.852 -22.562 1 81 108 GLU B O 1
ATOM 3368 N N . TYR B 1 109 ? -13.109 -9.711 -21.906 1 82.62 109 TYR B N 1
ATOM 3369 C CA . TYR B 1 109 ? -11.828 -9.234 -22.406 1 82.62 109 TYR B CA 1
ATOM 3370 C C . TYR B 1 109 ? -11.367 -7.992 -21.656 1 82.62 109 TYR B C 1
ATOM 3372 O O . TYR B 1 109 ? -12.141 -7.379 -20.922 1 82.62 109 TYR B O 1
ATOM 3380 N N . ILE B 1 110 ? -10.117 -7.703 -21.766 1 83.25 110 ILE B N 1
ATOM 3381 C CA . ILE B 1 110 ? -9.578 -6.484 -21.188 1 83.25 110 ILE B CA 1
ATOM 3382 C C . ILE B 1 110 ? -9.406 -5.422 -22.266 1 83.25 110 ILE B C 1
ATOM 3384 O O . ILE B 1 110 ? -8.602 -5.59 -23.188 1 83.25 110 ILE B O 1
ATOM 3388 N N . PRO B 1 111 ? -10.117 -4.344 -22.094 1 85.12 111 PRO B N 1
ATOM 3389 C CA . PRO B 1 111 ? -10.016 -3.297 -23.109 1 85.12 111 PRO B CA 1
ATOM 3390 C C . PRO B 1 111 ? -8.656 -2.604 -23.109 1 85.12 111 PRO B C 1
ATOM 3392 O O . PRO B 1 111 ? -8.016 -2.496 -22.062 1 85.12 111 PRO B O 1
ATOM 3395 N N . GLY B 1 112 ? -8.219 -2.184 -24.297 1 81.69 112 GLY B N 1
ATOM 3396 C CA . GLY B 1 112 ? -7.047 -1.329 -24.391 1 81.69 112 GLY B CA 1
ATOM 3397 C C . GLY B 1 112 ? -7.309 0.097 -23.938 1 81.69 112 GLY B C 1
ATOM 3398 O O . GLY B 1 112 ? -8.445 0.458 -23.641 1 81.69 112 GLY B O 1
ATOM 3399 N N . ARG B 1 113 ? -6.227 0.832 -23.891 1 84.44 113 ARG B N 1
ATOM 3400 C CA . ARG B 1 113 ? -6.355 2.244 -23.547 1 84.44 113 ARG B CA 1
ATOM 3401 C C . ARG B 1 113 ? -7.047 3.018 -24.672 1 84.44 113 ARG B C 1
ATOM 3403 O O . ARG B 1 113 ? -6.883 2.695 -25.844 1 84.44 113 ARG B O 1
ATOM 3410 N N . LYS B 1 114 ? -7.816 4.062 -24.312 1 81.25 114 LYS B N 1
ATOM 3411 C CA . LYS B 1 114 ? -8.539 4.867 -25.281 1 81.25 114 LYS B CA 1
ATOM 3412 C C . LYS B 1 114 ? -7.582 5.574 -26.234 1 81.25 114 LYS B C 1
ATOM 3414 O O . LYS B 1 114 ? -7.906 5.789 -27.406 1 81.25 114 LYS B O 1
ATOM 3419 N N . ASP B 1 115 ? -6.426 5.906 -25.703 1 82.56 115 ASP B N 1
ATOM 3420 C CA . ASP B 1 115 ? -5.48 6.668 -26.516 1 82.56 115 ASP B CA 1
ATOM 3421 C C . ASP B 1 115 ? -4.641 5.742 -27.391 1 82.56 115 ASP B C 1
ATOM 3423 O O . ASP B 1 115 ? -3.754 6.199 -28.125 1 82.56 115 ASP B O 1
ATOM 3427 N N . GLY B 1 116 ? -4.824 4.453 -27.297 1 80.19 116 GLY B N 1
ATOM 3428 C CA . GLY B 1 116 ? -4.168 3.498 -28.172 1 80.19 116 GLY B CA 1
ATOM 3429 C C . GLY B 1 116 ? -2.85 2.99 -27.625 1 80.19 116 GLY B C 1
ATOM 3430 O O . GLY B 1 116 ? -2.234 2.09 -28.203 1 80.19 116 GLY B O 1
ATOM 3431 N N . THR B 1 117 ? -2.404 3.629 -26.594 1 79.88 117 THR B N 1
ATOM 3432 C CA . THR B 1 117 ? -1.159 3.154 -26 1 79.88 117 THR B CA 1
ATOM 3433 C C . THR B 1 117 ? -1.352 1.782 -25.359 1 79.88 117 THR B C 1
ATOM 3435 O O . THR B 1 117 ? -2.447 1.454 -24.891 1 79.88 117 THR B O 1
ATOM 3438 N N . GLN B 1 118 ? -0.315 1.012 -25.453 1 74.62 118 GLN B N 1
ATOM 3439 C CA . GLN B 1 118 ? -0.408 -0.348 -24.938 1 74.62 118 GLN B CA 1
ATOM 3440 C C . GLN B 1 118 ? -0.23 -0.369 -23.422 1 74.62 118 GLN B C 1
ATOM 3442 O O . GLN B 1 118 ? 0.598 0.364 -22.875 1 74.62 118 GLN B O 1
ATOM 3447 N N . ARG B 1 119 ? -1.169 -1.109 -22.844 1 75.69 119 ARG B N 1
ATOM 3448 C CA . ARG B 1 119 ? -0.978 -1.362 -21.422 1 75.69 119 ARG B CA 1
ATOM 3449 C C . ARG B 1 119 ? 0.151 -2.361 -21.188 1 75.69 119 ARG B C 1
ATOM 3451 O O . ARG B 1 119 ? 0.386 -3.244 -22.016 1 75.69 119 ARG B O 1
ATOM 3458 N N . LEU B 1 120 ? 0.914 -2.115 -20.141 1 68.19 120 LEU B N 1
ATOM 3459 C CA . LEU B 1 120 ? 1.895 -3.137 -19.781 1 68.19 120 LEU B CA 1
ATOM 3460 C C . LEU B 1 120 ? 1.205 -4.43 -19.359 1 68.19 120 LEU B C 1
ATOM 3462 O O . LEU B 1 120 ? 0.298 -4.406 -18.531 1 68.19 120 LEU B O 1
ATOM 3466 N N . LYS B 1 121 ? 1.489 -5.43 -20.125 1 69.81 121 LYS B N 1
ATOM 3467 C CA . LYS B 1 121 ? 0.89 -6.727 -19.828 1 69.81 121 LYS B CA 1
ATOM 3468 C C . LYS B 1 121 ? 1.869 -7.625 -19.078 1 69.81 121 LYS B C 1
ATOM 3470 O O . LYS B 1 121 ? 2.951 -7.93 -19.578 1 69.81 121 LYS B O 1
ATOM 3475 N N . PHE B 1 122 ? 1.481 -8.016 -17.906 1 71.62 122 PHE B N 1
ATOM 3476 C CA . PHE B 1 122 ? 2.355 -8.859 -17.094 1 71.62 122 PHE B CA 1
ATOM 3477 C C . PHE B 1 122 ? 1.835 -10.289 -17.062 1 71.62 122 PHE B C 1
ATOM 3479 O O . PHE B 1 122 ? 2.562 -11.211 -16.688 1 71.62 122 PHE B O 1
ATOM 3486 N N . THR B 1 123 ? 0.616 -10.406 -17.516 1 74.38 123 THR B N 1
ATOM 3487 C CA . THR B 1 123 ? -0.002 -11.727 -17.469 1 74.38 123 THR B CA 1
ATOM 3488 C C . THR B 1 123 ? -0.628 -12.062 -18.828 1 74.38 123 THR B C 1
ATOM 3490 O O . THR B 1 123 ? -0.703 -11.211 -19.719 1 74.38 123 THR B O 1
ATOM 3493 N N . GLY B 1 124 ? -0.948 -13.258 -19.016 1 74.44 124 GLY B N 1
ATOM 3494 C CA . GLY B 1 124 ? -1.544 -13.75 -20.25 1 74.44 124 GLY B CA 1
ATOM 3495 C C . GLY B 1 124 ? -0.891 -15.016 -20.766 1 74.44 124 GLY B C 1
ATOM 3496 O O . GLY B 1 124 ? -0.129 -15.664 -20.047 1 74.44 124 GLY B O 1
ATOM 3497 N N . THR B 1 125 ? -1.345 -15.352 -21.953 1 76.56 125 THR B N 1
ATOM 3498 C CA . THR B 1 125 ? -0.706 -16.5 -22.594 1 76.56 125 THR B CA 1
ATOM 3499 C C . THR B 1 125 ? 0.792 -16.25 -22.75 1 76.56 125 THR B C 1
ATOM 3501 O O . THR B 1 125 ? 1.21 -15.164 -23.156 1 76.56 125 THR B O 1
ATOM 3504 N N . PRO B 1 126 ? 1.472 -17.359 -22.344 1 80.62 126 PRO B N 1
ATOM 3505 C CA . PRO B 1 126 ? 2.926 -17.203 -22.422 1 80.62 126 PRO B CA 1
ATOM 3506 C C . PRO B 1 126 ? 3.379 -16.672 -23.781 1 80.62 126 PRO B C 1
ATOM 3508 O O . PRO B 1 126 ? 2.9 -17.125 -24.828 1 80.62 126 PRO B O 1
ATOM 3511 N N . SER B 1 127 ? 4.098 -15.641 -23.844 1 77.69 127 SER B N 1
ATOM 3512 C CA . SER B 1 127 ? 4.648 -15.008 -25.031 1 77.69 127 SER B CA 1
ATOM 3513 C C . SER B 1 127 ? 5.957 -14.297 -24.719 1 77.69 127 SER B C 1
ATOM 3515 O O . SER B 1 127 ? 6.254 -14 -23.562 1 77.69 127 SER B O 1
ATOM 3517 N N . ARG B 1 128 ? 6.695 -14.055 -25.734 1 77.69 128 ARG B N 1
ATOM 3518 C CA . ARG B 1 128 ? 7.957 -13.344 -25.578 1 77.69 128 ARG B CA 1
ATOM 3519 C C . ARG B 1 128 ? 7.723 -11.922 -25.062 1 77.69 128 ARG B C 1
ATOM 3521 O O . ARG B 1 128 ? 8.5 -11.414 -24.266 1 77.69 128 ARG B O 1
ATOM 3528 N N . GLU B 1 129 ? 6.672 -11.375 -25.516 1 72.44 129 GLU B N 1
ATOM 3529 C CA . GLU B 1 129 ? 6.332 -10.016 -25.094 1 72.44 129 GLU B CA 1
ATOM 3530 C C . GLU B 1 129 ? 6.121 -9.945 -23.594 1 72.44 129 GLU B C 1
ATOM 3532 O O . GLU B 1 129 ? 6.66 -9.055 -22.922 1 72.44 129 GLU B O 1
ATOM 3537 N N . ILE B 1 130 ? 5.402 -10.883 -23.078 1 73.56 130 ILE B N 1
ATOM 3538 C CA . ILE B 1 130 ? 5.125 -10.914 -21.656 1 73.56 130 ILE B CA 1
ATOM 3539 C C . ILE B 1 130 ? 6.406 -11.219 -20.875 1 73.56 130 ILE B C 1
ATOM 3541 O O . ILE B 1 130 ? 6.66 -10.641 -19.828 1 73.56 130 ILE B O 1
ATOM 3545 N N . ASP B 1 131 ? 7.234 -12.016 -21.453 1 70.62 131 ASP B N 1
ATOM 3546 C CA . ASP B 1 131 ? 8.469 -12.422 -20.797 1 70.62 131 ASP B CA 1
ATOM 3547 C C . ASP B 1 131 ? 9.445 -11.258 -20.688 1 70.62 131 ASP B C 1
ATOM 3549 O O . ASP B 1 131 ? 10.25 -11.188 -19.766 1 70.62 131 ASP B O 1
ATOM 3553 N N . LEU B 1 132 ? 9.281 -10.344 -21.594 1 69.19 132 LEU B N 1
ATOM 3554 C CA . LEU B 1 132 ? 10.227 -9.234 -21.641 1 69.19 132 LEU B CA 1
ATOM 3555 C C . LEU B 1 132 ? 9.664 -8.008 -20.906 1 69.19 132 LEU B C 1
ATOM 3557 O O . LEU B 1 132 ? 10.383 -7.039 -20.672 1 69.19 132 LEU B O 1
ATOM 3561 N N . THR B 1 133 ? 8.367 -8.133 -20.672 1 66.19 133 THR B N 1
ATOM 3562 C CA . THR B 1 133 ? 7.746 -7.02 -19.953 1 66.19 133 THR B CA 1
ATOM 3563 C C . THR B 1 133 ? 8.273 -6.922 -18.531 1 66.19 133 THR B C 1
ATOM 3565 O O . THR B 1 133 ? 8.312 -7.922 -17.812 1 66.19 133 THR B O 1
ATOM 3568 N N . LYS B 1 134 ? 8.977 -5.77 -18.219 1 63.19 134 LYS B N 1
ATOM 3569 C CA . LYS B 1 134 ? 9.492 -5.52 -16.875 1 63.19 134 LYS B CA 1
ATOM 3570 C C . LYS B 1 134 ? 8.859 -4.27 -16.266 1 63.19 134 LYS B C 1
ATOM 3572 O O . LYS B 1 134 ? 8.477 -3.348 -17 1 63.19 134 LYS B O 1
ATOM 3577 N N . MET B 1 135 ? 8.617 -4.547 -14.984 1 62.41 135 MET B N 1
ATOM 3578 C CA . MET B 1 135 ? 8.258 -3.311 -14.297 1 62.41 135 MET B CA 1
ATOM 3579 C C . MET B 1 135 ? 9.367 -2.271 -14.43 1 62.41 135 MET B C 1
ATOM 3581 O O . MET B 1 135 ? 10.547 -2.613 -14.414 1 62.41 135 MET B O 1
ATOM 3585 N N . PRO B 1 136 ? 8.984 -1.091 -14.672 1 57.53 136 PRO B N 1
ATOM 3586 C CA . PRO B 1 136 ? 10.023 -0.066 -14.766 1 57.53 136 PRO B CA 1
ATOM 3587 C C . PRO B 1 136 ? 11.031 -0.144 -13.617 1 57.53 136 PRO B C 1
ATOM 3589 O O . PRO B 1 136 ? 10.641 -0.172 -12.453 1 57.53 136 PRO B O 1
ATOM 3592 N N . GLY B 1 137 ? 12.344 -0.366 -13.984 1 55.25 137 GLY B N 1
ATOM 3593 C CA . GLY B 1 137 ? 13.438 -0.321 -13.031 1 55.25 137 GLY B CA 1
ATOM 3594 C C . GLY B 1 137 ? 13.875 -1.694 -12.555 1 55.25 137 GLY B C 1
ATOM 3595 O O . GLY B 1 137 ? 14.875 -1.823 -11.844 1 55.25 137 GLY B O 1
ATOM 3596 N N . CYS B 1 138 ? 13.07 -2.627 -12.914 1 57.12 138 CYS B N 1
ATOM 3597 C CA . CYS B 1 138 ? 13.383 -3.943 -12.367 1 57.12 138 CYS B CA 1
ATOM 3598 C C . CYS B 1 138 ? 14.516 -4.598 -13.148 1 57.12 138 CYS B C 1
ATOM 3600 O O . CYS B 1 138 ? 14.875 -5.75 -12.883 1 57.12 138 CYS B O 1
ATOM 3602 N N . ASP B 1 139 ? 15.094 -3.807 -14.055 1 56.34 139 ASP B N 1
ATOM 3603 C CA . ASP B 1 139 ? 16.25 -4.305 -14.805 1 56.34 139 ASP B CA 1
ATOM 3604 C C . ASP B 1 139 ? 17.547 -4.051 -14.055 1 56.34 139 ASP B C 1
ATOM 3606 O O . ASP B 1 139 ? 18.609 -4.48 -14.5 1 56.34 139 ASP B O 1
ATOM 3610 N N . VAL B 1 140 ? 17.391 -3.363 -13.016 1 57.62 140 VAL B N 1
ATOM 3611 C CA . VAL B 1 140 ? 18.594 -2.967 -12.305 1 57.62 140 VAL B CA 1
ATOM 3612 C C . VAL B 1 140 ? 18.688 -3.705 -10.969 1 57.62 140 VAL B C 1
ATOM 3614 O O . VAL B 1 140 ? 17.672 -4.168 -10.445 1 57.62 140 VAL B O 1
ATOM 3617 N N . GLY B 1 141 ? 19.938 -3.936 -10.539 1 72.75 141 GLY B N 1
ATOM 3618 C CA . GLY B 1 141 ? 20.141 -4.445 -9.188 1 72.75 141 GLY B CA 1
ATOM 3619 C C . GLY B 1 141 ? 19.484 -3.598 -8.125 1 72.75 141 GLY B C 1
ATOM 3620 O O . GLY B 1 141 ? 19.453 -2.369 -8.227 1 72.75 141 GLY B O 1
ATOM 3621 N N . HIS B 1 142 ? 18.781 -4.219 -7.246 1 82.19 142 HIS B N 1
ATOM 3622 C CA . HIS B 1 142 ? 18.047 -3.488 -6.215 1 82.19 142 HIS B CA 1
ATOM 3623 C C . HIS B 1 142 ? 18.656 -3.73 -4.836 1 82.19 142 HIS B C 1
ATOM 3625 O O . HIS B 1 142 ? 18.172 -3.182 -3.842 1 82.19 142 HIS B O 1
ATOM 3631 N N . PHE B 1 143 ? 19.734 -4.512 -4.824 1 87.25 143 PHE B N 1
ATOM 3632 C CA . PHE B 1 143 ? 20.469 -4.691 -3.58 1 87.25 143 PHE B CA 1
ATOM 3633 C C . PHE B 1 143 ? 21.641 -3.721 -3.504 1 87.25 143 PHE B C 1
ATOM 3635 O O . PHE B 1 143 ? 22.438 -3.627 -4.438 1 87.25 143 PHE B O 1
ATOM 3642 N N . PHE B 1 144 ? 21.766 -3.031 -2.418 1 91.31 144 PHE B N 1
ATOM 3643 C CA . PHE B 1 144 ? 22.828 -2.053 -2.27 1 91.31 144 PHE B CA 1
ATOM 3644 C C . PHE B 1 144 ? 23.375 -2.057 -0.844 1 91.31 144 PHE B C 1
ATOM 3646 O O . PHE B 1 144 ? 22.672 -2.467 0.089 1 91.31 144 PHE B O 1
ATOM 3653 N N . ILE B 1 145 ? 24.594 -1.674 -0.683 1 94.38 145 ILE B N 1
ATOM 3654 C CA . ILE B 1 145 ? 25.219 -1.576 0.626 1 94.38 145 ILE B CA 1
ATOM 3655 C C . ILE B 1 145 ? 24.812 -0.271 1.304 1 94.38 145 ILE B C 1
ATOM 3657 O O . ILE B 1 145 ? 24.766 0.779 0.659 1 94.38 145 ILE B O 1
ATOM 3661 N N . VAL B 1 146 ? 24.484 -0.32 2.574 1 97.19 146 VAL B N 1
ATOM 3662 C CA . VAL B 1 146 ? 24.141 0.872 3.344 1 97.19 146 VAL B CA 1
ATOM 3663 C C . VAL B 1 146 ? 25.25 1.169 4.355 1 97.19 146 VAL B C 1
ATOM 3665 O O . VAL B 1 146 ? 26.047 0.291 4.688 1 97.19 146 VAL B O 1
ATOM 3668 N N . THR B 1 147 ? 25.297 2.416 4.777 1 96.69 147 THR B N 1
ATOM 3669 C CA . THR B 1 147 ? 26.266 2.783 5.801 1 96.69 147 THR B CA 1
ATOM 3670 C C . THR B 1 147 ? 25.891 2.176 7.148 1 96.69 147 THR B C 1
ATOM 3672 O O . THR B 1 147 ? 24.75 1.771 7.355 1 96.69 147 THR B O 1
ATOM 3675 N N . GLU B 1 148 ? 26.859 2.127 8.031 1 94.88 148 GLU B N 1
ATOM 3676 C CA . GLU B 1 148 ? 26.609 1.623 9.375 1 94.88 148 GLU B CA 1
ATOM 3677 C C . GLU B 1 148 ? 25.516 2.445 10.07 1 94.88 148 GLU B C 1
ATOM 3679 O O . GLU B 1 148 ? 24.656 1.891 10.75 1 94.88 148 GLU B O 1
ATOM 3684 N N . ASP B 1 149 ? 25.547 3.742 9.906 1 96.62 149 ASP B N 1
ATOM 3685 C CA . ASP B 1 149 ? 24.531 4.617 10.5 1 96.62 149 ASP B CA 1
ATOM 3686 C C . ASP B 1 149 ? 23.156 4.316 9.938 1 96.62 149 ASP B C 1
ATOM 3688 O O . ASP B 1 149 ? 22.172 4.262 10.688 1 96.62 149 ASP B O 1
ATOM 3692 N N . GLU B 1 150 ? 23.141 4.102 8.648 1 97.38 150 GLU B N 1
ATOM 3693 C CA . GLU B 1 150 ? 21.875 3.762 8.008 1 97.38 150 GLU B CA 1
ATOM 3694 C C . GLU B 1 150 ? 21.359 2.414 8.5 1 97.38 150 GLU B C 1
ATOM 3696 O O . GLU B 1 150 ? 20.156 2.248 8.711 1 97.38 150 GLU B O 1
ATOM 3701 N N . ALA B 1 151 ? 22.234 1.448 8.625 1 97.56 151 ALA B N 1
ATOM 3702 C CA . ALA B 1 151 ? 21.859 0.13 9.125 1 97.56 151 ALA B CA 1
ATOM 3703 C C . ALA B 1 151 ? 21.312 0.217 10.547 1 97.56 151 ALA B C 1
ATOM 3705 O O . ALA B 1 151 ? 20.281 -0.373 10.859 1 97.56 151 ALA B O 1
ATOM 3706 N N . ARG B 1 152 ? 22 0.976 11.375 1 97.06 152 ARG B N 1
ATOM 3707 C CA . ARG B 1 152 ? 21.562 1.155 12.758 1 97.06 152 ARG B CA 1
ATOM 3708 C C . ARG B 1 152 ? 20.203 1.832 12.828 1 97.06 152 ARG B C 1
ATOM 3710 O O . ARG B 1 152 ? 19.359 1.456 13.641 1 97.06 152 ARG B O 1
ATOM 3717 N N . GLU B 1 153 ? 20.047 2.809 12.039 1 96.19 153 GLU B N 1
ATOM 3718 C CA . GLU B 1 153 ? 18.766 3.523 11.984 1 96.19 153 GLU B CA 1
ATOM 3719 C C . GLU B 1 153 ? 17.641 2.619 11.484 1 96.19 153 GLU B C 1
ATOM 3721 O O . GLU B 1 153 ? 16.531 2.668 11.992 1 96.19 153 GLU B O 1
ATOM 3726 N N . ALA B 1 154 ? 17.938 1.799 10.516 1 96.88 154 ALA B N 1
ATOM 3727 C CA . ALA B 1 154 ? 16.938 0.965 9.852 1 96.88 154 ALA B CA 1
ATOM 3728 C C . ALA B 1 154 ? 16.594 -0.253 10.703 1 96.88 154 ALA B C 1
ATOM 3730 O O . ALA B 1 154 ? 15.43 -0.671 10.75 1 96.88 154 ALA B O 1
ATOM 3731 N N . TRP B 1 155 ? 17.609 -0.811 11.344 1 97.19 155 TRP B N 1
ATOM 3732 C CA . TRP B 1 155 ? 17.375 -2.137 11.914 1 97.19 155 TRP B CA 1
ATOM 3733 C C . TRP B 1 155 ? 17.672 -2.15 13.406 1 97.19 155 TRP B C 1
ATOM 3735 O O . TRP B 1 155 ? 17.625 -3.201 14.047 1 97.19 155 TRP B O 1
ATOM 3745 N N . GLY B 1 156 ? 17.984 -0.956 13.984 1 95.25 156 GLY B N 1
ATOM 3746 C CA . GLY B 1 156 ? 18.203 -0.852 15.414 1 95.25 156 GLY B CA 1
ATOM 3747 C C . GLY B 1 156 ? 19.609 -1.233 15.836 1 95.25 156 GLY B C 1
ATOM 3748 O O . GLY B 1 156 ? 20.5 -1.404 14.992 1 95.25 156 GLY B O 1
ATOM 3749 N N . PRO B 1 157 ? 19.828 -1.402 17.094 1 94.88 157 PRO B N 1
ATOM 3750 C CA . PRO B 1 157 ? 21.172 -1.642 17.625 1 94.88 157 PRO B CA 1
ATOM 3751 C C . PRO B 1 157 ? 21.719 -3.016 17.25 1 94.88 157 PRO B C 1
ATOM 3753 O O . PRO B 1 157 ? 22.938 -3.229 17.266 1 94.88 157 PRO B O 1
ATOM 3756 N N . GLU B 1 158 ? 20.859 -3.924 16.859 1 93.69 158 GLU B N 1
ATOM 3757 C CA . GLU B 1 158 ? 21.297 -5.266 16.5 1 93.69 158 GLU B CA 1
ATOM 3758 C C . GLU B 1 158 ? 21.594 -5.363 15 1 93.69 158 GLU B C 1
ATOM 3760 O O . GLU B 1 158 ? 21.562 -6.453 14.43 1 93.69 158 GLU B O 1
ATOM 3765 N N . TYR B 1 159 ? 21.906 -4.281 14.391 1 95.94 159 TYR B N 1
ATOM 3766 C CA . TYR B 1 159 ? 22.125 -4.227 12.953 1 95.94 159 TYR B CA 1
ATOM 3767 C C . TYR B 1 159 ? 23.328 -5.07 12.547 1 95.94 159 TYR B C 1
ATOM 3769 O O . TYR B 1 159 ? 23.453 -5.477 11.383 1 95.94 159 TYR B O 1
ATOM 3777 N N . VAL B 1 160 ? 24.203 -5.441 13.406 1 94.06 160 VAL B N 1
ATOM 3778 C CA . VAL B 1 160 ? 25.453 -6.133 13.109 1 94.06 160 VAL B CA 1
ATOM 3779 C C . VAL B 1 160 ? 25.156 -7.527 12.562 1 94.06 160 VAL B C 1
ATOM 3781 O O . VAL B 1 160 ? 25.922 -8.055 11.75 1 94.06 160 VAL B O 1
ATOM 3784 N N . LYS B 1 161 ? 24.062 -8.094 12.992 1 93.94 161 LYS B N 1
ATOM 3785 C CA . LYS B 1 161 ? 23.719 -9.453 12.57 1 93.94 161 LYS B CA 1
ATOM 3786 C C . LYS B 1 161 ? 23.406 -9.5 11.078 1 93.94 161 LYS B C 1
ATOM 3788 O O . LYS B 1 161 ? 23.344 -10.578 10.484 1 93.94 161 LYS B O 1
ATOM 3793 N N . TYR B 1 162 ? 23.266 -8.328 10.461 1 95 162 TYR B N 1
ATOM 3794 C CA . TYR B 1 162 ? 22.875 -8.281 9.055 1 95 162 TYR B CA 1
ATOM 3795 C C . TYR B 1 162 ? 24.094 -8.047 8.164 1 95 162 TYR B C 1
ATOM 3797 O O . TYR B 1 162 ? 23.953 -7.734 6.977 1 95 162 TYR B O 1
ATOM 3805 N N . TRP B 1 163 ? 25.234 -8.273 8.695 1 93.06 163 TRP B N 1
ATOM 3806 C CA . TRP B 1 163 ? 26.453 -8.164 7.906 1 93.06 163 TRP B CA 1
ATOM 3807 C C . TRP B 1 163 ? 26.531 -9.266 6.855 1 93.06 163 TRP B C 1
ATOM 3809 O O . TRP B 1 163 ? 26.266 -10.43 7.156 1 93.06 163 TRP B O 1
ATOM 3819 N N . GLU B 1 164 ? 26.844 -8.859 5.648 1 90.06 164 GLU B N 1
ATOM 3820 C CA . GLU B 1 164 ? 27.062 -9.789 4.547 1 90.06 164 GLU B CA 1
ATOM 3821 C C . GLU B 1 164 ? 28.531 -9.828 4.133 1 90.06 164 GLU B C 1
ATOM 3823 O O . GLU B 1 164 ? 29 -8.945 3.406 1 90.06 164 GLU B O 1
ATOM 3828 N N . PRO B 1 165 ? 29.188 -10.875 4.461 1 85.38 165 PRO B N 1
ATOM 3829 C CA . PRO B 1 165 ? 30.625 -10.945 4.195 1 85.38 165 PRO B CA 1
ATOM 3830 C C . PRO B 1 165 ? 30.953 -10.898 2.703 1 85.38 165 PRO B C 1
ATOM 3832 O O . PRO B 1 165 ? 31.922 -10.258 2.301 1 85.38 165 PRO B O 1
ATOM 3835 N N . ARG B 1 166 ? 30.188 -11.492 1.942 1 80.88 166 ARG B N 1
ATOM 3836 C CA . ARG B 1 166 ? 30.469 -11.57 0.515 1 80.88 166 ARG B CA 1
ATOM 3837 C C . ARG B 1 166 ? 30.375 -10.203 -0.14 1 80.88 166 ARG B C 1
ATOM 3839 O O . ARG B 1 166 ? 31.125 -9.891 -1.064 1 80.88 166 ARG B O 1
ATOM 3846 N N . ALA B 1 167 ? 29.453 -9.398 0.366 1 84.75 167 ALA B N 1
ATOM 3847 C CA . ALA B 1 167 ? 29.266 -8.055 -0.188 1 84.75 167 ALA B CA 1
ATOM 3848 C C . ALA B 1 167 ? 30.188 -7.047 0.479 1 84.75 167 ALA B C 1
ATOM 3850 O O . ALA B 1 167 ? 30.406 -5.949 -0.042 1 84.75 167 ALA B O 1
ATOM 3851 N N . GLY B 1 168 ? 30.719 -7.414 1.607 1 88.69 168 GLY B N 1
ATOM 3852 C CA . GLY B 1 168 ? 31.578 -6.512 2.363 1 88.69 168 GLY B CA 1
ATOM 3853 C C . GLY B 1 168 ? 30.812 -5.387 3.033 1 88.69 168 GLY B C 1
ATOM 3854 O O . GLY B 1 168 ? 31.281 -4.242 3.045 1 88.69 168 GLY B O 1
ATOM 3855 N N . GLY B 1 169 ? 29.578 -5.629 3.49 1 93.94 169 GLY B N 1
ATOM 3856 C CA . GLY B 1 169 ? 28.797 -4.594 4.133 1 93.94 169 GLY B CA 1
ATOM 3857 C C . GLY B 1 169 ? 27.375 -5.035 4.453 1 93.94 169 GLY B C 1
ATOM 3858 O O . GLY B 1 169 ? 27.078 -6.23 4.426 1 93.94 169 GLY B O 1
ATOM 3859 N N . TYR B 1 170 ? 26.641 -4.066 4.879 1 95.12 170 TYR B N 1
ATOM 3860 C CA . TYR B 1 170 ? 25.219 -4.305 5.129 1 95.12 170 TYR B CA 1
ATOM 3861 C C . TYR B 1 170 ? 24.406 -4.133 3.855 1 95.12 170 TYR B C 1
ATOM 3863 O O . TYR B 1 170 ? 24.297 -3.025 3.324 1 95.12 170 TYR B O 1
ATOM 3871 N N . VAL B 1 171 ? 23.859 -5.25 3.395 1 93.12 171 VAL B N 1
ATOM 3872 C CA . VAL B 1 171 ? 23.109 -5.211 2.145 1 93.12 171 VAL B CA 1
ATOM 3873 C C . VAL B 1 171 ? 21.625 -4.984 2.439 1 93.12 171 VAL B C 1
ATOM 3875 O O . VAL B 1 171 ? 21.047 -5.645 3.311 1 93.12 171 VAL B O 1
ATOM 3878 N N . ALA B 1 172 ? 21.094 -4.004 1.767 1 94.94 172 ALA B N 1
ATOM 3879 C CA . ALA B 1 172 ? 19.688 -3.676 1.938 1 94.94 172 ALA B CA 1
ATOM 3880 C C . ALA B 1 172 ? 18.969 -3.607 0.591 1 94.94 172 ALA B C 1
ATOM 3882 O O . ALA B 1 172 ? 19.609 -3.48 -0.454 1 94.94 172 ALA B O 1
ATOM 3883 N N . THR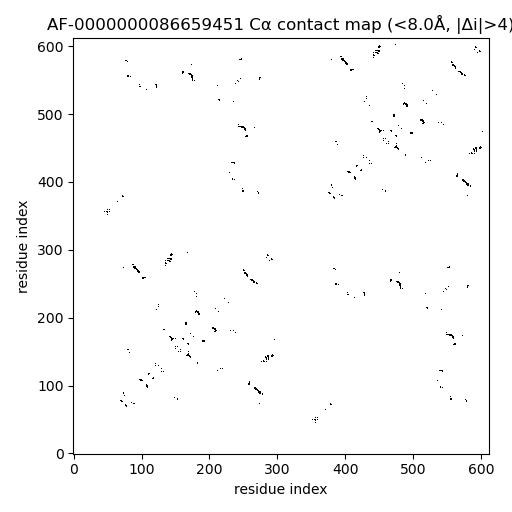 B 1 173 ? 17.75 -3.826 0.552 1 92.12 173 THR B N 1
ATOM 3884 C CA . THR B 1 173 ? 16.797 -3.473 -0.493 1 92.12 173 THR B CA 1
ATOM 3885 C C . THR B 1 173 ? 15.516 -2.912 0.114 1 92.12 173 THR B C 1
ATOM 3887 O O . THR B 1 173 ? 15.438 -2.709 1.327 1 92.12 173 THR B O 1
ATOM 3890 N N . THR B 1 174 ? 14.586 -2.504 -0.65 1 93.06 174 THR B N 1
ATOM 3891 C CA . THR B 1 174 ? 13.281 -2.088 -0.135 1 93.06 174 THR B CA 1
ATOM 3892 C C . THR B 1 174 ? 12.234 -3.17 -0.382 1 93.06 174 THR B C 1
ATOM 3894 O O . THR B 1 174 ? 12.375 -3.98 -1.299 1 93.06 174 THR B O 1
ATOM 3897 N N . TYR B 1 175 ? 11.258 -3.197 0.42 1 93.19 175 TYR B N 1
ATOM 3898 C CA . TYR B 1 175 ? 10.266 -4.266 0.399 1 93.19 175 TYR B CA 1
ATOM 3899 C C . TYR B 1 175 ? 9.602 -4.363 -0.969 1 93.19 175 TYR B C 1
ATOM 3901 O O . TYR B 1 175 ? 9.312 -5.465 -1.445 1 93.19 175 TYR B O 1
ATOM 3909 N N . SER B 1 176 ? 9.336 -3.201 -1.598 1 88.25 176 SER B N 1
ATOM 3910 C CA . SER B 1 176 ? 8.672 -3.201 -2.896 1 88.25 176 SER B CA 1
ATOM 3911 C C . SER B 1 176 ? 9.477 -3.977 -3.932 1 88.25 176 SER B C 1
ATOM 3913 O O . SER B 1 176 ? 8.914 -4.672 -4.773 1 88.25 176 SER B O 1
ATOM 3915 N N . PHE B 1 177 ? 10.758 -3.947 -3.84 1 84.5 177 PHE B N 1
ATOM 3916 C CA . PHE B 1 177 ? 11.602 -4.621 -4.82 1 84.5 177 PHE B CA 1
ATOM 3917 C C . PHE B 1 177 ? 11.719 -6.105 -4.508 1 84.5 177 PHE B C 1
ATOM 3919 O O . PHE B 1 177 ? 11.961 -6.918 -5.406 1 84.5 177 PHE B O 1
ATOM 3926 N N . VAL B 1 178 ? 11.547 -6.414 -3.236 1 80.44 178 VAL B N 1
ATOM 3927 C CA . VAL B 1 178 ? 11.562 -7.824 -2.861 1 80.44 178 VAL B CA 1
ATOM 3928 C C . VAL B 1 178 ? 10.32 -8.523 -3.422 1 80.44 178 VAL B C 1
ATOM 3930 O O . VAL B 1 178 ? 10.43 -9.586 -4.027 1 80.44 178 VAL B O 1
ATOM 3933 N N . ILE B 1 179 ? 9.227 -7.879 -3.258 1 77.75 179 ILE B N 1
ATOM 3934 C CA . ILE B 1 179 ? 7.969 -8.516 -3.625 1 77.75 179 ILE B CA 1
ATOM 3935 C C . ILE B 1 179 ? 7.785 -8.461 -5.141 1 77.75 179 ILE B C 1
ATOM 3937 O O . ILE B 1 179 ? 7.121 -9.328 -5.723 1 77.75 179 ILE B O 1
ATOM 3941 N N . GLU B 1 180 ? 8.43 -7.504 -5.695 1 71.69 180 GLU B N 1
ATOM 3942 C CA . GLU B 1 180 ? 8.375 -7.438 -7.152 1 71.69 180 GLU B CA 1
ATOM 3943 C C . GLU B 1 180 ? 8.984 -8.688 -7.785 1 71.69 180 GLU B C 1
ATOM 3945 O O . GLU B 1 180 ? 8.5 -9.164 -8.812 1 71.69 180 GLU B O 1
ATOM 3950 N N . ILE B 1 181 ? 9.945 -9.203 -7.055 1 63.47 181 ILE B N 1
ATOM 3951 C CA . ILE B 1 181 ? 10.617 -10.406 -7.547 1 63.47 181 ILE B CA 1
ATOM 3952 C C . ILE B 1 181 ? 9.672 -11.602 -7.449 1 63.47 181 ILE B C 1
ATOM 3954 O O . ILE B 1 181 ? 9.789 -12.555 -8.219 1 63.47 181 ILE B O 1
ATOM 3958 N N . CYS B 1 182 ? 8.805 -11.469 -6.43 1 62.38 182 CYS B N 1
ATOM 3959 C CA . CYS B 1 182 ? 7.812 -12.531 -6.293 1 62.38 182 CYS B CA 1
ATOM 3960 C C . CYS B 1 182 ? 6.902 -12.586 -7.516 1 62.38 182 CYS B C 1
ATOM 3962 O O . CYS B 1 182 ? 6.402 -13.656 -7.875 1 62.38 182 CYS B O 1
ATOM 3964 N N . VAL B 1 183 ? 6.691 -11.359 -7.992 1 46.94 183 VAL B N 1
ATOM 3965 C CA . VAL B 1 183 ? 5.793 -11.273 -9.141 1 46.94 183 VAL B CA 1
ATOM 3966 C C . VAL B 1 183 ? 6.609 -11.227 -10.43 1 46.94 183 VAL B C 1
ATOM 3968 O O . VAL B 1 183 ? 6.125 -11.625 -11.492 1 46.94 183 VAL B O 1
ATOM 3971 N N . GLU B 1 184 ? 7.891 -10.625 -10.227 1 41.59 184 GLU B N 1
ATOM 3972 C CA . GLU B 1 184 ? 8.797 -10.5 -11.367 1 41.59 184 GLU B CA 1
ATOM 3973 C C . GLU B 1 184 ? 10.055 -11.344 -11.164 1 41.59 184 GLU B C 1
ATOM 3975 O O . GLU B 1 184 ? 10.406 -11.688 -10.031 1 41.59 184 GLU B O 1
ATOM 3980 N N . ASP B 1 185 ? 10.688 -11.852 -12.125 1 36.34 185 ASP B N 1
ATOM 3981 C CA . ASP B 1 185 ? 11.875 -12.703 -12.195 1 36.34 185 ASP B CA 1
ATOM 3982 C C . ASP B 1 185 ? 13.023 -12.094 -11.398 1 36.34 185 ASP B C 1
ATOM 3984 O O . ASP B 1 185 ? 13.562 -11.047 -11.766 1 36.34 185 ASP B O 1
ATOM 3988 N N . ALA B 1 186 ? 13.109 -11.906 -10.109 1 33.41 186 ALA B N 1
ATOM 3989 C CA . ALA B 1 186 ? 14.406 -11.438 -9.617 1 33.41 186 ALA B CA 1
ATOM 3990 C C . ALA B 1 186 ? 15.453 -12.539 -9.695 1 33.41 186 ALA B C 1
ATOM 3992 O O . ALA B 1 186 ? 15.156 -13.711 -9.445 1 33.41 186 ALA B O 1
ATOM 3993 N N . VAL B 1 187 ? 16.469 -12.5 -10.43 1 30.06 187 VAL B N 1
ATOM 3994 C CA . VAL B 1 187 ? 17.672 -13.328 -10.438 1 30.06 187 VAL B CA 1
ATOM 3995 C C . VAL B 1 187 ? 18.156 -13.539 -9 1 30.06 187 VAL B C 1
ATOM 3997 O O . VAL B 1 187 ? 18.203 -12.594 -8.211 1 30.06 187 VAL B O 1
ATOM 4000 N N . SER B 1 188 ? 17.984 -14.656 -8.523 1 30.66 188 SER B N 1
ATOM 4001 C CA . SER B 1 188 ? 18.906 -14.977 -7.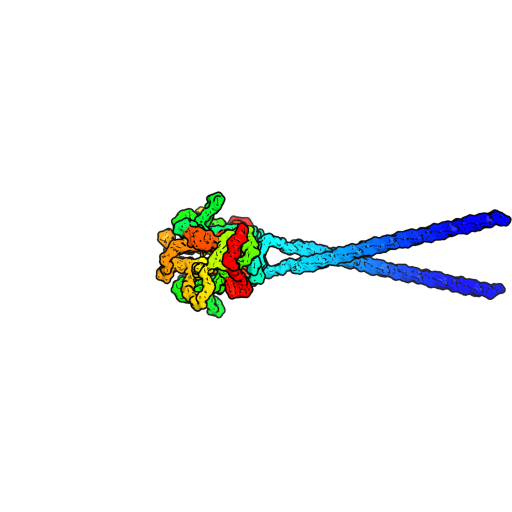441 1 30.66 188 SER B CA 1
ATOM 4002 C C . SER B 1 188 ? 20.281 -14.352 -7.691 1 30.66 188 SER B C 1
ATOM 4004 O O . SER B 1 188 ? 21.016 -14.781 -8.586 1 30.66 188 SER B O 1
ATOM 4006 N N . THR B 1 189 ? 20.5 -13.141 -7.863 1 30.61 189 THR B N 1
ATOM 4007 C CA . THR B 1 189 ? 21.875 -12.656 -7.797 1 30.61 189 THR B CA 1
ATOM 4008 C C . THR B 1 189 ? 22.672 -13.414 -6.738 1 30.61 189 THR B C 1
ATOM 4010 O O . THR B 1 189 ? 22.172 -13.648 -5.633 1 30.61 189 THR B O 1
ATOM 4013 N N . ASN B 1 190 ? 23.422 -14.352 -7.109 1 29.7 190 ASN B N 1
ATOM 4014 C CA . ASN B 1 190 ? 24.656 -14.383 -6.336 1 29.7 190 ASN B CA 1
ATOM 4015 C C . ASN B 1 190 ? 25.094 -12.984 -5.902 1 29.7 190 ASN B C 1
ATOM 4017 O O . ASN B 1 190 ? 25.531 -12.188 -6.727 1 29.7 190 ASN B O 1
ATOM 4021 N N . VAL B 1 191 ? 24.375 -12.336 -5.047 1 31.75 191 VAL B N 1
ATOM 4022 C CA . VAL B 1 191 ? 24.672 -11.055 -4.426 1 31.75 191 VAL B CA 1
ATOM 4023 C C . VAL B 1 191 ? 26.188 -10.789 -4.473 1 31.75 191 VAL B C 1
ATOM 4025 O O . VAL B 1 191 ? 26.609 -9.633 -4.484 1 31.75 191 VAL B O 1
ATOM 4028 N N . PHE B 1 192 ? 27.062 -11.789 -4.152 1 30.47 192 PHE B N 1
ATOM 4029 C CA . PHE B 1 192 ? 28.422 -11.523 -3.693 1 30.47 192 PHE B CA 1
ATOM 4030 C C . PHE B 1 192 ? 29.438 -11.844 -4.785 1 30.47 192 PHE B C 1
ATOM 4032 O O . PHE B 1 192 ? 30.562 -12.266 -4.496 1 30.47 192 PHE B O 1
ATOM 4039 N N . LEU B 1 193 ? 29.172 -12.078 -6.055 1 30.78 193 LEU B N 1
ATOM 4040 C CA . LEU B 1 193 ? 30.453 -12.328 -6.715 1 30.78 193 LEU B CA 1
ATOM 4041 C C . LEU B 1 193 ? 31.25 -11.031 -6.852 1 30.78 193 LEU B C 1
ATOM 4043 O O . LEU B 1 193 ? 30.672 -9.953 -6.953 1 30.78 193 LEU B O 1
ATOM 4047 N N . PRO B 1 194 ? 32.5 -11.086 -6.523 1 29.08 194 PRO B N 1
ATOM 4048 C CA . PRO B 1 194 ? 33.469 -9.984 -6.68 1 29.08 194 PRO B CA 1
ATOM 4049 C C . PRO B 1 194 ? 33.312 -9.242 -8 1 29.08 194 PRO B C 1
ATOM 4051 O O . PRO B 1 194 ? 32.812 -9.82 -8.984 1 29.08 194 PRO B O 1
ATOM 4054 N N . PRO B 1 195 ? 33.469 -7.82 -8.039 1 30.03 195 PRO B N 1
ATOM 4055 C CA . PRO B 1 195 ? 33.562 -6.945 -9.211 1 30.03 195 PRO B CA 1
ATOM 4056 C C . PRO B 1 195 ? 34.406 -7.531 -10.328 1 30.03 195 PRO B C 1
ATOM 4058 O O . PRO B 1 195 ? 34.719 -6.84 -11.305 1 30.03 195 PRO B O 1
ATOM 4061 N N . GLN B 1 196 ? 35.344 -8.43 -10.266 1 27.11 196 GLN B N 1
ATOM 4062 C CA . GLN B 1 196 ? 36.344 -8.367 -11.305 1 27.11 196 GLN B CA 1
ATOM 4063 C C . GLN B 1 196 ? 35.719 -8.344 -12.695 1 27.11 196 GLN B C 1
ATOM 4065 O O . GLN B 1 196 ? 36.156 -7.59 -13.57 1 27.11 196 GLN B O 1
ATOM 4070 N N . SER B 1 197 ? 35.844 -9.461 -13.578 1 27.14 197 SER B N 1
ATOM 4071 C CA . SER B 1 197 ? 35.875 -9.367 -15.031 1 27.14 197 SER B CA 1
ATOM 4072 C C . SER B 1 197 ? 34.625 -8.688 -15.57 1 27.14 197 SER B C 1
ATOM 4074 O O . SER B 1 197 ? 33.562 -8.75 -14.945 1 27.14 197 SER B O 1
ATOM 4076 N N . ALA B 1 198 ? 34.938 -7.738 -16.797 1 25.53 198 ALA B N 1
ATOM 4077 C CA . ALA B 1 198 ? 34.188 -6.781 -17.609 1 25.53 198 ALA B CA 1
ATOM 4078 C C . ALA B 1 198 ? 32.75 -7.258 -17.844 1 25.53 198 ALA B C 1
ATOM 4080 O O . ALA B 1 198 ? 31.797 -6.512 -17.625 1 25.53 198 ALA B O 1
ATOM 4081 N N . SER B 1 199 ? 32.688 -7.91 -19.094 1 24.33 199 SER B N 1
ATOM 4082 C CA . SER B 1 199 ? 31.641 -8.102 -20.109 1 24.33 199 SER B CA 1
ATOM 4083 C C . SER B 1 199 ? 30.469 -8.898 -19.547 1 24.33 199 SER B C 1
ATOM 4085 O O . SER B 1 199 ? 29.594 -9.328 -20.297 1 24.33 199 SER B O 1
ATOM 4087 N N . ARG B 1 200 ? 30.938 -9.68 -18.625 1 27.14 200 ARG B N 1
ATOM 4088 C CA . ARG B 1 200 ? 29.859 -10.672 -18.625 1 27.14 200 ARG B CA 1
ATOM 4089 C C . ARG B 1 200 ? 28.516 -10.008 -18.406 1 27.14 200 ARG B C 1
ATOM 4091 O O . ARG B 1 200 ? 28.359 -9.195 -17.484 1 27.14 200 ARG B O 1
ATOM 4098 N N . SER B 1 201 ? 27.891 -9.914 -19.531 1 24.42 201 SER B N 1
ATOM 4099 C CA . SER B 1 201 ? 26.5 -9.633 -19.875 1 24.42 201 SER B CA 1
ATOM 4100 C C . SER B 1 201 ? 25.547 -10.07 -18.766 1 24.42 201 SER B C 1
ATOM 4102 O O . SER B 1 201 ? 25.766 -11.109 -18.125 1 24.42 201 SER B O 1
ATOM 4104 N N . CYS B 1 202 ? 25.219 -9.258 -17.922 1 27.67 202 CYS B N 1
ATOM 4105 C CA . CYS B 1 202 ? 23.828 -9.32 -17.484 1 27.67 202 CYS B CA 1
ATOM 4106 C C . CYS B 1 202 ? 23 -10.172 -18.438 1 27.67 202 CYS B C 1
ATOM 4108 O O . CYS B 1 202 ? 22.094 -9.664 -19.094 1 27.67 202 CYS B O 1
ATOM 4110 N N . THR B 1 203 ? 23.703 -10.82 -19.484 1 26.77 203 THR B N 1
ATOM 4111 C CA . THR B 1 203 ? 22.969 -11.828 -20.25 1 26.77 203 THR B CA 1
ATOM 4112 C C . THR B 1 203 ? 22.344 -12.867 -19.328 1 26.77 203 THR B C 1
ATOM 4114 O O . THR B 1 203 ? 22 -13.969 -19.75 1 26.77 203 THR B O 1
ATOM 4117 N N . LEU B 1 204 ? 23 -13 -18.203 1 29.33 204 LEU B N 1
ATOM 4118 C CA . LEU B 1 204 ? 22.281 -13.875 -17.281 1 29.33 204 LEU B CA 1
ATOM 4119 C C . LEU B 1 204 ? 20.781 -13.758 -17.484 1 29.33 204 LEU B C 1
ATOM 4121 O O . LEU B 1 204 ? 20.219 -12.656 -17.438 1 29.33 204 LEU B O 1
ATOM 4125 N N . SER B 1 205 ? 20.359 -14.555 -18.375 1 27.69 205 SER B N 1
ATOM 4126 C CA . SER B 1 205 ? 18.984 -14.844 -18.781 1 27.69 205 SER B CA 1
ATOM 4127 C C . SER B 1 205 ? 18.016 -14.641 -17.625 1 27.69 205 SER B C 1
ATOM 4129 O O . SER B 1 205 ? 18.031 -15.391 -16.656 1 27.69 205 SER B O 1
ATOM 4131 N N . THR B 1 206 ? 17.984 -13.625 -17.047 1 31.67 206 THR B N 1
ATOM 4132 C CA . THR B 1 206 ? 17.109 -12.883 -16.141 1 31.67 206 THR B CA 1
ATOM 4133 C C . THR B 1 206 ? 15.688 -13.445 -16.172 1 31.67 206 THR B C 1
ATOM 4135 O O . THR B 1 206 ? 14.891 -13.062 -17.031 1 31.67 206 THR B O 1
ATOM 4138 N N . VAL B 1 207 ? 15.742 -14.641 -16.469 1 30.09 207 VAL B N 1
ATOM 4139 C CA . VAL B 1 207 ? 14.406 -15.227 -16.359 1 30.09 207 VAL B CA 1
ATOM 4140 C C . VAL B 1 207 ? 13.742 -14.773 -15.07 1 30.09 207 VAL B C 1
ATOM 4142 O O . VAL B 1 207 ? 14.133 -15.211 -13.984 1 30.09 207 VAL B O 1
ATOM 4145 N N . TRP B 1 208 ? 13.719 -13.562 -14.781 1 37.22 208 TRP B N 1
ATOM 4146 C CA . TRP B 1 208 ? 12.758 -12.984 -13.844 1 37.22 208 TRP B CA 1
ATOM 4147 C C . TRP B 1 208 ? 11.547 -13.891 -13.68 1 37.22 208 TRP B C 1
ATOM 4149 O O . TRP B 1 208 ? 10.727 -14.016 -14.602 1 37.22 208 TRP B O 1
ATOM 4159 N N . GLN B 1 209 ? 11.82 -15.016 -13.148 1 41.72 209 GLN B N 1
ATOM 4160 C CA . GLN B 1 209 ? 10.75 -16 -13.07 1 41.72 209 GLN B CA 1
ATOM 4161 C C . GLN B 1 209 ? 9.562 -15.461 -12.273 1 41.72 209 GLN B C 1
ATOM 4163 O O . GLN B 1 209 ? 9.711 -15.109 -11.102 1 41.72 209 GLN B O 1
ATOM 4168 N N . ASP B 1 210 ? 8.805 -14.641 -12.875 1 55.75 210 ASP B N 1
ATOM 4169 C CA . ASP B 1 210 ? 7.414 -14.445 -12.469 1 55.75 210 ASP B CA 1
ATOM 4170 C C . ASP B 1 210 ? 6.812 -15.734 -11.922 1 55.75 210 ASP B C 1
ATOM 4172 O O . ASP B 1 210 ? 6.23 -16.516 -12.672 1 55.75 210 ASP B O 1
ATOM 4176 N N . HIS B 1 211 ? 7.367 -15.82 -10.523 1 62.31 211 HIS B N 1
ATOM 4177 C CA . HIS B 1 211 ? 7.074 -17.109 -9.93 1 62.31 211 HIS B CA 1
ATOM 4178 C C . HIS B 1 211 ? 5.586 -17.438 -10 1 62.31 211 HIS B C 1
ATOM 4180 O O . HIS B 1 211 ? 5.199 -18.562 -10.336 1 62.31 211 HIS B O 1
ATOM 4186 N N . ILE B 1 212 ? 4.898 -16.328 -9.836 1 69.38 212 ILE B N 1
ATOM 4187 C CA . ILE B 1 212 ? 3.473 -16.625 -9.758 1 69.38 212 ILE B CA 1
ATOM 4188 C C . ILE B 1 212 ? 2.91 -16.812 -11.164 1 69.38 212 ILE B C 1
ATOM 4190 O O . ILE B 1 212 ? 2.281 -17.828 -11.453 1 69.38 212 ILE B O 1
ATOM 4194 N N . ARG B 1 213 ? 3.258 -15.938 -12.039 1 71.81 213 ARG B N 1
ATOM 4195 C CA . ARG B 1 213 ? 2.717 -16.031 -13.391 1 71.81 213 ARG B CA 1
ATOM 4196 C C . ARG B 1 213 ? 3.219 -17.281 -14.102 1 71.81 213 ARG B C 1
ATOM 4198 O O . ARG B 1 213 ? 2.441 -17.984 -14.742 1 71.81 213 ARG B O 1
ATOM 4205 N N . LYS B 1 214 ? 4.453 -17.578 -13.984 1 72.5 214 LYS B N 1
ATOM 4206 C CA . LYS B 1 214 ? 5.043 -18.719 -14.695 1 72.5 214 LYS B CA 1
ATOM 4207 C C . LYS B 1 214 ? 4.562 -20.031 -14.109 1 72.5 214 LYS B C 1
ATOM 4209 O O . LYS B 1 214 ? 4.461 -21.031 -14.828 1 72.5 214 LYS B O 1
ATOM 4214 N N . ALA B 1 215 ? 4.273 -19.938 -12.852 1 72.38 215 ALA B N 1
ATOM 4215 C CA . ALA B 1 215 ? 3.799 -21.156 -12.195 1 72.38 215 ALA B CA 1
ATOM 4216 C C . ALA B 1 215 ? 2.453 -21.594 -12.758 1 72.38 215 ALA B C 1
ATOM 4218 O O . ALA B 1 215 ? 2.094 -22.766 -12.68 1 72.38 215 ALA B O 1
ATOM 4219 N N . PHE B 1 216 ? 1.804 -20.703 -13.445 1 73.94 216 PHE B N 1
ATOM 4220 C CA . PHE B 1 216 ? 0.5 -21.031 -14.016 1 73.94 216 PHE B CA 1
ATOM 4221 C C . PHE B 1 216 ? 0.652 -21.625 -15.406 1 73.94 216 PHE B C 1
ATOM 4223 O O . PHE B 1 216 ? -0.316 -22.141 -15.977 1 73.94 216 PHE B O 1
ATOM 4230 N N . HIS B 1 217 ? 1.869 -21.609 -15.914 1 76.75 217 HIS B N 1
ATOM 4231 C CA . HIS B 1 217 ? 2.129 -22.141 -17.25 1 76.75 217 HIS B CA 1
ATOM 4232 C C . HIS B 1 217 ? 3.316 -23.109 -17.234 1 76.75 217 HIS B C 1
ATOM 4234 O O . HIS B 1 217 ? 4.305 -22.891 -17.938 1 76.75 217 HIS B O 1
ATOM 4240 N N . PRO B 1 218 ? 3.113 -24.203 -16.469 1 73 218 PRO B N 1
ATOM 4241 C CA . PRO B 1 218 ? 4.25 -25.125 -16.344 1 73 218 PRO B CA 1
ATOM 4242 C C . PRO B 1 218 ? 4.672 -25.719 -17.688 1 73 218 PRO B C 1
ATOM 4244 O O . PRO B 1 218 ? 5.828 -26.125 -17.844 1 73 218 PRO B O 1
ATOM 4247 N N . GLU B 1 219 ? 3.82 -25.797 -18.609 1 75.69 219 GLU B N 1
ATOM 4248 C CA . GLU B 1 219 ? 4.133 -26.344 -19.938 1 75.69 219 GLU B CA 1
ATOM 4249 C C . GLU B 1 219 ? 5.09 -25.422 -20.688 1 75.69 219 GLU B C 1
ATOM 4251 O O . GLU B 1 219 ? 5.926 -25.891 -21.469 1 75.69 219 GLU B O 1
ATOM 4256 N N . ALA B 1 220 ? 4.859 -24.188 -20.406 1 75.5 220 ALA B N 1
ATOM 4257 C CA . ALA B 1 220 ? 5.676 -23.203 -21.125 1 75.5 220 ALA B CA 1
ATOM 4258 C C . ALA B 1 220 ? 6.965 -22.906 -20.359 1 75.5 220 ALA B C 1
ATOM 4260 O O . ALA B 1 220 ? 7.996 -22.609 -20.969 1 75.5 220 ALA B O 1
ATOM 4261 N N . TYR B 1 221 ? 6.762 -22.922 -19.031 1 71.5 221 TYR B N 1
ATOM 4262 C CA . TYR B 1 221 ? 7.902 -22.547 -18.203 1 71.5 221 TYR B CA 1
ATOM 4263 C C . TYR B 1 221 ? 8.336 -23.703 -17.312 1 71.5 221 TYR B C 1
ATOM 4265 O O . TYR B 1 221 ? 7.625 -24.094 -16.391 1 71.5 221 TYR B O 1
ATOM 4273 N N . HIS B 1 222 ? 9.25 -24.5 -17.719 1 61.22 222 HIS B N 1
ATOM 4274 C CA . HIS B 1 222 ? 9.758 -25.625 -16.969 1 61.22 222 HIS B CA 1
ATOM 4275 C C . HIS B 1 222 ? 10.766 -25.188 -15.906 1 61.22 222 HIS B C 1
ATOM 4277 O O . HIS B 1 222 ? 11.727 -24.484 -16.219 1 61.22 222 HIS B O 1
ATOM 4283 N N . ASP B 1 223 ? 10.32 -25.016 -14.656 1 54.97 223 ASP B N 1
ATOM 4284 C CA . ASP B 1 223 ? 11.297 -24.812 -13.594 1 54.97 223 ASP B CA 1
ATOM 4285 C C . ASP B 1 223 ? 11.773 -26.125 -13.008 1 54.97 223 ASP B C 1
ATOM 4287 O O . ASP B 1 223 ? 10.984 -26.875 -12.422 1 54.97 223 ASP B O 1
ATOM 4291 N N . PRO B 1 224 ? 12.992 -26.562 -13.32 1 50.78 224 PRO B N 1
ATOM 4292 C CA . PRO B 1 224 ? 13.5 -27.844 -12.844 1 50.78 224 PRO B CA 1
ATOM 4293 C C . PRO B 1 224 ? 13.555 -27.938 -11.32 1 50.78 224 PRO B C 1
ATOM 4295 O O . PRO B 1 224 ? 13.625 -29.031 -10.758 1 50.78 224 PRO B O 1
ATOM 4298 N N . ASN B 1 225 ? 13.773 -26.922 -10.594 1 46.72 225 ASN B N 1
ATOM 4299 C CA . ASN B 1 225 ? 13.867 -27 -9.133 1 46.72 225 ASN B CA 1
ATOM 4300 C C . ASN B 1 225 ? 12.602 -26.484 -8.461 1 46.72 225 ASN B C 1
ATOM 4302 O O . ASN B 1 225 ? 12.562 -25.344 -8 1 46.72 225 ASN B O 1
ATOM 4306 N N . PRO B 1 226 ? 11.633 -27.484 -8.422 1 49.38 226 PRO B N 1
ATOM 4307 C CA . PRO B 1 226 ? 10.281 -27.109 -8 1 49.38 226 PRO B CA 1
ATOM 4308 C C . PRO B 1 226 ? 10.211 -26.672 -6.543 1 49.38 226 PRO B C 1
ATOM 4310 O O . PRO B 1 226 ? 9.266 -26 -6.141 1 49.38 226 PRO B O 1
ATOM 4313 N N . VAL B 1 227 ? 11.125 -27.344 -5.707 1 44.31 227 VAL B N 1
ATOM 4314 C CA . VAL B 1 227 ? 11.008 -27.203 -4.258 1 44.31 227 VAL B CA 1
ATOM 4315 C C . VAL B 1 227 ? 11 -25.734 -3.881 1 44.31 227 VAL B C 1
ATOM 4317 O O . VAL B 1 227 ? 10.18 -25.297 -3.07 1 44.31 227 VAL B O 1
ATOM 4320 N N . HIS B 1 228 ? 12.141 -25.156 -4.348 1 51.91 228 HIS B N 1
ATOM 4321 C CA . HIS B 1 228 ? 12.211 -23.719 -4.098 1 51.91 228 HIS B CA 1
ATOM 4322 C C . HIS B 1 228 ? 11.047 -22.984 -4.75 1 51.91 228 HIS B C 1
ATOM 4324 O O . HIS B 1 228 ? 10.648 -21.922 -4.293 1 51.91 228 HIS B O 1
ATOM 4330 N N . GLY B 1 229 ? 10.273 -23.938 -5.363 1 59.59 229 GLY B N 1
ATOM 4331 C CA . GLY B 1 229 ? 9.328 -23.266 -6.23 1 59.59 229 GLY B CA 1
ATOM 4332 C C . GLY B 1 229 ? 8 -22.969 -5.559 1 59.59 229 GLY B C 1
ATOM 4333 O O . GLY B 1 229 ? 7.516 -21.828 -5.586 1 59.59 229 GLY B O 1
ATOM 4334 N N . ILE B 1 230 ? 7.617 -24.062 -4.633 1 69.25 230 ILE B N 1
ATOM 4335 C CA . ILE B 1 230 ? 6.289 -23.891 -4.059 1 69.25 230 ILE B CA 1
ATOM 4336 C C . ILE B 1 230 ? 6.371 -22.984 -2.84 1 69.25 230 ILE B C 1
ATOM 4338 O O . ILE B 1 230 ? 5.508 -22.109 -2.645 1 69.25 230 ILE B O 1
ATOM 4342 N N . MET B 1 231 ? 7.418 -23.219 -2.055 1 72.19 231 MET B N 1
ATOM 4343 C CA . MET B 1 231 ? 7.566 -22.406 -0.846 1 72.19 231 MET B CA 1
ATOM 4344 C C . MET B 1 231 ? 7.809 -20.953 -1.195 1 72.19 231 MET B C 1
ATOM 4346 O O . MET B 1 231 ? 7.297 -20.047 -0.522 1 72.19 231 MET B O 1
ATOM 4350 N N . HIS B 1 232 ? 8.617 -20.766 -2.211 1 71.44 232 HIS B N 1
ATOM 4351 C CA . HIS B 1 232 ? 8.859 -19.391 -2.643 1 71.44 232 HIS B CA 1
ATOM 4352 C C . HIS B 1 232 ? 7.586 -18.734 -3.152 1 71.44 232 HIS B C 1
ATOM 4354 O O . HIS B 1 232 ? 7.297 -17.594 -2.812 1 71.44 232 HIS B O 1
ATOM 4360 N N . ARG B 1 233 ? 6.867 -19.484 -3.887 1 74.81 233 ARG B N 1
ATOM 4361 C CA . ARG B 1 233 ? 5.586 -18.984 -4.379 1 74.81 233 ARG B CA 1
ATOM 4362 C C . ARG B 1 233 ? 4.652 -18.625 -3.223 1 74.81 233 ARG B C 1
ATOM 4364 O O . ARG B 1 233 ? 4.023 -17.578 -3.227 1 74.81 233 ARG B O 1
ATOM 4371 N N . ASP B 1 234 ? 4.652 -19.578 -2.26 1 76.19 234 ASP B N 1
ATOM 4372 C CA . ASP B 1 234 ? 3.752 -19.391 -1.128 1 76.19 234 ASP B CA 1
ATOM 4373 C C . ASP B 1 234 ? 4.152 -18.156 -0.311 1 76.19 234 ASP B C 1
ATOM 4375 O O . ASP B 1 234 ? 3.293 -17.391 0.123 1 76.19 234 ASP B O 1
ATOM 4379 N N . HIS B 1 235 ? 5.402 -18.047 -0.091 1 77.94 235 HIS B N 1
ATOM 4380 C CA . HIS B 1 235 ? 5.84 -16.891 0.687 1 77.94 235 HIS B CA 1
ATOM 4381 C C . HIS B 1 235 ? 5.594 -15.594 -0.069 1 77.94 235 HIS B C 1
ATOM 4383 O O . HIS B 1 235 ? 5.281 -14.57 0.539 1 77.94 235 HIS B O 1
ATOM 4389 N N . CYS B 1 236 ? 5.684 -15.633 -1.395 1 77.88 236 CYS B N 1
ATOM 4390 C CA . CYS B 1 236 ? 5.383 -14.469 -2.217 1 77.88 236 CYS B CA 1
ATOM 4391 C C . CYS B 1 236 ? 3.914 -14.078 -2.088 1 77.88 236 CYS B C 1
ATOM 4393 O O . CYS B 1 236 ? 3.594 -12.898 -1.912 1 77.88 236 CYS B O 1
ATOM 4395 N N . ILE B 1 237 ? 3.068 -15.039 -2.178 1 78.38 237 ILE B N 1
ATOM 4396 C CA . ILE B 1 237 ? 1.636 -14.781 -2.078 1 78.38 237 ILE B CA 1
ATOM 4397 C C . ILE B 1 237 ? 1.309 -14.211 -0.702 1 78.38 237 ILE B C 1
ATOM 4399 O O . ILE B 1 237 ? 0.546 -13.242 -0.591 1 78.38 237 ILE B O 1
ATOM 4403 N N . GLU B 1 238 ? 1.869 -14.758 0.304 1 80.5 238 GLU B N 1
ATOM 4404 C CA . GLU B 1 238 ? 1.63 -14.281 1.661 1 80.5 238 GLU B CA 1
ATOM 4405 C C . GLU B 1 238 ? 2.152 -12.852 1.842 1 80.5 238 GLU B C 1
ATOM 4407 O O . GLU B 1 238 ? 1.544 -12.047 2.551 1 80.5 238 GLU B O 1
ATOM 4412 N N . SER B 1 239 ? 3.283 -12.617 1.256 1 83.69 239 SER B N 1
ATOM 4413 C CA . SER B 1 239 ? 3.846 -11.273 1.325 1 83.69 239 SER B CA 1
ATOM 4414 C C . SER B 1 239 ? 2.938 -10.258 0.639 1 83.69 239 SER B C 1
ATOM 4416 O O . SER B 1 239 ? 2.748 -9.148 1.141 1 83.69 239 SER B O 1
ATOM 4418 N N . LEU B 1 240 ? 2.385 -10.68 -0.478 1 83.5 240 LEU B N 1
ATOM 4419 C CA . LEU B 1 240 ? 1.461 -9.805 -1.196 1 83.5 240 LEU B CA 1
ATOM 4420 C C . LEU B 1 240 ? 0.197 -9.562 -0.379 1 83.5 240 LEU B C 1
ATOM 4422 O O . LEU B 1 240 ? -0.328 -8.445 -0.358 1 83.5 240 LEU B O 1
ATOM 4426 N N . LEU B 1 241 ? -0.232 -10.586 0.284 1 82.5 241 LEU B N 1
ATOM 4427 C CA . LEU B 1 241 ? -1.415 -10.461 1.128 1 82.5 241 LEU B CA 1
ATOM 4428 C C . LEU B 1 241 ? -1.152 -9.508 2.291 1 82.5 241 LEU B C 1
ATOM 4430 O O . LEU B 1 241 ? -2.012 -8.695 2.639 1 82.5 241 LEU B O 1
ATOM 4434 N N . GLN B 1 242 ? -0.033 -9.664 2.873 1 87.62 242 GLN B N 1
ATOM 4435 C CA . GLN B 1 242 ? 0.314 -8.773 3.973 1 87.62 242 GLN B CA 1
ATOM 4436 C C . GLN B 1 242 ? 0.398 -7.32 3.498 1 87.62 242 GLN B C 1
ATOM 4438 O O . GLN B 1 242 ? -0.024 -6.406 4.207 1 87.62 242 GLN B O 1
ATOM 4443 N N . LEU B 1 243 ? 0.921 -7.148 2.293 1 89.69 243 LEU B N 1
ATOM 4444 C CA . LEU B 1 243 ? 0.973 -5.801 1.735 1 89.69 243 LEU B CA 1
ATOM 4445 C C . LEU B 1 243 ? -0.432 -5.262 1.488 1 89.69 243 LEU B C 1
ATOM 4447 O O . LEU B 1 243 ? -0.71 -4.094 1.765 1 89.69 243 LEU B O 1
ATOM 4451 N N . LEU B 1 244 ? -1.302 -6.09 0.945 1 87.31 244 LEU B N 1
ATOM 4452 C CA . LEU B 1 244 ? -2.684 -5.719 0.664 1 87.31 244 LEU B CA 1
ATOM 4453 C C . LEU B 1 244 ? -3.396 -5.273 1.938 1 87.31 244 LEU B C 1
ATOM 4455 O O . LEU B 1 244 ? -4.027 -4.215 1.965 1 87.31 244 LEU B O 1
ATOM 4459 N N . VAL B 1 245 ? -3.271 -6.027 2.959 1 87.38 245 VAL B N 1
ATOM 4460 C CA . VAL B 1 245 ? -3.912 -5.75 4.238 1 87.38 245 VAL B CA 1
ATOM 4461 C C . VAL B 1 245 ? -3.289 -4.508 4.871 1 87.38 245 VAL B C 1
ATOM 4463 O O . VAL B 1 245 ? -3.988 -3.697 5.484 1 87.38 245 VAL B O 1
ATOM 4466 N N . CYS B 1 246 ? -1.992 -4.383 4.719 1 92.62 246 CYS B N 1
ATOM 4467 C CA . CYS B 1 246 ? -1.26 -3.258 5.289 1 92.62 246 CYS B CA 1
ATOM 4468 C C . CYS B 1 246 ? -1.696 -1.943 4.652 1 92.62 246 CYS B C 1
ATOM 4470 O O . CYS B 1 246 ? -1.884 -0.944 5.352 1 92.62 246 CYS B O 1
ATOM 4472 N N . THR B 1 247 ? -1.811 -1.922 3.352 1 93.75 247 THR B N 1
ATOM 4473 C CA . THR B 1 247 ? -2.16 -0.701 2.633 1 93.75 247 THR B CA 1
ATOM 4474 C C . THR B 1 247 ? -3.635 -0.363 2.83 1 93.75 247 THR B C 1
ATOM 4476 O O . THR B 1 247 ? -3.992 0.806 2.994 1 93.75 247 THR B O 1
ATOM 4479 N N . ALA B 1 248 ? -4.484 -1.396 2.848 1 92.44 248 ALA B N 1
ATOM 4480 C CA . ALA B 1 248 ? -5.93 -1.234 3.006 1 92.44 248 ALA B CA 1
ATOM 4481 C C . ALA B 1 248 ? -6.449 -0.08 2.152 1 92.44 248 ALA B C 1
ATOM 4483 O O . ALA B 1 248 ? -7.102 0.833 2.664 1 92.44 248 ALA B O 1
ATOM 4484 N N . ASP B 1 249 ? -6.207 -0.194 0.865 1 95.12 249 ASP B N 1
ATOM 4485 C CA . ASP B 1 249 ? -6.59 0.85 -0.08 1 95.12 249 ASP B CA 1
ATOM 4486 C C . ASP B 1 249 ? -8.094 1.115 -0.026 1 95.12 249 ASP B C 1
ATOM 4488 O O . ASP B 1 249 ? -8.898 0.21 -0.257 1 95.12 249 ASP B O 1
ATOM 4492 N N . LEU B 1 250 ? -8.477 2.371 0.211 1 97.06 250 LEU B N 1
ATOM 4493 C CA . LEU B 1 250 ? -9.867 2.732 0.477 1 97.06 250 LEU B CA 1
ATOM 4494 C C . LEU B 1 250 ? -10.492 3.408 -0.738 1 97.06 250 LEU B C 1
ATOM 4496 O O . LEU B 1 250 ? -11.539 4.051 -0.625 1 97.06 250 LEU B O 1
ATOM 4500 N N . THR B 1 251 ? -9.805 3.279 -1.895 1 97.69 251 THR B N 1
ATOM 4501 C CA . THR B 1 251 ? -10.406 3.801 -3.119 1 97.69 251 THR B CA 1
ATOM 4502 C C . THR B 1 251 ? -11.781 3.178 -3.357 1 97.69 251 THR B C 1
ATOM 4504 O O . THR B 1 251 ? -11.914 1.952 -3.381 1 97.69 251 THR B O 1
ATOM 4507 N N . PRO B 1 252 ? -12.82 4 -3.484 1 97.75 252 PRO B N 1
ATOM 4508 C CA . PRO B 1 252 ? -14.141 3.438 -3.74 1 97.75 252 PRO B CA 1
ATOM 4509 C C . PRO B 1 252 ? -14.281 2.871 -5.152 1 97.75 252 PRO B C 1
ATOM 4511 O O . PRO B 1 252 ? -14.031 3.576 -6.133 1 97.75 252 PRO B O 1
ATOM 4514 N N . ILE B 1 253 ? -14.711 1.635 -5.199 1 95.81 253 ILE B N 1
ATOM 4515 C CA . ILE B 1 253 ? -14.883 0.937 -6.469 1 95.81 253 ILE B CA 1
ATOM 4516 C C . ILE B 1 253 ? -16.375 0.812 -6.793 1 95.81 253 ILE B C 1
ATOM 4518 O O . ILE B 1 253 ? -17.125 0.198 -6.035 1 95.81 253 ILE B O 1
ATOM 4522 N N . PRO B 1 254 ? -16.781 1.376 -7.887 1 96.25 254 PRO B N 1
ATOM 4523 C CA . PRO B 1 254 ? -18.172 1.244 -8.289 1 96.25 254 PRO B CA 1
ATOM 4524 C C . PRO B 1 254 ? -18.438 -0.011 -9.117 1 96.25 254 PRO B C 1
ATOM 4526 O O . PRO B 1 254 ? -17.5 -0.735 -9.461 1 96.25 254 PRO B O 1
ATOM 4529 N N . SER B 1 255 ? -19.672 -0.259 -9.328 1 90.44 255 SER B N 1
ATOM 4530 C CA . SER B 1 255 ? -20.078 -1.216 -10.352 1 90.44 255 SER B CA 1
ATOM 4531 C C . SER B 1 255 ? -20.781 -0.517 -11.516 1 90.44 255 SER B C 1
ATOM 4533 O O . SER B 1 255 ? -21.328 0.571 -11.352 1 90.44 255 SER B O 1
ATOM 4535 N N . MET B 1 256 ? -20.641 -1.098 -12.664 1 90.75 256 MET B N 1
ATOM 4536 C CA . MET B 1 256 ? -21.25 -0.543 -13.867 1 90.75 256 MET B CA 1
ATOM 4537 C C . MET B 1 256 ? -21.953 -1.633 -14.68 1 90.75 256 MET B C 1
ATOM 4539 O O . MET B 1 256 ? -21.438 -2.75 -14.789 1 90.75 256 MET B O 1
ATOM 4543 N N . TYR B 1 257 ? -23.016 -1.242 -15.211 1 87.94 257 TYR B N 1
ATOM 4544 C CA . TYR B 1 257 ? -23.781 -2.199 -16 1 87.94 257 TYR B CA 1
ATOM 4545 C C . TYR B 1 257 ? -23.031 -2.568 -17.281 1 87.94 257 TYR B C 1
ATOM 4547 O O . TYR B 1 257 ? -22.531 -1.691 -17.984 1 87.94 257 TYR B O 1
ATOM 4555 N N . ARG B 1 258 ? -22.938 -3.879 -17.5 1 86.06 258 ARG B N 1
ATOM 4556 C CA . ARG B 1 258 ? -22.328 -4.41 -18.719 1 86.06 258 ARG B CA 1
ATOM 4557 C C . ARG B 1 258 ? -23.359 -5.156 -19.562 1 86.06 258 ARG B C 1
ATOM 4559 O O . ARG B 1 258 ? -23.828 -6.234 -19.172 1 86.06 258 ARG B O 1
ATOM 4566 N N . LEU B 1 259 ? -23.578 -4.617 -20.688 1 85.44 259 LEU B N 1
ATOM 4567 C CA . LEU B 1 259 ? -24.594 -5.172 -21.562 1 85.44 259 LEU B CA 1
ATOM 4568 C C . LEU B 1 259 ? -24.328 -6.648 -21.844 1 85.44 259 LEU B C 1
ATOM 4570 O O . LEU B 1 259 ? -25.234 -7.477 -21.766 1 85.44 259 LEU B O 1
ATOM 4574 N N . GLY B 1 260 ? -23.125 -6.977 -22.188 1 82.69 260 GLY B N 1
ATOM 4575 C CA . GLY B 1 260 ? -22.766 -8.352 -22.516 1 82.69 260 GLY B CA 1
ATOM 4576 C C . GLY B 1 260 ? -22.969 -9.312 -21.359 1 82.69 260 GLY B C 1
ATOM 4577 O O . GLY B 1 260 ? -23.172 -10.508 -21.562 1 82.69 260 GLY B O 1
ATOM 4578 N N . LEU B 1 261 ? -22.984 -8.883 -20.156 1 81.56 261 LEU B N 1
ATOM 4579 C CA . LEU B 1 261 ? -23.156 -9.688 -18.969 1 81.56 261 LEU B CA 1
ATOM 4580 C C . LEU B 1 261 ? -24.609 -9.656 -18.484 1 81.56 261 LEU B C 1
ATOM 4582 O O . LEU B 1 261 ? -25.062 -10.578 -17.812 1 81.56 261 LEU B O 1
ATOM 4586 N N . GLY B 1 262 ? -25.297 -8.562 -18.859 1 82.62 262 GLY B N 1
ATOM 4587 C CA . GLY B 1 262 ? -26.672 -8.383 -18.438 1 82.62 262 GLY B CA 1
ATOM 4588 C C . GLY B 1 262 ? -26.797 -7.945 -16.984 1 82.62 262 GLY B C 1
ATOM 4589 O O . GLY B 1 262 ? -27.875 -8.055 -16.391 1 82.62 262 GLY B O 1
ATOM 4590 N N . THR B 1 263 ? -25.672 -7.602 -16.375 1 83.44 263 THR B N 1
ATOM 4591 C CA . THR B 1 263 ? -25.672 -7.117 -14.992 1 83.44 263 THR B CA 1
ATOM 4592 C C . THR B 1 263 ? -24.453 -6.211 -14.75 1 83.44 263 THR B C 1
ATOM 4594 O O . THR B 1 263 ? -23.672 -5.969 -15.656 1 83.44 263 THR B O 1
ATOM 4597 N N . ASN B 1 264 ? -24.469 -5.625 -13.586 1 86.19 264 ASN B N 1
ATOM 4598 C CA . ASN B 1 264 ? -23.344 -4.773 -13.219 1 86.19 264 ASN B CA 1
ATOM 4599 C C . ASN B 1 264 ? -22.078 -5.594 -12.938 1 86.19 264 ASN B C 1
ATOM 4601 O O . ASN B 1 264 ? -22.172 -6.742 -12.5 1 86.19 264 ASN B O 1
ATOM 4605 N N . TYR B 1 265 ? -20.938 -5 -13.258 1 86.06 265 TYR B N 1
ATOM 4606 C CA . TYR B 1 265 ? -19.609 -5.527 -12.938 1 86.06 265 TYR B CA 1
ATOM 4607 C C . TYR B 1 265 ? -18.719 -4.445 -12.344 1 86.06 265 TYR B C 1
ATOM 4609 O O . TYR B 1 265 ? -18.828 -3.273 -12.711 1 86.06 265 TYR B O 1
ATOM 4617 N N . ILE B 1 266 ? -17.828 -4.832 -11.469 1 87.81 266 ILE B N 1
ATOM 4618 C CA . ILE B 1 266 ? -16.984 -3.869 -10.766 1 87.81 266 ILE B CA 1
ATOM 4619 C C . ILE B 1 266 ? -16.109 -3.123 -11.773 1 87.81 266 ILE B C 1
ATOM 4621 O O . ILE B 1 266 ? -15.703 -3.691 -12.789 1 87.81 266 ILE B O 1
ATOM 4625 N N . ASN B 1 267 ? -15.859 -1.89 -11.531 1 91.94 267 ASN B N 1
ATOM 4626 C CA . ASN B 1 267 ? -14.93 -1.061 -12.297 1 91.94 267 ASN B CA 1
ATOM 4627 C C . ASN B 1 267 ? -13.75 -0.605 -11.438 1 91.94 267 ASN B C 1
ATOM 4629 O O . ASN B 1 267 ? -13.859 0.367 -10.688 1 91.94 267 ASN B O 1
ATOM 4633 N N . THR B 1 268 ? -12.617 -1.314 -11.586 1 91.69 268 THR B N 1
ATOM 4634 C CA . THR B 1 268 ? -11.453 -1.049 -10.75 1 91.69 268 THR B CA 1
ATOM 4635 C C . THR B 1 268 ? -10.578 0.033 -11.375 1 91.69 268 THR B C 1
ATOM 4637 O O . THR B 1 268 ? -9.555 0.415 -10.805 1 91.69 268 THR B O 1
ATOM 4640 N N . ASP B 1 269 ? -10.977 0.531 -12.602 1 92.5 269 ASP B N 1
ATOM 4641 C CA . ASP B 1 269 ? -10.227 1.612 -13.234 1 92.5 269 ASP B CA 1
ATOM 4642 C C . ASP B 1 269 ? -10.516 2.949 -12.555 1 92.5 269 ASP B C 1
ATOM 4644 O O . ASP B 1 269 ? -11.312 3.748 -13.055 1 92.5 269 ASP B O 1
ATOM 4648 N N . ARG B 1 270 ? -9.828 3.152 -11.453 1 95.69 270 ARG B N 1
ATOM 4649 C CA . ARG B 1 270 ? -10.047 4.32 -10.609 1 95.69 270 ARG B CA 1
ATOM 4650 C C . ARG B 1 270 ? -8.719 4.984 -10.242 1 95.69 270 ARG B C 1
ATOM 4652 O O . ARG B 1 270 ? -7.676 4.336 -10.242 1 95.69 270 ARG B O 1
ATOM 4659 N N . PRO B 1 271 ? -8.766 6.305 -9.961 1 96.5 271 PRO B N 1
ATOM 4660 C CA . PRO B 1 271 ? -7.551 6.973 -9.492 1 96.5 271 PRO B CA 1
ATOM 4661 C C . PRO B 1 271 ? -7.152 6.547 -8.078 1 96.5 271 PRO B C 1
ATOM 4663 O O . PRO B 1 271 ? -8.016 6.371 -7.215 1 96.5 271 PRO B O 1
ATOM 4666 N N . HIS B 1 272 ? -5.902 6.316 -7.93 1 96.88 272 HIS B N 1
ATOM 4667 C CA . HIS B 1 272 ? -5.305 5.977 -6.645 1 96.88 272 HIS B CA 1
ATOM 4668 C C . HIS B 1 272 ? -4.172 6.934 -6.293 1 96.88 272 HIS B C 1
ATOM 4670 O O . HIS B 1 272 ? -3.48 7.438 -7.18 1 96.88 272 HIS B O 1
ATOM 4676 N N . THR B 1 273 ? -4.004 7.254 -5.016 1 96.69 273 THR B N 1
ATOM 4677 C CA . THR B 1 273 ? -2.836 8.008 -4.566 1 96.69 273 THR B CA 1
ATOM 4678 C C . THR B 1 273 ? -1.642 7.082 -4.359 1 96.69 273 THR B C 1
ATOM 4680 O O . THR B 1 273 ? -1.7 6.16 -3.543 1 96.69 273 THR B O 1
ATOM 4683 N N . CYS B 1 274 ? -0.627 7.363 -5.168 1 95.81 274 CYS B N 1
ATOM 4684 C CA . CYS B 1 274 ? 0.522 6.465 -5.203 1 95.81 274 CYS B CA 1
ATOM 4685 C C . CYS B 1 274 ? 1.822 7.238 -5.012 1 95.81 274 CYS B C 1
ATOM 4687 O O . CYS B 1 274 ? 1.87 8.445 -5.238 1 95.81 274 CYS B O 1
ATOM 4689 N N . ARG B 1 275 ? 2.818 6.516 -4.488 1 94.19 275 ARG B N 1
ATOM 4690 C CA . ARG B 1 275 ? 4.191 6.977 -4.668 1 94.19 275 ARG B CA 1
ATOM 4691 C C . ARG B 1 275 ? 4.656 6.762 -6.105 1 94.19 275 ARG B C 1
ATOM 4693 O O . ARG B 1 275 ? 4.336 5.746 -6.719 1 94.19 275 ARG B O 1
ATOM 4700 N N . SER B 1 276 ? 5.387 7.742 -6.582 1 92.75 276 SER B N 1
ATOM 4701 C CA . SER B 1 276 ? 5.957 7.574 -7.914 1 92.75 276 SER B CA 1
ATOM 4702 C C . SER B 1 276 ? 7.012 6.473 -7.934 1 92.75 276 SER B C 1
ATOM 4704 O O . SER B 1 276 ? 8.133 6.668 -7.457 1 92.75 276 SER B O 1
ATOM 4706 N N . PHE B 1 277 ? 6.656 5.359 -8.539 1 89.31 277 PHE B N 1
ATOM 4707 C CA . PHE B 1 277 ? 7.566 4.223 -8.57 1 89.31 277 PHE B CA 1
ATOM 4708 C C . PHE B 1 277 ? 8.812 4.543 -9.391 1 89.31 277 PHE B C 1
ATOM 4710 O O . PHE B 1 277 ? 9.93 4.199 -8.992 1 89.31 277 PHE B O 1
ATOM 4717 N N . PRO B 1 278 ? 8.672 5.289 -10.484 1 86.19 278 PRO B N 1
ATOM 4718 C CA . PRO B 1 278 ? 9.875 5.66 -11.234 1 86.19 278 PRO B CA 1
ATOM 4719 C C . PRO B 1 278 ? 10.883 6.445 -10.391 1 86.19 278 PRO B C 1
ATOM 4721 O O . PRO B 1 278 ? 12.094 6.262 -10.539 1 86.19 278 PRO B O 1
ATOM 4724 N N . LYS B 1 279 ? 10.406 7.273 -9.547 1 91.81 279 LYS B N 1
ATOM 4725 C CA . LYS B 1 279 ? 11.305 8.031 -8.688 1 91.81 279 LYS B CA 1
ATOM 4726 C C . LYS B 1 279 ? 12 7.121 -7.684 1 91.81 279 LYS B C 1
ATOM 4728 O O . LYS B 1 279 ? 13.18 7.316 -7.371 1 91.81 279 LYS B O 1
ATOM 4733 N N . ILE B 1 280 ? 11.289 6.184 -7.203 1 91.31 280 ILE B N 1
ATOM 4734 C CA . ILE B 1 280 ? 11.859 5.23 -6.262 1 91.31 280 ILE B CA 1
ATOM 4735 C C . ILE B 1 280 ? 12.891 4.359 -6.973 1 91.31 280 ILE B C 1
ATOM 4737 O O . ILE B 1 280 ? 13.961 4.078 -6.426 1 91.31 280 ILE B O 1
ATOM 4741 N N . VAL B 1 281 ? 12.555 3.938 -8.172 1 88.06 281 VAL B N 1
ATOM 4742 C CA . VAL B 1 281 ? 13.477 3.152 -8.984 1 88.06 281 VAL B CA 1
ATOM 4743 C C . VAL B 1 281 ? 14.766 3.943 -9.211 1 88.06 281 VAL B C 1
ATOM 4745 O O . VAL B 1 281 ? 15.867 3.393 -9.109 1 88.06 281 VAL B O 1
ATOM 4748 N N . ASP B 1 282 ? 14.648 5.191 -9.477 1 88.81 282 ASP B N 1
ATOM 4749 C CA . ASP B 1 282 ? 15.812 6.047 -9.664 1 88.81 282 ASP B CA 1
ATOM 4750 C C . ASP B 1 282 ? 16.688 6.086 -8.406 1 88.81 282 ASP B C 1
ATOM 4752 O O . ASP B 1 282 ? 17.906 6.02 -8.492 1 88.81 282 ASP B O 1
ATOM 4756 N N . PHE B 1 283 ? 16.109 6.227 -7.324 1 94.19 283 PHE B N 1
ATOM 4757 C CA . PHE B 1 283 ? 16.828 6.207 -6.062 1 94.19 283 PHE B CA 1
ATOM 4758 C C . PHE B 1 283 ? 17.609 4.902 -5.902 1 94.19 283 PHE B C 1
ATOM 4760 O O . PHE B 1 283 ? 18.797 4.914 -5.551 1 94.19 283 PHE B O 1
ATOM 4767 N N . VAL B 1 284 ? 16.922 3.797 -6.145 1 89.75 284 VAL B N 1
ATOM 4768 C CA . VAL B 1 284 ? 17.531 2.486 -5.969 1 89.75 284 VAL B CA 1
ATOM 4769 C C . VAL B 1 284 ? 18.688 2.318 -6.949 1 89.75 284 VAL B C 1
ATOM 4771 O O . VAL B 1 284 ? 19.75 1.78 -6.594 1 89.75 284 VAL B O 1
ATOM 4774 N N . LYS B 1 285 ? 18.5 2.773 -8.125 1 85.81 285 LYS B N 1
ATOM 4775 C CA . LYS B 1 285 ? 19.578 2.717 -9.117 1 85.81 285 LYS B CA 1
ATOM 4776 C C . LYS B 1 285 ? 20.797 3.516 -8.664 1 85.81 285 LYS B C 1
ATOM 4778 O O . LYS B 1 285 ? 21.938 3.066 -8.82 1 85.81 285 LYS B O 1
ATOM 4783 N N . LYS B 1 286 ? 20.547 4.648 -8.109 1 92.62 286 LYS B N 1
ATOM 4784 C CA . LYS B 1 286 ? 21.625 5.488 -7.605 1 92.62 286 LYS B CA 1
ATOM 4785 C C . LYS B 1 286 ? 22.344 4.82 -6.441 1 92.62 286 LYS B C 1
ATOM 4787 O O . LYS B 1 286 ? 23.562 4.984 -6.281 1 92.62 286 LYS B O 1
ATOM 4792 N N . ARG B 1 287 ? 21.609 4.102 -5.684 1 93 287 ARG B N 1
ATOM 4793 C CA . ARG B 1 287 ? 22.219 3.391 -4.559 1 93 287 ARG B CA 1
ATOM 4794 C C . ARG B 1 287 ? 23 2.174 -5.039 1 93 287 ARG B C 1
ATOM 4796 O O . ARG B 1 287 ? 24.016 1.813 -4.449 1 93 287 ARG B O 1
ATOM 4803 N N . PHE B 1 288 ? 22.5 1.535 -6.062 1 88.19 288 PHE B N 1
ATOM 4804 C CA . PHE B 1 288 ? 23.094 0.295 -6.555 1 88.19 288 PHE B CA 1
ATOM 4805 C C . PHE B 1 288 ? 24.391 0.57 -7.293 1 88.19 288 PHE B C 1
ATOM 4807 O O . PHE B 1 288 ? 25.422 -0.056 -7.008 1 88.19 288 PHE B O 1
ATOM 4814 N N . ASN B 1 289 ? 24.375 1.455 -8.219 1 84.19 289 ASN B N 1
ATOM 4815 C CA . ASN B 1 289 ? 25.578 1.677 -9.008 1 84.19 289 ASN B CA 1
ATOM 4816 C C . ASN B 1 289 ? 25.719 3.139 -9.43 1 84.19 289 ASN B C 1
ATOM 4818 O O . ASN B 1 289 ? 26.391 3.447 -10.414 1 84.19 289 ASN B O 1
ATOM 4822 N N . GLY B 1 290 ? 25.094 3.982 -8.664 1 89.12 290 GLY B N 1
ATOM 4823 C CA . GLY B 1 290 ? 25.141 5.383 -9.055 1 89.12 290 GLY B CA 1
ATOM 4824 C C . GLY B 1 290 ? 25.812 6.27 -8.023 1 89.12 290 GLY B C 1
ATOM 4825 O O . GLY B 1 290 ? 26.781 5.855 -7.375 1 89.12 290 GLY B O 1
ATOM 4826 N N . THR B 1 291 ? 25.328 7.469 -7.902 1 92.81 291 THR B N 1
ATOM 4827 C CA . THR B 1 291 ? 25.984 8.539 -7.152 1 92.81 291 THR B CA 1
ATOM 4828 C C . THR B 1 291 ? 25.812 8.32 -5.652 1 92.81 291 THR B C 1
ATOM 4830 O O . THR B 1 291 ? 26.578 8.867 -4.855 1 92.81 291 THR B O 1
ATOM 4833 N N . LEU B 1 292 ? 24.844 7.559 -5.27 1 94.69 292 LEU B N 1
ATOM 4834 C CA . LEU B 1 292 ? 24.578 7.371 -3.848 1 94.69 292 LEU B CA 1
ATOM 4835 C C . LEU B 1 292 ? 25.109 6.023 -3.367 1 94.69 292 LEU B C 1
ATOM 4837 O O . LEU B 1 292 ? 24.812 5.605 -2.244 1 94.69 292 LEU B O 1
ATOM 4841 N N . ARG B 1 293 ? 25.859 5.391 -4.184 1 93.88 293 ARG B N 1
ATOM 4842 C CA . ARG B 1 293 ? 26.375 4.062 -3.867 1 93.88 293 ARG B CA 1
ATOM 4843 C C . ARG B 1 293 ? 27.328 4.117 -2.68 1 93.88 293 ARG B C 1
ATOM 4845 O O . ARG B 1 293 ? 28.156 5.023 -2.584 1 93.88 293 ARG B O 1
ATOM 4852 N N . VAL B 1 294 ? 27.156 3.197 -1.769 1 94.44 294 VAL B N 1
ATOM 4853 C CA . VAL B 1 294 ? 28.094 2.998 -0.668 1 94.44 294 VAL B CA 1
ATOM 4854 C C . VAL B 1 294 ? 29.109 1.906 -1.033 1 94.44 294 VAL B C 1
ATOM 4856 O O . VAL B 1 294 ? 28.719 0.794 -1.397 1 94.44 294 VAL B O 1
ATOM 4859 N N . GLU B 1 295 ? 30.328 2.16 -0.929 1 92.31 295 GLU B N 1
ATOM 4860 C CA . GLU B 1 295 ? 31.375 1.192 -1.265 1 92.31 295 GLU B CA 1
ATOM 4861 C C . GLU B 1 295 ? 31.5 0.128 -0.18 1 92.31 295 GLU B C 1
ATOM 4863 O O . GLU B 1 295 ? 31.297 0.409 1.002 1 92.31 295 GLU B O 1
ATOM 4868 N N . PRO B 1 296 ? 31.859 -1.106 -0.695 1 90.88 296 PRO B N 1
ATOM 4869 C CA . PRO B 1 296 ? 32.094 -2.143 0.312 1 90.88 296 PRO B CA 1
ATOM 4870 C C . PRO B 1 296 ? 33.156 -1.732 1.337 1 90.88 296 PRO B C 1
ATOM 4872 O O . PRO B 1 296 ? 34.094 -1.021 1.001 1 90.88 296 PRO B O 1
ATOM 4875 N N . TYR B 1 297 ? 32.844 -2.164 2.547 1 87 297 TYR B N 1
ATOM 4876 C CA . TYR B 1 297 ? 33.812 -1.911 3.619 1 87 297 TYR B CA 1
ATOM 4877 C C . TYR B 1 297 ? 35.062 -2.746 3.436 1 87 297 TYR B C 1
ATOM 4879 O O . TYR B 1 297 ? 35 -3.854 2.895 1 87 297 TYR B O 1
ATOM 4887 N N . ALA B 1 298 ? 36.281 -2.217 3.633 1 72.56 298 ALA B N 1
ATOM 4888 C CA . ALA B 1 298 ? 37.531 -2.926 3.486 1 72.56 298 ALA B CA 1
ATOM 4889 C C . ALA B 1 298 ? 37.531 -4.227 4.289 1 72.56 298 ALA B C 1
ATOM 4891 O O . ALA B 1 298 ? 36.844 -4.332 5.305 1 72.56 298 ALA B O 1
ATOM 4892 N N . GLU B 1 299 ? 37.938 -5.434 3.693 1 60.69 299 GLU B N 1
ATOM 4893 C CA . GLU B 1 299 ? 38 -6.789 4.227 1 60.69 299 GLU B CA 1
ATOM 4894 C C . GLU B 1 299 ? 38.219 -6.781 5.734 1 60.69 299 GLU B C 1
ATOM 4896 O O . GLU B 1 299 ? 37.594 -7.551 6.465 1 60.69 299 GLU B O 1
ATOM 4901 N N . ASP B 1 300 ? 39.188 -6.078 6.332 1 51.78 300 ASP B N 1
ATOM 4902 C CA . ASP B 1 300 ? 39.5 -6.156 7.75 1 51.78 300 ASP B CA 1
ATOM 4903 C C . ASP B 1 300 ? 38.469 -5.445 8.602 1 51.78 300 ASP B C 1
ATOM 4905 O O . ASP B 1 300 ? 38.531 -5.445 9.828 1 51.78 300 ASP B O 1
ATOM 4909 N N . ALA B 1 301 ? 37.688 -4.875 8.133 1 46.12 301 ALA B N 1
ATOM 4910 C CA . ALA B 1 301 ? 36.719 -4.078 8.906 1 46.12 301 ALA B CA 1
ATOM 4911 C C . ALA B 1 301 ? 35.719 -4.973 9.617 1 46.12 301 ALA B C 1
ATOM 4913 O O . ALA B 1 301 ? 35.188 -4.598 10.664 1 46.12 301 ALA B O 1
ATOM 4914 N N . TRP B 1 302 ? 35.25 -5.934 9.133 1 44.94 302 TRP B N 1
ATOM 4915 C CA . TRP B 1 302 ? 34.312 -6.844 9.773 1 44.94 302 TRP B CA 1
ATOM 4916 C C . TRP B 1 302 ? 34.906 -7.457 11.031 1 44.94 302 TRP B C 1
ATOM 4918 O O . TRP B 1 302 ? 34.188 -7.887 11.938 1 44.94 302 TRP B O 1
ATOM 4928 N N . LYS B 1 303 ? 36.219 -7.895 11.055 1 42.91 303 LYS B N 1
ATOM 4929 C CA . LYS B 1 303 ? 36.875 -8.492 12.211 1 42.91 303 LYS B CA 1
ATOM 4930 C C . LYS B 1 303 ? 36.781 -7.566 13.422 1 42.91 303 LYS B C 1
ATOM 4932 O O . LYS B 1 303 ? 37 -8 14.555 1 42.91 303 LYS B O 1
ATOM 4937 N N . ASN B 1 304 ? 36.75 -6.332 13.219 1 34.25 304 ASN B N 1
ATOM 4938 C CA . ASN B 1 304 ? 36.812 -5.387 14.32 1 34.25 304 ASN B CA 1
ATOM 4939 C C . ASN B 1 304 ? 35.438 -5.023 14.844 1 34.25 304 ASN B C 1
ATOM 4941 O O . ASN B 1 304 ? 35.281 -4.012 15.531 1 34.25 304 ASN B O 1
ATOM 4945 N N . GLN B 1 305 ? 34.469 -5.539 14.422 1 36.72 305 GLN B N 1
ATOM 4946 C CA . GLN B 1 305 ? 33.188 -5.254 15.109 1 36.72 305 GLN B CA 1
ATOM 4947 C C . GLN B 1 305 ? 33.219 -5.812 16.531 1 36.72 305 GLN B C 1
ATOM 4949 O O . GLN B 1 305 ? 33.688 -6.922 16.766 1 36.72 305 GLN B O 1
ATOM 4954 N N . PRO B 1 306 ? 32.906 -4.93 17.609 1 33.19 306 PRO B N 1
ATOM 4955 C CA . PRO B 1 306 ? 33.031 -5.449 18.969 1 33.19 306 PRO B CA 1
ATOM 4956 C C . PRO B 1 306 ? 32.188 -6.699 19.203 1 33.19 306 PRO B C 1
ATOM 4958 O O . PRO B 1 306 ? 31.172 -6.902 18.516 1 33.19 306 PRO B O 1
#

pLDDT: mean 76.93, std 19.22, range [23.59, 97.88]

Solvent-accessible surface area (backbone atoms only — not comparable to full-atom values): 33679 Å² total; per-residue (Å²): 122,69,68,64,55,52,53,51,53,51,50,50,48,50,50,49,52,51,50,48,49,51,50,49,50,49,49,49,50,50,50,50,48,51,52,50,49,49,50,50,48,52,50,50,49,51,47,52,50,49,34,51,49,28,45,51,47,30,49,49,42,59,70,59,40,66,72,78,51,90,52,46,35,81,64,60,34,35,66,46,28,38,68,88,53,23,86,48,52,43,74,45,68,54,64,43,72,61,40,69,41,52,38,83,87,42,51,73,43,66,68,76,47,92,86,66,53,78,70,89,48,78,61,68,79,90,43,71,66,41,70,66,51,64,63,86,58,64,87,49,65,60,63,24,41,49,52,72,66,54,39,34,70,71,57,35,91,65,33,70,64,26,48,32,75,65,57,27,36,35,41,32,30,34,45,37,64,57,52,40,25,35,58,32,28,49,67,78,60,75,75,38,70,76,84,68,82,86,69,71,58,82,68,53,90,59,63,29,50,17,41,54,61,39,62,74,35,53,88,79,40,78,67,90,64,51,69,67,42,52,56,50,38,36,43,33,51,52,47,50,49,51,48,46,44,28,60,45,44,44,30,62,26,40,27,30,66,33,78,22,70,74,40,65,42,66,44,63,56,40,52,39,79,21,39,38,44,69,44,46,36,48,51,40,42,23,27,42,78,41,90,61,41,45,75,61,49,63,81,73,55,71,79,65,58,131,123,67,68,63,54,54,54,52,51,51,50,51,48,50,48,49,51,50,49,48,49,51,49,51,50,48,50,52,49,49,48,50,49,50,52,50,52,49,50,51,48,52,52,50,50,51,49,51,51,48,33,50,49,27,45,50,46,31,50,50,42,59,69,59,39,67,72,79,52,89,50,47,35,82,65,58,33,35,66,46,28,37,70,89,53,23,87,49,52,42,75,45,68,52,64,43,73,62,40,68,41,53,37,81,88,41,51,74,42,65,69,75,47,93,85,66,53,80,71,90,47,80,62,69,78,91,44,70,66,40,71,65,52,64,63,87,59,67,86,49,64,59,61,24,41,49,52,72,68,54,37,32,70,72,57,36,92,66,32,71,66,25,50,32,77,67,56,27,36,35,40,31,31,33,44,37,64,55,52,41,26,36,58,33,26,54,59,80,59,74,77,40,68,77,83,69,86,87,70,76,56,84,60,63,77,59,59,32,50,18,44,53,63,39,62,74,34,53,89,80,40,77,67,89,66,50,69,67,41,55,57,47,40,34,42,34,52,50,49,51,49,52,49,46,44,28,60,45,45,44,28,61,27,39,28,30,65,34,79,23,71,73,40,66,42,68,42,64,57,39,52,40,82,21,41,40,44,70,45,48,35,51,51,39,42,22,28,42,77,41,89,61,40,46,74,60,51,62,84,72,55,70,78,66,59,131

InterPro domains:
  IPR021765 Mycotoxin biosynthesis protein UstYa-like [PF11807] (36-287)
  IPR021765 Mycotoxin biosynthesis protein UstYa-like [PTHR33365] (210-288)

Radius of gyration: 40.17 Å; Cα contacts (8 Å, |Δi|>4): 851; chains: 2; bounding box: 79×144×96 Å

Foldseek 3Di:
DPVVVVVVVVVVVVVVVVVVVVVVVVVVVVVVVVVVVVVVVVVVVVVVVVVVVVVVVVVVCVVPPPPCPQQHDQQQDGLLGQNVCRVLWDKDKAWDAFFWAADLQGDIDGDADPVPDGDQDCADDDDPSNQPRDDPLLVDDQKAFDDPVSQCSNPNPVSLVQADLLQQHRIDGDLVSVLSLCQFQRPPPPNRDDPDDDDDPVPDPSCSPSLVRVVVPCVVPPDPPCVCRVVSNVVSVVSVVVVCVVCVFPPDWDWDDHNSNRGTDIDSRGIDIDIDVNSSSVVSNCCHPRVVDDHRDDNCPSVPDD/DPVVVVVVVVVVVVVVVVVVVVVVVVVVVVVVVVVVVVVVVVVVVVVVVVVVVVVVVVVVCVVPPPPCPQQHDPQQDGLLGQNVCRVLWDKDKAWDAFFWAADLQGDIDGDADPVPDGDQDCADDDDPSNQPRDDPLLLDDQKAFDDPVSQCSNPNPVSLVQADLLQQHRIDGDLVSVLSLLQFQAPPPPNRDDPDDDDPPVVPVSSSVSLPRVVVPCVVPPDPPCVCRVVSNVVSVVSVVVVCVVCVFPPDWDWDDHNSNRGTDIDSRGIDIDIDVNSSSVVSNCCHPRVVDDHRDDNCPSVPDD

Organism: Colletotrichum gloeosporioides (NCBI:txid474922)

Sequence (612 aa):
MSSVESIQRLSYSTEADNETTRFLNQIHEQAAWGRERRRLRWAAWLWFTTTLLFAGFSIWLTARRPFTSHFGSFETGYATDFKAAAEHIELHVPTFEGTPAFMDDGTEYIPGRKDGTQRLKFTGTPSREIDLTKMPGCDVGHFFIVTEDEAREAWGPEYVKYWEPRAGGYVATTYSFVIEICVEDAVSTNVFLPPQSASRSCTLSTVWQDHIRKAFHPEAYHDPNPVHGIMHRDHCIESLLQLLVCTADLTPIPSMYRLGLGTNYINTDRPHTCRSFPKIVDFVKKRFNGTLRVEPYAEDAWKNQPMSSVESIQRLSYSTEADNETTRFLNQIHEQAAWGRERRRLRWAAWLWFTTTLLFAGFSIWLTARRPFTSHFGSFETGYATDFKAAAEHIELHVPTFEGTPAFMDDGTEYIPGRKDGTQRLKFTGTPSREIDLTKMPGCDVGHFFIVTEDEAREAWGPEYVKYWEPRAGGYVATTYSFVIEICVEDAVSTNVFLPPQSASRSCTLSTVWQDHIRKAFHPEAYHDPNPVHGIMHRDHCIESLLQLLVCTADLTPIPSMYRLGLGTNYINTDRPHTCRSFPKIVDFVKKRFNGTLRVEPYAEDAWKNQP

Nearest PDB structures (foldseek):
  7lp9-assembly1_A  TM=1.848E-01  e=6.977E+00  Rattus norvegicus